Protein AF-0000000069858640 (afdb_homodimer)

Sequence (656 aa):
MPAKLSDVAREAGCSVTTVSRVINNHGYLSQKTKDKVFAAMQKLNYQPNSLARSLQGKKLKLVGLIFPEITNPFFAELVQEIESALFKQNYKVILCNAGRDRQKEREYLRMLQANQVDGIIAGAHNLGIEEYKQLGLPIVSFDRKLSDNVPIVSCDNYQGIKMATHELIQTGCKHIYFLGNNQRKGNPTDERLEAYLDETKKYDFTPHIRSVAFSDSSNIKNMQIHNMLVDDKPDGVVCTDDLTAILVLQEAQKLGIKVPQELKVIGFDGTQLVQTYHSELSTIAQPIDDIATLLVDLLLKRITNPKQKFESKNYVLPVKLIKRETTAMPAKLSDVAREAGCSVTTVSRVINNHGYLSQKTKDKVFAAMQKLNYQPNSLARSLQGKKLKLVGLIFPEITNPFFAELVQEIESALFKQNYKVILCNAGRDRQKEREYLRMLQANQVDGIIAGAHNLGIEEYKQLGLPIVSFDRKLSDNVPIVSCDNYQGIKMATHELIQTGCKHIYFLGNNQRKGNPTDERLEAYLDETKKYDFTPHIRSVAFSDSSNIKNMQIHNMLVDDKPDGVVCTDDLTAILVLQEAQKLGIKVPQELKVIGFDGTQLVQTYHSELSTIAQPIDDIATLLVDLLLKRITNPKQKFESKNYVLPVKLIKRETTA

Secondary structure (DSSP, 8-state):
-PPPHHHHHHHHTS-HHHHHHHHTT-S---HHHHHHHHHHHHHHT----HHHHHHTT----EEEEEES-TTSHHHHHHHHHHHHHHHHTT-EEEEEE-TT-HHHHHHHHHHHHHTT-SEEEE-------THHHH--S-EEEESS---TTS-EEEE-HHHHHHHHHHHHHHTT--SEEEEE-----S-TTHHHHHHHHHHHHHTT---EEEE--TTS-HHHHHHHHHHIIIII--SEEEESSHHHHHHHHHHHHHHT--TTTT-EEEEEE--HHHHHHSTT-EEEEP-HHHHHHHHHHHHHHHHH-TTPPPS-SEEEE--EEE--TTT-/-PPPHHHHHHHHTS-HHHHHHHHTT-S---HHHHHHHHHHHHHHT----HHHHHHTT----EEEEEES-TTSHHHHHHHHHHHHHHHHTT-EEEEEE-TT-HHHHHHHHHHHHHTT-SEEEE-------THHHH--S-EEEESS---TTS-EEEE-HHHHHHHHHHHHHHTT--SEEEEE-----S-TTHHHHHHHHHHHHHTT---EEEE--TTS-HHHHHHHHHHIIIII--SEEEESSHHHHHHHHHHHHHHT--TTTT-EEEEEE--HHHHHHSTT-EEEEP-HHHHHHHHHHHHHHHHH-TTPPPS-SEEEE--EEE--TTT-

Solvent-accessible surface area (backbone atoms only — not comparable to full-atom values): 34179 Å² total; per-residue (Å²): 126,85,55,46,67,59,52,34,9,60,66,38,71,50,50,52,66,56,46,50,25,54,78,62,68,47,76,94,71,58,69,68,57,45,50,38,42,50,51,24,23,59,75,54,67,44,57,74,49,41,61,63,40,32,74,73,68,41,80,69,40,30,30,38,38,35,30,36,44,42,64,41,64,60,48,11,44,35,51,50,43,34,50,52,58,34,42,77,70,67,32,43,36,35,62,38,70,28,42,89,36,55,65,54,40,51,50,48,53,52,50,42,57,19,58,56,42,52,28,36,43,37,46,46,79,57,71,87,58,65,60,70,71,66,66,84,56,35,50,33,23,39,46,35,71,68,42,94,86,38,35,25,41,35,57,34,34,33,62,37,32,36,52,52,52,47,52,38,46,74,67,65,37,74,45,46,32,40,41,25,61,82,65,78,84,75,31,57,61,36,32,28,53,52,24,46,53,51,51,24,60,73,70,70,43,76,82,39,78,44,76,41,55,89,85,51,50,69,66,58,44,47,51,53,45,48,49,42,54,71,74,66,52,46,31,18,37,42,25,69,28,41,70,61,32,51,52,47,53,53,51,30,53,76,70,66,51,48,67,32,85,55,30,24,44,30,19,20,50,51,38,71,66,47,54,66,79,42,56,47,55,12,23,27,25,46,50,50,65,59,51,21,51,50,52,51,50,52,37,53,50,30,53,76,34,72,81,62,77,69,92,57,55,68,46,71,38,72,55,43,79,44,86,27,49,21,60,96,126,84,56,46,67,60,50,33,10,60,67,38,71,49,51,51,65,54,46,50,26,54,76,62,67,48,75,95,70,57,69,68,58,44,50,38,41,50,50,23,23,57,74,54,65,43,57,72,50,41,60,65,40,32,75,72,69,41,79,69,39,29,31,38,38,35,30,38,45,43,65,42,63,60,47,11,45,36,51,49,44,34,49,52,57,35,41,78,71,67,31,42,37,33,64,38,71,29,44,90,38,53,65,55,40,51,50,48,52,52,50,42,55,20,58,56,42,52,26,33,44,36,46,46,80,58,72,88,57,65,62,69,71,66,66,86,57,36,51,29,23,39,47,37,71,68,41,94,87,38,34,23,41,35,58,34,34,33,60,37,33,37,52,51,52,46,52,40,46,74,67,64,36,73,45,47,30,41,42,26,61,82,66,76,83,74,31,57,63,36,32,28,52,51,24,45,54,49,51,24,60,73,69,70,44,77,82,38,80,46,76,40,54,89,83,51,52,70,67,59,46,47,51,54,46,48,48,42,54,71,74,65,53,46,32,18,37,43,25,70,29,41,69,59,33,49,52,46,52,52,51,31,53,77,70,67,50,48,68,32,84,54,30,22,43,30,20,20,50,50,38,71,64,47,54,67,78,42,55,46,56,11,24,27,25,47,49,50,67,59,50,21,51,49,52,52,52,54,40,50,50,31,54,76,33,74,80,61,76,69,93,58,55,69,45,72,38,71,55,44,80,46,87,28,50,22,58,96

Radius of gyration: 27.28 Å; Cα contacts (8 Å, |Δi|>4): 1270; chains: 2; bounding box: 68×79×67 Å

Foldseek 3Di:
DQDDLCQLCVQLVHDSVLLVCLVVVHDDDDPSSNVSSVVSCVVRVNDDDLVVVVVVVDASLEEEEEEADLVPVLVVLLVVLLQVLSVVVVHHYDYHRCHQPLVSVLVSLVVCLVVPHQEYEYEYDYPDNCCVVPSLHQYEYEQAPPDPQHFYEYAQLLVFLLVQLVLQVVLPWQFEAEEEAPDDDPTSNNSNVVNQVVNCVVVVGDYHYQYDYPNDDLVVLLVSLLCCCVPVVGLEYEYAAVVSQVSNVVSCVVVVNDANVRHAYEHEQPRPVCCVVVVQHKYKHGPSSVSSNVNNVSSVVCSVPVPDRDPDRYHYHYIDTDDHRRSD/DQDDLCQLCVQLVHDSVLLVCLVVVHDDDDPSSNVSSVVSCVVRVNDPDLVVVVVVVDASLEEEEEEADLVPVLVVLLVVLLQVLSVVVVHHYDYQHCHQPLVSVLVSLVVCLVVPHQEYEYEYDYPDNCCVVPSLHQYEYEQAPPDPQHFYEYAQLLVFLLVQLVLQVVLPWQFEEEEEAPDDDPTSNNSNVVNQVVNCVVVVGDYHYQYDYPNDDLVVLLVSLLCCCVPVVGLEYEYAAVVSQVSNVVSCVVVVNDANVRHAYEHEQPRPVCCVVVVQHKYKHGPSSVSSNVRNVSSVVCSVPVPDRDPDRYHYHYIDTDDHRRSD

Structure (mmCIF, N/CA/C/O backbone):
data_AF-0000000069858640-model_v1
#
loop_
_entity.id
_entity.type
_entity.pdbx_description
1 polymer 'Sucrose operon repressor'
#
loop_
_atom_site.group_PDB
_atom_site.id
_atom_site.type_symbol
_atom_site.label_atom_id
_atom_site.label_alt_id
_atom_site.label_comp_id
_atom_site.label_asym_id
_atom_site.label_entity_id
_atom_site.label_seq_id
_atom_site.pdbx_PDB_ins_code
_atom_site.Cartn_x
_atom_site.Cartn_y
_atom_site.Cartn_z
_atom_site.occupancy
_atom_site.B_iso_or_equiv
_atom_site.auth_seq_id
_atom_site.auth_comp_id
_atom_site.auth_asym_id
_atom_site.auth_atom_id
_atom_site.pdbx_PDB_model_num
ATOM 1 N N . MET A 1 1 ? -21.844 25.516 15.016 1 53.34 1 MET A N 1
ATOM 2 C CA . MET A 1 1 ? -20.453 25.922 15.117 1 53.34 1 MET A CA 1
ATOM 3 C C . MET A 1 1 ? -19.688 25.031 16.094 1 53.34 1 MET A C 1
ATOM 5 O O . MET A 1 1 ? -20.266 24.531 17.062 1 53.34 1 MET A O 1
ATOM 9 N N . PRO A 1 2 ? -18.5 24.594 15.57 1 61.69 2 PRO A N 1
ATOM 10 C CA . PRO A 1 2 ? -17.766 23.797 16.547 1 61.69 2 PRO A CA 1
ATOM 11 C C . PRO A 1 2 ? -17.578 24.516 17.891 1 61.69 2 PRO A C 1
ATOM 13 O O . PRO A 1 2 ? -17.453 25.75 17.906 1 61.69 2 PRO A O 1
ATOM 16 N N . ALA A 1 3 ? -17.797 23.828 18.984 1 74.88 3 ALA A N 1
ATOM 17 C CA . ALA A 1 3 ? -17.625 24.375 20.328 1 74.88 3 ALA A CA 1
ATOM 18 C C . ALA A 1 3 ? -16.234 24.984 20.5 1 74.88 3 ALA A C 1
ATOM 20 O O . ALA A 1 3 ? -15.2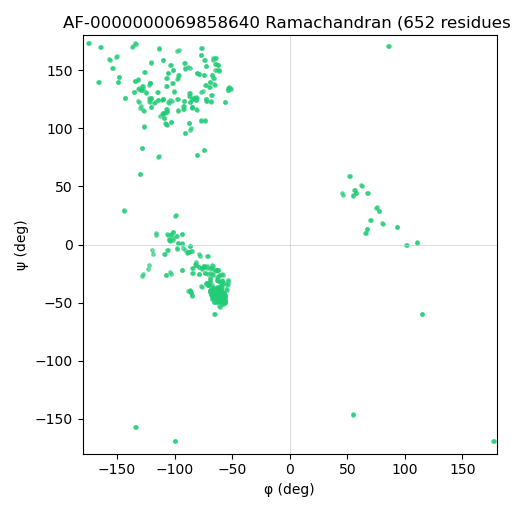58 24.469 19.938 1 74.88 3 ALA A O 1
ATOM 21 N N . LYS A 1 4 ? -16.141 26.156 21.031 1 81.94 4 LYS A N 1
ATOM 22 C CA . LYS A 1 4 ? -14.883 26.828 21.344 1 81.94 4 LYS A CA 1
ATOM 23 C C . LYS A 1 4 ? -14.5 26.625 22.797 1 81.94 4 LYS A C 1
ATOM 25 O O . LYS A 1 4 ? -15.289 26.109 23.594 1 81.94 4 LYS A O 1
ATOM 30 N N . LEU A 1 5 ? -13.328 26.969 23 1 84.69 5 LEU A N 1
ATOM 31 C CA . LEU A 1 5 ? -12.812 26.844 24.359 1 84.69 5 LEU A CA 1
ATOM 32 C C . LEU A 1 5 ? -13.703 27.578 25.344 1 84.69 5 LEU A C 1
ATOM 34 O O . LEU A 1 5 ? -13.922 27.109 26.469 1 84.69 5 LEU A O 1
ATOM 38 N N . SER A 1 6 ? -14.234 28.641 24.906 1 88 6 SER A N 1
ATOM 39 C CA . SER A 1 6 ? -15.094 29.438 25.766 1 88 6 SER A CA 1
ATOM 40 C C . SER A 1 6 ? -16.406 28.719 26.062 1 88 6 SER A C 1
ATOM 42 O O . SER A 1 6 ? -16.969 28.859 27.156 1 88 6 SER A O 1
ATOM 44 N N . ASP A 1 7 ? -16.844 27.922 25.109 1 90.62 7 ASP A N 1
ATOM 45 C CA . ASP A 1 7 ? -18.062 27.141 25.312 1 90.62 7 ASP A CA 1
ATOM 46 C C . ASP A 1 7 ? -17.844 26.047 26.359 1 90.62 7 ASP A C 1
ATOM 48 O O . ASP A 1 7 ? -18.719 25.797 27.188 1 90.62 7 ASP A O 1
ATOM 52 N N . VAL A 1 8 ? -16.719 25.516 26.219 1 91.25 8 VAL A N 1
ATOM 53 C CA . VAL A 1 8 ? -16.375 24.484 27.203 1 91.25 8 VAL A CA 1
ATOM 54 C C . VAL A 1 8 ? -16.297 25.109 28.594 1 91.25 8 VAL A C 1
ATOM 56 O O . VAL A 1 8 ? -16.781 24.531 29.562 1 91.25 8 VAL A O 1
ATOM 59 N N . ALA A 1 9 ? -15.742 26.234 28.688 1 91.19 9 ALA A N 1
ATOM 60 C CA . ALA A 1 9 ? -15.617 26.938 29.953 1 91.19 9 ALA A CA 1
ATOM 61 C C . ALA A 1 9 ? -16.984 27.234 30.562 1 91.19 9 ALA A C 1
ATOM 63 O O . ALA A 1 9 ? -17.219 27 31.75 1 91.19 9 ALA A O 1
ATOM 64 N N . ARG A 1 10 ? -17.844 27.656 29.75 1 92.25 10 ARG A N 1
ATOM 65 C CA . ARG A 1 10 ? -19.219 27.969 30.172 1 92.25 10 ARG A CA 1
ATOM 66 C C . ARG A 1 10 ? -19.938 26.719 30.656 1 92.25 10 ARG A C 1
ATOM 68 O O . ARG A 1 10 ? -20.562 26.734 31.703 1 92.25 10 ARG A O 1
ATOM 75 N N . GLU A 1 11 ? -19.75 25.719 29.875 1 92.81 11 GLU A N 1
ATOM 76 C CA . GLU A 1 11 ? -20.406 24.469 30.219 1 92.81 11 GLU A CA 1
ATOM 77 C C . GLU A 1 11 ? -19.844 23.859 31.5 1 92.81 11 GLU A C 1
ATOM 79 O O . GLU A 1 11 ? -20.594 23.297 32.312 1 92.81 11 GLU A O 1
ATOM 84 N N . ALA A 1 12 ? -18.641 23.969 31.641 1 91.69 12 ALA A N 1
ATOM 85 C CA . ALA A 1 12 ? -17.953 23.391 32.781 1 91.69 12 ALA A CA 1
ATOM 86 C C . ALA A 1 12 ? -18.047 24.297 34 1 91.69 12 ALA A C 1
ATOM 88 O O . ALA A 1 12 ? -17.781 23.875 35.125 1 91.69 12 ALA A O 1
ATOM 89 N N . GLY A 1 13 ? -18.391 25.531 33.844 1 92.38 13 GLY A N 1
ATOM 90 C CA . GLY A 1 13 ? -18.5 26.484 34.938 1 92.38 13 GLY A CA 1
ATOM 91 C C . GLY A 1 13 ? -17.156 26.969 35.438 1 92.38 13 GLY A C 1
ATOM 92 O O . GLY A 1 13 ? -16.953 27.141 36.656 1 92.38 13 GLY A O 1
ATOM 93 N N . CYS A 1 14 ? -16.25 27.031 34.531 1 91.75 14 CYS A N 1
ATOM 94 C CA . CYS A 1 14 ? -14.922 27.516 34.906 1 91.75 14 CYS A CA 1
ATOM 95 C C . CYS A 1 14 ? -14.391 28.516 33.906 1 91.75 14 CYS A C 1
ATOM 97 O O . CYS A 1 14 ? -15.078 28.844 32.938 1 91.75 14 CYS A O 1
ATOM 99 N N . SER A 1 15 ? -13.266 29.141 34.188 1 89.25 15 SER A N 1
ATOM 100 C CA . SER A 1 15 ? -12.672 30.094 33.281 1 89.25 15 SER A CA 1
ATOM 101 C C . SER A 1 15 ? -12.031 29.391 32.094 1 89.25 15 SER A C 1
ATOM 103 O O . SER A 1 15 ? -11.711 28.203 32.156 1 89.25 15 SER A O 1
ATOM 105 N N . VAL A 1 16 ? -11.852 30.172 30.984 1 90.19 16 VAL A N 1
ATOM 106 C CA . VAL A 1 16 ? -11.18 29.672 29.797 1 90.19 16 VAL A CA 1
ATOM 107 C C . VAL A 1 16 ? -9.758 29.234 30.141 1 90.19 16 VAL A C 1
ATOM 109 O O . VAL A 1 16 ? -9.266 28.219 29.625 1 90.19 16 VAL A O 1
ATOM 112 N N . THR A 1 17 ? -9.227 29.953 31.094 1 86.75 17 THR A N 1
ATOM 113 C CA . THR A 1 17 ? -7.875 29.656 31.531 1 86.75 17 THR A CA 1
ATOM 114 C C . THR A 1 17 ? -7.828 28.297 32.25 1 86.75 17 THR A C 1
ATOM 116 O O . THR A 1 17 ? -6.902 27.516 32.031 1 86.75 17 THR A O 1
ATOM 119 N N . THR A 1 18 ? -8.836 28.078 33.031 1 87.19 18 THR A N 1
ATOM 120 C CA . THR A 1 18 ? -8.906 26.812 33.75 1 87.19 18 THR A CA 1
ATOM 121 C C . THR A 1 18 ? -9.062 25.656 32.75 1 87.19 18 THR A C 1
ATOM 123 O O . THR A 1 18 ? -8.414 24.609 32.906 1 87.19 18 THR A O 1
ATOM 126 N N . VAL A 1 19 ? -9.883 25.891 31.734 1 88.56 19 VAL A N 1
ATOM 127 C CA . VAL A 1 19 ? -10.102 24.844 30.734 1 88.56 19 VAL A CA 1
ATOM 128 C C . VAL A 1 19 ? -8.797 24.562 29.984 1 88.56 19 VAL A C 1
ATOM 130 O O . VAL A 1 19 ? -8.43 23.406 29.781 1 88.56 19 VAL A O 1
ATOM 133 N N . SER A 1 20 ? -8.109 25.578 29.688 1 82.06 20 SER A N 1
ATOM 134 C CA . SER A 1 20 ? -6.84 25.438 28.984 1 82.06 20 SER A CA 1
ATOM 135 C C . SER A 1 20 ? -5.828 24.672 29.812 1 82.06 20 SER A C 1
ATOM 137 O O . SER A 1 20 ? -5.125 23.797 29.297 1 82.06 20 SER A O 1
ATOM 139 N N . ARG A 1 21 ? -5.844 24.984 31.062 1 80.75 21 ARG A N 1
ATOM 140 C CA . ARG A 1 21 ? -4.914 24.312 31.969 1 80.75 21 ARG A CA 1
ATOM 141 C C . ARG A 1 21 ? -5.266 22.828 32.125 1 80.75 21 ARG A C 1
ATOM 143 O O . ARG A 1 21 ? -4.375 21.984 32.156 1 80.75 21 ARG A O 1
ATOM 150 N N . VAL A 1 22 ? -6.523 22.531 32.094 1 82.75 22 VAL A N 1
ATOM 151 C CA . VAL A 1 22 ? -6.973 21.156 32.219 1 82.75 22 VAL A CA 1
ATOM 152 C C . VAL A 1 22 ? -6.574 20.359 30.984 1 82.75 22 VAL A C 1
ATOM 154 O O . VAL A 1 22 ? -6.012 19.266 31.078 1 82.75 22 VAL A O 1
ATOM 157 N N . ILE A 1 23 ? -6.789 21.031 29.828 1 79.25 23 ILE A N 1
ATOM 158 C CA . ILE A 1 23 ? -6.547 20.359 28.562 1 79.25 23 ILE A CA 1
ATOM 159 C C . ILE A 1 23 ? -5.051 20.125 28.375 1 79.25 23 ILE A C 1
ATOM 161 O O . ILE A 1 23 ? -4.641 19.078 27.859 1 79.25 23 ILE A O 1
ATOM 165 N N . ASN A 1 24 ? -4.266 21.031 28.984 1 72.69 24 ASN A N 1
ATOM 166 C CA . ASN A 1 24 ? -2.822 20.953 28.797 1 72.69 24 ASN A CA 1
ATOM 167 C C . ASN A 1 24 ? -2.129 20.359 30.016 1 72.69 24 ASN A C 1
ATOM 169 O O . ASN A 1 24 ? -0.9 20.312 30.078 1 72.69 24 ASN A O 1
ATOM 173 N N . ASN A 1 25 ? -2.924 19.906 30.844 1 73.31 25 ASN A N 1
ATOM 174 C CA . ASN A 1 25 ? -2.422 19.344 32.094 1 73.31 25 ASN A CA 1
ATOM 175 C C . ASN A 1 25 ? -1.356 20.234 32.719 1 73.31 25 ASN A C 1
ATOM 177 O O . ASN A 1 25 ? -0.263 19.766 33.062 1 73.31 25 ASN A O 1
ATOM 181 N N . HIS A 1 26 ? -1.694 21.406 32.688 1 67.88 26 HIS A N 1
ATOM 182 C CA . HIS A 1 26 ? -0.773 22.391 33.219 1 67.88 26 HIS A CA 1
ATOM 183 C C . HIS A 1 26 ? -1.231 22.891 34.594 1 67.88 26 HIS A C 1
ATOM 185 O O . HIS A 1 26 ? -2.375 23.312 34.75 1 67.88 26 HIS A O 1
ATOM 191 N N . GLY A 1 27 ? -0.387 22.781 35.594 1 65.81 27 GLY A N 1
ATOM 192 C CA . GLY A 1 27 ? -0.64 23.281 36.938 1 65.81 27 GLY A CA 1
ATOM 193 C C . GLY A 1 27 ? -1.412 22.312 37.781 1 65.81 27 GLY A C 1
ATOM 194 O O . GLY A 1 27 ? -1.702 21.188 37.375 1 65.81 27 GLY A O 1
ATOM 195 N N . TYR A 1 28 ? -1.522 22.625 39.094 1 75.25 28 TYR A N 1
ATOM 196 C CA . TYR A 1 28 ? -2.281 21.812 40.031 1 75.25 28 TYR A CA 1
ATOM 197 C C . TYR A 1 28 ? -3.777 22.047 39.875 1 75.25 28 TYR A C 1
ATOM 199 O O . TYR A 1 28 ? -4.246 23.188 39.969 1 75.25 28 TYR A O 1
ATOM 207 N N . LEU A 1 29 ? -4.512 21.109 39.312 1 79.25 29 LEU A N 1
ATOM 208 C CA . LEU A 1 29 ? -5.965 21.188 39.219 1 79.25 29 LEU A CA 1
ATOM 209 C C . LEU A 1 29 ? -6.625 20 39.906 1 79.25 29 LEU A C 1
ATOM 211 O O . LEU A 1 29 ? -6.055 18.906 39.938 1 79.25 29 LEU A O 1
ATOM 215 N N . SER A 1 30 ? -7.715 20.25 40.625 1 84.88 30 SER A N 1
ATOM 216 C CA . SER A 1 30 ? -8.445 19.188 41.312 1 84.88 30 SER A CA 1
ATOM 217 C C . SER A 1 30 ? -9.055 18.219 40.312 1 84.88 30 SER A C 1
ATOM 219 O O . SER A 1 30 ? -9.359 18.594 39.188 1 84.88 30 SER A O 1
ATOM 221 N N . GLN A 1 31 ? -9.148 16.984 40.812 1 87.75 31 GLN A N 1
ATOM 222 C CA . GLN A 1 31 ? -9.766 15.969 39.969 1 87.75 31 GLN A CA 1
ATOM 223 C C . GLN A 1 31 ? -11.195 16.344 39.594 1 87.75 31 GLN A C 1
ATOM 225 O O . GLN A 1 31 ? -11.648 16.062 38.5 1 87.75 31 GLN A O 1
ATOM 230 N N . LYS A 1 32 ? -11.82 16.938 40.5 1 88.62 32 LYS A N 1
ATOM 231 C CA . LYS A 1 32 ? -13.195 17.375 40.25 1 88.62 32 LYS A CA 1
ATOM 232 C C . LYS A 1 32 ? -13.273 18.328 39.094 1 88.62 32 LYS A C 1
ATOM 234 O O . LYS A 1 32 ? -14.148 18.203 38.219 1 88.62 32 LYS A O 1
ATOM 239 N N . THR A 1 33 ? -12.391 19.266 39.062 1 89.06 33 THR A N 1
ATOM 240 C CA . THR A 1 33 ? -12.352 20.25 37.969 1 89.06 33 THR A CA 1
ATOM 241 C C . THR A 1 33 ? -12.031 19.578 36.625 1 89.06 33 THR A C 1
ATOM 243 O O . THR A 1 33 ? -12.648 19.891 35.625 1 89.06 33 THR A O 1
ATOM 246 N N . LYS A 1 34 ? -11.141 18.688 36.562 1 89.44 34 LYS A N 1
ATOM 247 C CA . LYS A 1 34 ? -10.781 17.953 35.375 1 89.44 34 LYS A CA 1
ATOM 248 C C . LYS A 1 34 ? -11.977 17.188 34.812 1 89.44 34 LYS A C 1
ATOM 250 O O . LYS A 1 34 ? -12.266 17.25 33.625 1 89.44 34 LYS A O 1
ATOM 255 N N . ASP A 1 35 ? -12.609 16.562 35.719 1 89.56 35 ASP A N 1
ATOM 256 C CA . ASP A 1 35 ? -13.758 15.766 35.312 1 89.56 35 ASP A CA 1
ATOM 257 C C . ASP A 1 35 ? -14.836 16.641 34.688 1 89.56 35 ASP A C 1
ATOM 259 O O . ASP A 1 35 ? -15.461 16.266 33.688 1 89.56 35 ASP A O 1
ATOM 263 N N . LYS A 1 36 ? -15.086 17.766 35.344 1 90.06 36 LYS A N 1
ATOM 264 C CA . LYS A 1 36 ? -16.094 18.703 34.844 1 90.06 36 LYS A CA 1
ATOM 265 C C . LYS A 1 36 ? -15.734 19.172 33.438 1 90.06 36 LYS A C 1
ATOM 267 O O . LYS A 1 36 ? -16.609 19.266 32.562 1 90.06 36 LYS A O 1
ATOM 272 N N . VAL A 1 37 ? -14.5 19.453 33.25 1 89.38 37 VAL A N 1
ATOM 273 C CA . VAL A 1 37 ? -14.039 19.969 31.984 1 89.38 37 VAL A CA 1
ATOM 274 C C . VAL A 1 37 ? -14.148 18.891 30.922 1 89.38 37 VAL A C 1
ATOM 276 O O . VAL A 1 37 ? -14.672 19.125 29.828 1 89.38 37 VAL A O 1
ATOM 279 N N . PHE A 1 38 ? -13.781 17.75 31.25 1 86.94 38 PHE A N 1
ATOM 280 C CA . PHE A 1 38 ? -13.836 16.656 30.281 1 86.94 38 PHE A CA 1
ATOM 281 C C . PHE A 1 38 ? -15.273 16.297 29.953 1 86.94 38 PHE A C 1
ATOM 283 O O . PHE A 1 38 ? -15.594 15.969 28.812 1 86.94 38 PHE A O 1
ATOM 290 N N . ALA A 1 39 ? -16.078 16.281 30.938 1 86.94 39 ALA A N 1
ATOM 291 C CA . ALA A 1 39 ? -17.5 16.047 30.703 1 86.94 39 ALA A CA 1
ATOM 292 C C . ALA A 1 39 ? -18.078 17.094 29.766 1 86.94 39 ALA A C 1
ATOM 294 O O . ALA A 1 39 ? -18.891 16.781 28.891 1 86.94 39 ALA A O 1
ATOM 295 N N . ALA A 1 40 ? -17.703 18.328 30.016 1 89 40 ALA A N 1
ATOM 296 C CA . ALA A 1 40 ? -18.156 19.422 29.156 1 89 40 ALA A CA 1
ATOM 297 C C . ALA A 1 40 ? -17.656 19.234 27.719 1 89 40 ALA A C 1
ATOM 299 O O . ALA A 1 40 ? -18.391 19.469 26.766 1 89 40 ALA A O 1
ATOM 300 N N . MET A 1 41 ? -16.422 18.812 27.609 1 84.88 41 MET A N 1
ATOM 301 C CA . MET A 1 41 ? -15.828 18.578 26.297 1 84.88 41 MET A CA 1
ATOM 302 C C . MET A 1 41 ? -16.578 17.484 25.547 1 84.88 41 MET A C 1
ATOM 304 O O . MET A 1 41 ? -16.844 17.609 24.359 1 84.88 41 MET A O 1
ATOM 308 N N . GLN A 1 42 ? -16.875 16.5 26.266 1 79.75 42 GLN A N 1
ATOM 309 C CA . GLN A 1 42 ? -17.594 15.383 25.672 1 79.75 42 GLN A CA 1
ATOM 310 C C . GLN A 1 42 ? -19 15.797 25.25 1 79.75 42 GLN A C 1
ATOM 312 O O . GLN A 1 42 ? -19.438 15.469 24.141 1 79.75 42 GLN A O 1
ATOM 317 N N . LYS A 1 43 ? -19.594 16.484 26.188 1 81.38 43 LYS A N 1
ATOM 318 C CA . LYS A 1 43 ? -20.953 16.922 25.922 1 81.38 43 LYS A CA 1
ATOM 319 C C . LYS A 1 43 ? -21 17.812 24.672 1 81.38 43 LYS A C 1
ATOM 321 O O . LYS A 1 43 ? -21.938 17.703 23.875 1 81.38 43 LYS A O 1
ATOM 326 N N . LEU A 1 44 ? -19.984 18.609 24.609 1 81.62 44 LEU A N 1
ATOM 327 C CA . LEU A 1 44 ? -19.984 19.594 23.516 1 81.62 44 LEU A CA 1
ATOM 328 C C . LEU A 1 44 ? -19.25 19.031 22.297 1 81.62 44 LEU A C 1
ATOM 330 O O . LEU A 1 44 ? -19.156 19.703 21.266 1 81.62 44 LEU A O 1
ATOM 334 N N . ASN A 1 45 ? -18.734 17.875 22.453 1 76.06 45 ASN A N 1
ATOM 335 C CA . ASN A 1 45 ? -17.906 17.266 21.406 1 76.06 45 ASN A CA 1
ATOM 336 C C . ASN A 1 45 ? -16.75 18.188 21 1 76.06 45 ASN A C 1
ATOM 338 O O . ASN A 1 45 ? -16.531 18.422 19.812 1 76.06 45 ASN A O 1
ATOM 342 N N . TYR A 1 46 ? -16.25 18.719 22.094 1 76.5 46 TYR A N 1
ATOM 343 C CA . TYR A 1 46 ? -15.156 19.672 21.891 1 76.5 46 TYR A CA 1
ATOM 344 C C . TYR A 1 46 ? -13.812 18.953 21.812 1 76.5 46 TYR A C 1
ATOM 346 O O . TYR A 1 46 ? -13.531 18.062 22.625 1 76.5 46 TYR A O 1
ATOM 354 N N . GLN A 1 47 ? -13.078 19.281 20.719 1 76.06 47 GLN A N 1
ATOM 355 C CA . GLN A 1 47 ? -11.68 18.859 20.609 1 76.06 47 GLN A CA 1
ATOM 356 C C . GLN A 1 47 ? -10.75 20.062 20.469 1 76.06 47 GLN A C 1
ATOM 358 O O . GLN A 1 47 ? -11.008 20.969 19.672 1 76.06 47 GLN A O 1
ATOM 363 N N . PRO A 1 48 ? -9.734 20.047 21.438 1 73.75 48 PRO A N 1
ATOM 364 C CA . PRO A 1 48 ? -8.789 21.156 21.328 1 73.75 48 PRO A CA 1
ATOM 365 C C . PRO A 1 48 ? -8.219 21.312 19.922 1 73.75 48 PRO A C 1
ATOM 367 O O . PRO A 1 48 ? -7.918 20.312 19.266 1 73.75 48 PRO A O 1
ATOM 370 N N . ASN A 1 49 ? -8.234 22.578 19.5 1 74 49 ASN A N 1
ATOM 371 C CA . ASN A 1 49 ? -7.738 22.906 18.172 1 74 49 ASN A CA 1
ATOM 372 C C . ASN A 1 49 ? -6.215 22.828 18.109 1 74 49 ASN A C 1
ATOM 374 O O . ASN A 1 49 ? -5.523 23.641 18.719 1 74 49 ASN A O 1
ATOM 378 N N . SER A 1 50 ? -5.711 21.781 17.453 1 73.31 50 SER A N 1
ATOM 379 C CA . SER A 1 50 ? -4.27 21.562 17.359 1 73.31 50 SER A CA 1
ATOM 380 C C . SER A 1 50 ? -3.58 22.75 16.688 1 73.31 50 SER A C 1
ATOM 382 O O . SER A 1 50 ? -2.445 23.094 17.031 1 73.31 50 SER A O 1
ATOM 384 N N . LEU A 1 51 ? -4.293 23.344 15.82 1 68.56 51 LEU A N 1
ATOM 385 C CA . LEU A 1 51 ? -3.727 24.484 15.117 1 68.56 51 LEU A CA 1
ATOM 386 C C . LEU A 1 51 ? -3.506 25.656 16.062 1 68.56 51 LEU A C 1
ATOM 388 O O . LEU A 1 51 ? -2.455 26.312 16.031 1 68.56 51 LEU A O 1
ATOM 392 N N . ALA A 1 52 ? -4.543 25.844 16.875 1 65.94 52 ALA A N 1
ATOM 393 C CA . ALA A 1 52 ? -4.434 26.922 17.859 1 65.94 52 ALA A CA 1
ATOM 394 C C . ALA A 1 52 ? -3.291 26.656 18.828 1 65.94 52 ALA A C 1
ATOM 396 O O . ALA A 1 52 ? -2.553 27.578 19.188 1 65.94 52 ALA A O 1
ATOM 397 N N . ARG A 1 53 ? -3.211 25.453 19.094 1 70.88 53 ARG A N 1
ATOM 398 C CA . ARG A 1 53 ? -2.16 25.062 20.016 1 70.88 53 ARG A CA 1
ATOM 399 C C . ARG A 1 53 ? -0.78 25.219 19.391 1 70.88 53 ARG A C 1
ATOM 401 O O . ARG A 1 53 ? 0.177 25.594 20.062 1 70.88 53 ARG A O 1
ATOM 408 N N . SER A 1 54 ? -0.715 24.891 18.156 1 68.62 54 SER A N 1
ATOM 409 C CA . SER A 1 54 ? 0.558 24.984 17.453 1 68.62 54 SER A CA 1
ATOM 410 C C . SER A 1 54 ? 1.039 26.438 17.391 1 68.62 54 SER A C 1
ATOM 412 O O . SER A 1 54 ? 2.24 26.703 17.453 1 68.62 54 SER A O 1
ATOM 414 N N . LEU A 1 55 ? 0.119 27.281 17.406 1 65.25 55 LEU A N 1
ATOM 415 C CA . LEU A 1 55 ? 0.452 28.703 17.359 1 65.25 55 LEU A CA 1
ATOM 416 C C . LEU A 1 55 ? 1 29.172 18.703 1 65.25 55 LEU A C 1
ATOM 418 O O . LEU A 1 55 ? 1.673 30.203 18.781 1 65.25 55 LEU A O 1
ATOM 422 N N . GLN A 1 56 ? 0.69 28.328 19.688 1 62.66 56 GLN A N 1
ATOM 423 C CA . GLN A 1 56 ? 1.232 28.625 21.016 1 62.66 56 GLN A CA 1
ATOM 424 C C . GLN A 1 56 ? 2.555 27.891 21.234 1 62.66 56 GLN A C 1
ATOM 426 O O . GLN A 1 56 ? 3.053 27.828 22.359 1 62.66 56 GLN A O 1
ATOM 431 N N . GLY A 1 57 ? 3.006 27.328 20.156 1 67.19 57 GLY A N 1
ATOM 432 C CA . GLY A 1 57 ? 4.336 26.734 20.219 1 67.19 57 GLY A CA 1
ATOM 433 C C . GLY A 1 57 ? 4.312 25.219 20.375 1 67.19 57 GLY A C 1
ATOM 434 O O . GLY A 1 57 ? 5.367 24.578 20.422 1 67.19 57 GLY A O 1
ATOM 435 N N . LYS A 1 58 ? 3.123 24.766 20.422 1 71.81 58 LYS A N 1
ATOM 436 C CA . LYS A 1 58 ? 3.051 23.312 20.562 1 71.81 58 LYS A CA 1
ATOM 437 C C . LYS A 1 58 ? 3.252 22.609 19.234 1 71.81 58 LYS A C 1
ATOM 439 O O . LYS A 1 58 ? 2.916 23.156 18.172 1 71.81 58 LYS A O 1
ATOM 444 N N . LYS A 1 59 ? 3.828 21.484 19.281 1 80.44 59 LYS A N 1
ATOM 445 C CA . LYS A 1 59 ? 4.082 20.703 18.062 1 80.44 59 LYS A CA 1
ATOM 446 C C . LYS A 1 59 ? 2.783 20.172 17.469 1 80.44 59 LYS A C 1
ATOM 448 O O . LYS A 1 59 ? 1.88 19.766 18.203 1 80.44 59 LYS A O 1
ATOM 453 N N . LEU A 1 60 ? 2.697 20.203 16.219 1 84.25 60 LEU A N 1
ATOM 454 C CA . LEU A 1 60 ? 1.532 19.703 15.492 1 84.25 60 LEU A CA 1
ATOM 455 C C . LEU A 1 60 ? 1.527 18.172 15.477 1 84.25 60 LEU A C 1
ATOM 457 O O . LEU A 1 60 ? 0.484 17.547 15.258 1 84.25 60 LEU A O 1
ATOM 461 N N . LYS A 1 61 ? 2.73 17.516 15.742 1 92.25 61 LYS A N 1
ATOM 462 C CA . LYS A 1 61 ? 2.908 16.062 15.695 1 92.25 61 LYS A CA 1
ATOM 463 C C . LYS A 1 61 ? 2.504 15.5 14.336 1 92.25 61 LYS A C 1
ATOM 465 O O . LYS A 1 61 ? 1.729 14.547 14.258 1 92.25 61 LYS A O 1
ATOM 470 N N . LEU A 1 62 ? 3.027 16.203 13.312 1 94 62 LEU A N 1
ATOM 471 C CA . LEU A 1 62 ? 2.84 15.82 11.914 1 94 62 LEU A CA 1
ATOM 472 C C . LEU A 1 62 ? 4.168 15.422 11.273 1 94 62 LEU A C 1
ATOM 474 O O . LEU A 1 62 ? 5.172 16.125 11.438 1 94 62 LEU A O 1
ATOM 478 N N . VAL A 1 63 ? 4.141 14.289 10.625 1 97.69 63 VAL A N 1
ATOM 479 C CA . VAL A 1 63 ? 5.34 13.805 9.945 1 97.69 63 VAL A CA 1
ATOM 480 C C . VAL A 1 63 ? 5.027 13.531 8.477 1 97.69 63 VAL A C 1
ATOM 482 O O . VAL A 1 63 ? 3.984 12.953 8.156 1 97.69 63 VAL A O 1
ATOM 485 N N . GLY A 1 64 ? 5.852 14.039 7.574 1 98.31 64 GLY A N 1
ATOM 486 C CA . GLY A 1 64 ? 5.738 13.711 6.16 1 98.31 64 GLY A CA 1
ATOM 487 C C . GLY A 1 64 ? 6.496 12.461 5.777 1 98.31 64 GLY A C 1
ATOM 488 O O . GLY A 1 64 ? 7.645 12.266 6.188 1 98.31 64 GLY A O 1
ATOM 489 N N . LEU A 1 65 ? 5.836 11.586 5.09 1 98.75 65 LEU A N 1
ATOM 490 C CA . LEU A 1 65 ? 6.484 10.406 4.523 1 98.75 65 LEU A CA 1
ATOM 491 C C . LEU A 1 65 ? 6.566 10.508 3.002 1 98.75 65 LEU A C 1
ATOM 493 O O . LEU A 1 65 ? 5.543 10.453 2.316 1 98.75 65 LEU A O 1
ATOM 497 N N . ILE A 1 66 ? 7.773 10.625 2.453 1 98.25 66 ILE A N 1
ATOM 498 C CA . ILE A 1 66 ? 7.977 10.742 1.015 1 98.25 66 ILE A CA 1
ATOM 499 C C . ILE A 1 66 ? 8.602 9.461 0.474 1 98.25 66 ILE A C 1
ATOM 501 O O . ILE A 1 66 ? 9.781 9.195 0.698 1 98.25 66 ILE A O 1
ATOM 505 N N . PHE A 1 67 ? 7.871 8.711 -0.238 1 97.88 67 PHE A N 1
ATOM 506 C CA . PHE A 1 67 ? 8.312 7.441 -0.81 1 97.88 67 PHE A CA 1
ATOM 507 C C . PHE A 1 67 ? 7.844 7.309 -2.254 1 97.88 67 PHE A C 1
ATOM 509 O O . PHE A 1 67 ? 7.047 8.117 -2.732 1 97.88 67 PHE A O 1
ATOM 516 N N . PRO A 1 68 ? 8.32 6.305 -3.004 1 96.38 68 PRO A N 1
ATOM 517 C CA . PRO A 1 68 ? 7.969 6.195 -4.422 1 96.38 68 PRO A CA 1
ATOM 518 C C . PRO A 1 68 ? 6.48 5.93 -4.645 1 96.38 68 PRO A C 1
ATOM 520 O O . PRO A 1 68 ? 5.809 6.711 -5.32 1 96.38 68 PRO A O 1
ATOM 523 N N . GLU A 1 69 ? 6.008 4.848 -4.113 1 96.25 69 GLU A N 1
ATOM 524 C CA . GLU A 1 69 ? 4.605 4.469 -4.277 1 96.25 69 GLU A CA 1
ATOM 525 C C . GLU A 1 69 ? 4.215 3.367 -3.299 1 96.25 69 GLU A C 1
ATOM 527 O O . GLU A 1 69 ? 4.957 2.4 -3.113 1 96.25 69 GLU A O 1
ATOM 532 N N . ILE A 1 70 ? 3.031 3.484 -2.748 1 97.5 70 ILE A N 1
ATOM 533 C CA . ILE A 1 70 ? 2.615 2.51 -1.744 1 97.5 70 ILE A CA 1
ATOM 534 C C . ILE A 1 70 ? 1.984 1.3 -2.43 1 97.5 70 ILE A C 1
ATOM 536 O O . ILE A 1 70 ? 1.622 0.324 -1.768 1 97.5 70 ILE A O 1
ATOM 540 N N . THR A 1 71 ? 1.89 1.321 -3.785 1 97.62 71 THR A N 1
ATOM 541 C CA . THR A 1 71 ? 1.419 0.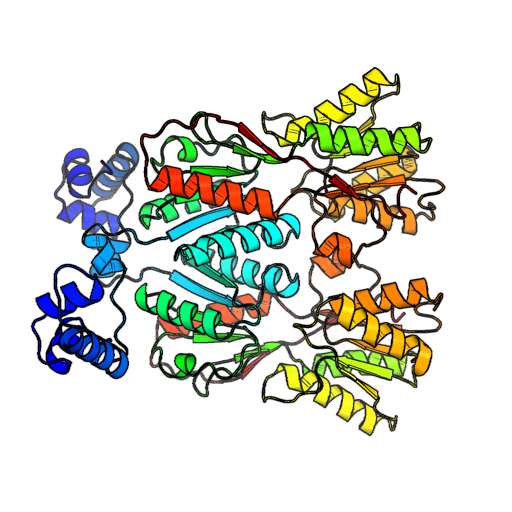134 -4.492 1 97.62 71 THR A CA 1
ATOM 542 C C . THR A 1 71 ? 2.514 -0.927 -4.551 1 97.62 71 THR A C 1
ATOM 544 O O . THR A 1 71 ? 2.238 -2.094 -4.84 1 97.62 71 THR A O 1
ATOM 547 N N . ASN A 1 72 ? 3.752 -0.493 -4.383 1 97.5 72 ASN A N 1
ATOM 548 C CA . ASN A 1 72 ? 4.828 -1.454 -4.176 1 97.5 72 ASN A CA 1
ATOM 549 C C . ASN A 1 72 ? 4.758 -2.086 -2.787 1 97.5 72 ASN A C 1
ATOM 551 O O . ASN A 1 72 ? 4.777 -1.379 -1.777 1 97.5 72 ASN A O 1
ATOM 555 N N . PRO A 1 73 ? 4.727 -3.408 -2.746 1 98.38 73 PRO A N 1
ATOM 556 C CA . PRO A 1 73 ? 4.516 -4.07 -1.456 1 98.38 73 PRO A CA 1
ATOM 557 C C . PRO A 1 73 ? 5.566 -3.689 -0.417 1 98.38 73 PRO A C 1
ATOM 559 O O . PRO A 1 73 ? 5.266 -3.639 0.779 1 98.38 73 PRO A O 1
ATOM 562 N N . PHE A 1 74 ? 6.789 -3.439 -0.836 1 98.44 74 PHE A N 1
ATOM 563 C CA . PHE A 1 74 ? 7.84 -3.086 0.114 1 98.44 74 PHE A CA 1
ATOM 564 C C . PHE A 1 74 ? 7.539 -1.747 0.776 1 98.44 74 PHE A C 1
ATOM 566 O O . PHE A 1 74 ? 7.562 -1.638 2.004 1 98.44 74 PHE A O 1
ATOM 573 N N . PHE A 1 75 ? 7.234 -0.796 0 1 98.5 75 PHE A N 1
ATOM 574 C CA . PHE A 1 75 ? 6.988 0.533 0.545 1 98.5 75 PHE A CA 1
ATOM 575 C C . PHE A 1 75 ? 5.66 0.572 1.296 1 98.5 75 PHE A C 1
ATOM 577 O O . PHE A 1 75 ? 5.523 1.295 2.285 1 98.5 75 PHE A O 1
ATOM 584 N N . ALA A 1 76 ? 4.699 -0.201 0.825 1 98.62 76 ALA A N 1
ATOM 585 C CA . ALA A 1 76 ? 3.443 -0.294 1.564 1 98.62 76 ALA A CA 1
ATOM 586 C C . ALA A 1 76 ? 3.68 -0.798 2.984 1 98.62 76 ALA A C 1
ATOM 588 O O . ALA A 1 76 ? 3.182 -0.213 3.949 1 98.62 76 ALA A O 1
ATOM 589 N N . GLU A 1 77 ? 4.426 -1.872 3.061 1 98.75 77 GLU A N 1
ATOM 590 C CA . GLU A 1 77 ? 4.707 -2.465 4.363 1 98.75 77 GLU A CA 1
ATOM 591 C C . GLU A 1 77 ? 5.543 -1.524 5.23 1 98.75 77 GLU A C 1
ATOM 593 O O . GLU A 1 77 ? 5.266 -1.358 6.422 1 98.75 77 GLU A O 1
ATOM 598 N N . LEU A 1 78 ? 6.527 -0.914 4.645 1 98.81 78 LEU A N 1
ATOM 599 C CA . LEU A 1 78 ? 7.379 0.017 5.379 1 98.81 78 LEU A CA 1
ATOM 600 C C . LEU A 1 78 ? 6.57 1.204 5.895 1 98.81 78 LEU A C 1
ATOM 602 O O . LEU A 1 78 ? 6.652 1.553 7.074 1 98.81 78 LEU A O 1
ATOM 606 N N . VAL A 1 79 ? 5.766 1.811 5.035 1 98.75 79 VAL A N 1
ATOM 607 C CA . VAL A 1 79 ? 4.969 2.98 5.391 1 98.75 79 VAL A CA 1
ATOM 608 C C . VAL A 1 79 ? 3.957 2.605 6.473 1 98.75 79 VAL A C 1
ATOM 610 O O . VAL A 1 79 ? 3.727 3.377 7.41 1 98.75 79 VAL A O 1
ATOM 613 N N . GLN A 1 80 ? 3.367 1.439 6.348 1 98.38 80 GLN A N 1
ATOM 614 C CA . GLN A 1 80 ? 2.422 0.984 7.359 1 98.38 80 GLN A CA 1
ATOM 615 C C . GLN A 1 80 ? 3.09 0.874 8.727 1 98.38 80 GLN A C 1
ATOM 617 O O . GLN A 1 80 ? 2.533 1.319 9.734 1 98.38 80 GLN A O 1
ATOM 622 N N . GLU A 1 81 ? 4.25 0.275 8.766 1 98.56 81 GLU A N 1
ATOM 623 C CA . GLU A 1 81 ? 4.965 0.1 10.023 1 98.56 81 GLU A CA 1
ATOM 624 C C . GLU A 1 81 ? 5.387 1.444 10.617 1 98.56 81 GLU A C 1
ATOM 626 O O . GLU A 1 81 ? 5.328 1.643 11.828 1 98.56 81 GLU A O 1
ATOM 631 N N . ILE A 1 82 ? 5.84 2.348 9.75 1 98.75 82 ILE A N 1
ATOM 632 C CA . ILE A 1 82 ? 6.227 3.678 10.203 1 98.75 82 ILE A CA 1
ATOM 633 C C . ILE A 1 82 ? 5.016 4.398 10.789 1 98.75 82 ILE A C 1
ATOM 635 O O . ILE A 1 82 ? 5.094 4.988 11.867 1 98.75 82 ILE A O 1
ATOM 639 N N . GLU A 1 83 ? 3.914 4.367 10.008 1 98.38 83 GLU A N 1
ATOM 640 C CA . GLU A 1 83 ? 2.686 5.02 10.461 1 98.38 83 GLU A CA 1
ATOM 641 C C . GLU A 1 83 ? 2.234 4.465 11.805 1 98.38 83 GLU A C 1
ATOM 643 O O . GLU A 1 83 ? 1.863 5.227 12.703 1 98.38 83 GLU A O 1
ATOM 648 N N . SER A 1 84 ? 2.299 3.182 11.969 1 96.94 84 SER A N 1
ATOM 649 C CA . SER A 1 84 ? 1.905 2.547 13.227 1 96.94 84 SER A CA 1
ATOM 650 C C . SER A 1 84 ? 2.803 2.992 14.375 1 96.94 84 SER A C 1
ATOM 652 O O . SER A 1 84 ? 2.32 3.262 15.477 1 96.94 84 SER A O 1
ATOM 654 N N . ALA A 1 85 ? 4.066 3.039 14.141 1 97.88 85 ALA A N 1
ATOM 655 C CA . ALA A 1 85 ? 5.02 3.465 15.164 1 97.88 85 ALA A CA 1
ATOM 656 C C . ALA A 1 85 ? 4.793 4.926 15.547 1 97.88 85 ALA A C 1
ATOM 658 O O . ALA A 1 85 ? 4.855 5.277 16.734 1 97.88 85 ALA A O 1
ATOM 659 N N . LEU A 1 86 ? 4.555 5.762 14.578 1 98 86 LEU A N 1
ATOM 660 C CA . LEU A 1 86 ? 4.312 7.18 14.82 1 98 86 LEU A CA 1
ATOM 661 C C . LEU A 1 86 ? 2.99 7.387 15.555 1 98 86 LEU A C 1
ATOM 663 O O . LEU A 1 86 ? 2.891 8.242 16.438 1 98 86 LEU A O 1
ATOM 667 N N . PHE A 1 87 ? 1.994 6.594 15.188 1 95.69 87 PHE A N 1
ATOM 668 C CA . PHE A 1 87 ? 0.691 6.668 15.836 1 95.69 87 PHE A CA 1
ATOM 669 C C . PHE A 1 87 ? 0.822 6.438 17.344 1 95.69 87 PHE A C 1
ATOM 671 O O . PHE A 1 87 ? 0.208 7.148 18.141 1 95.69 87 PHE A O 1
ATOM 678 N N . LYS A 1 88 ? 1.624 5.5 17.656 1 94.81 88 LYS A N 1
ATOM 679 C CA . LYS A 1 88 ? 1.839 5.172 19.062 1 94.81 88 LYS A CA 1
ATOM 680 C C . LYS A 1 88 ? 2.453 6.352 19.812 1 94.81 88 LYS A C 1
ATOM 682 O O . LYS A 1 88 ? 2.354 6.434 21.047 1 94.81 88 LYS A O 1
ATOM 687 N N . GLN A 1 89 ? 3.086 7.234 19.109 1 94.56 89 GLN A N 1
ATOM 688 C CA . GLN A 1 89 ? 3.697 8.422 19.688 1 94.56 89 GLN A CA 1
ATOM 689 C C . GLN A 1 89 ? 2.83 9.656 19.469 1 94.56 89 GLN A C 1
ATOM 691 O O . GLN A 1 89 ? 3.295 10.789 19.625 1 94.56 89 GLN A O 1
ATOM 696 N N . ASN A 1 90 ? 1.548 9.453 18.984 1 92.19 90 ASN A N 1
ATOM 697 C CA . ASN A 1 90 ? 0.534 10.477 18.781 1 92.19 90 ASN A CA 1
ATOM 698 C C . ASN A 1 90 ? 0.892 11.391 17.609 1 92.19 90 ASN A C 1
ATOM 700 O O . ASN A 1 90 ? 0.553 12.578 17.609 1 92.19 90 ASN A O 1
ATOM 704 N N . TYR A 1 91 ? 1.76 10.867 16.734 1 95.25 91 TYR A N 1
ATOM 705 C CA . TYR A 1 91 ? 2.049 11.586 15.5 1 95.25 91 TYR A CA 1
ATOM 706 C C . TYR A 1 91 ? 1.104 11.156 14.383 1 95.25 91 TYR A C 1
ATOM 708 O O . TYR A 1 91 ? 0.608 10.023 14.383 1 95.25 91 TYR A O 1
ATOM 716 N N . LYS A 1 92 ? 0.892 12.086 13.508 1 94.62 92 LYS A N 1
ATOM 717 C CA . LYS A 1 92 ? 0.125 11.828 12.297 1 94.62 92 LYS A CA 1
ATOM 718 C C . LYS A 1 92 ? 1.025 11.852 11.062 1 94.62 92 LYS A C 1
ATOM 720 O O . LYS A 1 92 ? 2.09 12.477 11.078 1 94.62 92 LYS A O 1
ATOM 725 N N . VAL A 1 93 ? 0.482 11.203 10.055 1 97.69 93 VAL A N 1
ATOM 726 C CA . VAL A 1 93 ? 1.35 11.016 8.898 1 97.69 93 VAL A CA 1
ATOM 727 C C . VAL A 1 93 ? 0.71 11.641 7.664 1 97.69 93 VAL A C 1
ATOM 729 O O . VAL A 1 93 ? -0.446 11.359 7.344 1 97.69 93 VAL A O 1
ATOM 732 N N . ILE A 1 94 ? 1.474 12.516 7.031 1 97.56 94 ILE A N 1
ATOM 733 C CA . ILE A 1 94 ? 1.114 12.977 5.695 1 97.56 94 ILE A CA 1
ATOM 734 C C . ILE A 1 94 ? 1.784 12.086 4.645 1 97.56 94 ILE A C 1
ATOM 736 O O . ILE A 1 94 ? 3.012 11.977 4.613 1 97.56 94 ILE A O 1
ATOM 740 N N . LEU A 1 95 ? 0.977 11.445 3.836 1 98.38 95 LEU A N 1
ATOM 741 C CA . LEU A 1 95 ? 1.46 10.516 2.82 1 98.38 95 LEU A CA 1
ATOM 742 C C . LEU A 1 95 ? 1.841 11.258 1.543 1 98.38 95 LEU A C 1
ATOM 744 O O . LEU A 1 95 ? 1.028 12 0.985 1 98.38 95 LEU A O 1
ATOM 748 N N . CYS A 1 96 ? 3.094 11.078 1.074 1 98 96 CYS A N 1
ATOM 749 C CA . CYS A 1 96 ? 3.592 11.711 -0.141 1 98 96 CYS A CA 1
ATOM 750 C C . CYS A 1 96 ? 4.168 10.672 -1.101 1 98 96 CYS A C 1
ATOM 752 O O . CYS A 1 96 ? 5.32 10.258 -0.958 1 98 96 CYS A O 1
ATOM 754 N N . ASN A 1 97 ? 3.396 10.336 -2.111 1 96.81 97 ASN A N 1
ATOM 755 C CA . ASN A 1 97 ? 3.873 9.453 -3.17 1 96.81 97 ASN A CA 1
ATOM 756 C C . ASN A 1 97 ? 4.578 10.234 -4.277 1 96.81 97 ASN A C 1
ATOM 758 O O . ASN A 1 97 ? 3.928 10.742 -5.191 1 96.81 97 ASN A O 1
ATOM 762 N N . ALA A 1 98 ? 5.867 10.172 -4.305 1 94.94 98 ALA A N 1
ATOM 763 C CA . ALA A 1 98 ? 6.656 11.023 -5.191 1 94.94 98 ALA A CA 1
ATOM 764 C C . ALA A 1 98 ? 6.762 10.414 -6.59 1 94.94 98 ALA A C 1
ATOM 766 O O . ALA A 1 98 ? 6.902 11.133 -7.578 1 94.94 98 ALA A O 1
ATOM 767 N N . GLY A 1 99 ? 6.609 9.078 -6.641 1 91.56 99 GLY A N 1
ATOM 768 C CA . GLY A 1 99 ? 6.812 8.445 -7.934 1 91.56 99 GLY A CA 1
ATOM 769 C C . GLY A 1 99 ? 8.164 8.766 -8.547 1 91.56 99 GLY A C 1
ATOM 770 O O . GLY A 1 99 ? 9.164 8.859 -7.844 1 91.56 99 GLY A O 1
ATOM 771 N N . ARG A 1 100 ? 8.242 8.852 -9.844 1 89.25 100 ARG A N 1
ATOM 772 C CA . ARG A 1 100 ? 9.461 9.211 -10.547 1 89.25 100 ARG A CA 1
ATOM 773 C C . ARG A 1 100 ? 9.461 10.68 -10.945 1 89.25 100 ARG A C 1
ATOM 775 O O . ARG A 1 100 ? 10.094 11.07 -11.922 1 89.25 100 ARG A O 1
ATOM 782 N N . ASP A 1 101 ? 8.75 11.461 -10.242 1 92.56 101 ASP A N 1
ATOM 783 C CA . ASP A 1 101 ? 8.531 12.867 -10.555 1 92.56 101 ASP A CA 1
ATOM 784 C C . ASP A 1 101 ? 9.289 13.766 -9.578 1 92.56 101 ASP A C 1
ATOM 786 O O . ASP A 1 101 ? 8.797 14.062 -8.484 1 92.56 101 ASP A O 1
ATOM 790 N N . ARG A 1 102 ? 10.406 14.336 -10.055 1 92.62 102 ARG A N 1
ATOM 791 C CA . ARG A 1 102 ? 11.25 15.188 -9.227 1 92.62 102 ARG A CA 1
ATOM 792 C C . ARG A 1 102 ? 10.5 16.438 -8.781 1 92.62 102 ARG A C 1
ATOM 794 O O . ARG A 1 102 ? 10.664 16.891 -7.648 1 92.62 102 ARG A O 1
ATOM 801 N N . GLN A 1 103 ? 9.742 16.953 -9.68 1 92.75 103 GLN A N 1
ATOM 802 C CA . GLN A 1 103 ? 9.008 18.172 -9.367 1 92.75 103 GLN A CA 1
ATOM 803 C C . GLN A 1 103 ? 7.93 17.922 -8.32 1 92.75 103 GLN A C 1
ATOM 805 O O . GLN A 1 103 ? 7.715 18.75 -7.426 1 92.75 103 GLN A O 1
ATOM 810 N N . LYS A 1 104 ? 7.309 16.828 -8.461 1 93.75 104 LYS A N 1
ATOM 811 C CA . LYS A 1 104 ? 6.309 16.469 -7.465 1 93.75 104 LYS A CA 1
ATOM 812 C C . LYS A 1 104 ? 6.941 16.328 -6.082 1 93.75 104 LYS A C 1
ATOM 814 O O . LYS A 1 104 ? 6.367 16.766 -5.086 1 93.75 104 LYS A O 1
ATOM 819 N N . GLU A 1 105 ? 8.094 15.695 -6.059 1 95.88 105 GLU A N 1
ATOM 820 C CA . GLU A 1 105 ? 8.812 15.539 -4.801 1 95.88 105 GLU A CA 1
ATOM 821 C C . GLU A 1 105 ? 9.172 16.891 -4.195 1 95.88 105 GLU A C 1
ATOM 823 O O . GLU A 1 105 ? 9.031 17.094 -2.988 1 95.88 105 GLU A O 1
ATOM 828 N N . ARG A 1 106 ? 9.602 17.844 -4.973 1 92.31 106 ARG A N 1
ATOM 829 C CA . ARG A 1 106 ? 9.93 19.188 -4.52 1 92.31 106 ARG A CA 1
ATOM 830 C C . ARG A 1 106 ? 8.688 19.891 -3.971 1 92.31 106 ARG A C 1
ATOM 832 O O . ARG A 1 106 ? 8.758 20.578 -2.947 1 92.31 106 ARG A O 1
ATOM 839 N N . GLU A 1 107 ? 7.656 19.703 -4.664 1 90.75 107 GLU A N 1
ATOM 840 C CA . GLU A 1 107 ? 6.398 20.297 -4.223 1 90.75 107 GLU A CA 1
ATOM 841 C C . GLU A 1 107 ? 5.977 19.75 -2.863 1 90.75 107 GLU A C 1
ATOM 843 O O . GLU A 1 107 ? 5.469 20.5 -2.018 1 90.75 107 GLU A O 1
ATOM 848 N N . TYR A 1 108 ? 6.203 18.469 -2.672 1 93.94 108 TYR A N 1
ATOM 849 C CA . TYR A 1 108 ? 5.902 17.875 -1.375 1 93.94 108 TYR A CA 1
ATOM 850 C C . TYR A 1 108 ? 6.727 18.531 -0.272 1 93.94 108 TYR A C 1
ATOM 852 O O . TYR A 1 108 ? 6.199 18.844 0.798 1 93.94 108 TYR A O 1
ATOM 860 N N . LEU A 1 109 ? 7.973 18.703 -0.546 1 92.44 109 LEU A N 1
ATOM 861 C CA . LEU A 1 109 ? 8.859 19.281 0.457 1 92.44 109 LEU A CA 1
ATOM 862 C C . LEU A 1 109 ? 8.414 20.688 0.83 1 92.44 109 LEU A C 1
ATOM 864 O O . LEU A 1 109 ? 8.359 21.031 2.012 1 92.44 109 LEU A O 1
ATOM 868 N N . ARG A 1 110 ? 8.031 21.469 -0.129 1 87.19 110 ARG A N 1
ATOM 869 C CA . ARG A 1 110 ? 7.547 22.828 0.111 1 87.19 110 ARG A CA 1
ATOM 870 C C . ARG A 1 110 ? 6.246 22.812 0.906 1 87.19 110 ARG A C 1
ATOM 872 O O . ARG A 1 110 ? 6.074 23.594 1.844 1 87.19 110 ARG A O 1
ATOM 879 N N . MET A 1 111 ? 5.426 21.953 0.501 1 88.56 111 MET A N 1
ATOM 880 C CA . MET A 1 111 ? 4.129 21.828 1.16 1 88.56 111 MET A CA 1
ATOM 881 C C . MET A 1 111 ? 4.297 21.406 2.617 1 88.56 111 MET A C 1
ATOM 883 O O . MET A 1 111 ? 3.654 21.969 3.506 1 88.56 111 MET A O 1
ATOM 887 N N . LEU A 1 112 ? 5.133 20.453 2.867 1 92.25 112 LEU A N 1
ATOM 888 C CA . LEU A 1 112 ? 5.371 19.969 4.223 1 92.25 112 LEU A CA 1
ATOM 889 C C . LEU A 1 112 ? 5.969 21.078 5.094 1 92.25 112 LEU A C 1
ATOM 891 O O . LEU A 1 112 ? 5.582 21.234 6.254 1 92.25 112 LEU A O 1
ATOM 895 N N . GLN A 1 113 ? 6.832 21.797 4.508 1 87 113 GLN A N 1
ATOM 896 C CA . GLN A 1 113 ? 7.426 22.922 5.219 1 87 113 GLN A CA 1
ATOM 897 C C . GLN A 1 113 ? 6.379 23.984 5.543 1 87 113 GLN A C 1
ATOM 899 O O . GLN A 1 113 ? 6.324 24.484 6.668 1 87 113 GLN A O 1
ATOM 904 N N . ALA A 1 114 ? 5.602 24.281 4.582 1 82.31 114 ALA A N 1
ATOM 905 C CA . ALA A 1 114 ? 4.562 25.297 4.734 1 82.31 114 ALA A CA 1
ATOM 906 C C . ALA A 1 114 ? 3.562 24.906 5.816 1 82.31 114 ALA A C 1
ATOM 908 O O . ALA A 1 114 ? 2.979 25.766 6.477 1 82.31 114 ALA A O 1
ATOM 909 N N . ASN A 1 115 ? 3.455 23.625 6.016 1 84.5 115 ASN A N 1
ATOM 910 C CA . ASN A 1 115 ? 2.488 23.141 6.992 1 84.5 115 ASN A CA 1
ATOM 911 C C . ASN A 1 115 ? 3.15 22.828 8.336 1 84.5 115 ASN A C 1
ATOM 913 O O . ASN A 1 115 ? 2.541 22.203 9.203 1 84.5 115 ASN A O 1
ATOM 917 N N . GLN A 1 116 ? 4.352 23.172 8.43 1 83.31 116 GLN A N 1
ATOM 918 C CA . GLN A 1 116 ? 5.098 23.109 9.68 1 83.31 116 GLN A CA 1
ATOM 919 C C . GLN A 1 116 ? 5.113 21.703 10.25 1 83.31 116 GLN A C 1
ATOM 921 O O . GLN A 1 116 ? 4.832 21.5 11.438 1 83.31 116 GLN A O 1
ATOM 926 N N . VAL A 1 117 ? 5.348 20.719 9.383 1 91.62 117 VAL A N 1
ATOM 927 C CA . VAL A 1 117 ? 5.488 19.375 9.898 1 91.62 117 VAL A CA 1
ATOM 928 C C . VAL A 1 117 ? 6.691 19.297 10.836 1 91.62 117 VAL A C 1
ATOM 930 O O . VAL A 1 117 ? 7.629 20.078 10.711 1 91.62 117 VAL A O 1
ATOM 933 N N . ASP A 1 118 ? 6.625 18.344 11.727 1 93.88 118 ASP A N 1
ATOM 934 C CA . ASP A 1 118 ? 7.695 18.219 12.711 1 93.88 118 ASP A CA 1
ATOM 935 C C . ASP A 1 118 ? 8.922 17.531 12.109 1 93.88 118 ASP A C 1
ATOM 937 O O . ASP A 1 118 ? 10.039 17.719 12.586 1 93.88 118 ASP A O 1
ATOM 941 N N . GLY A 1 119 ? 8.711 16.75 11.117 1 96.31 119 GLY A N 1
ATOM 942 C CA . GLY A 1 119 ? 9.805 16.047 10.477 1 96.31 119 GLY A CA 1
ATOM 943 C C . GLY A 1 119 ? 9.383 15.266 9.242 1 96.31 119 GLY A C 1
ATOM 944 O O . GLY A 1 119 ? 8.195 15.211 8.922 1 96.31 119 GLY A O 1
ATOM 945 N N . ILE A 1 120 ? 10.422 14.719 8.555 1 97.56 120 ILE A N 1
ATOM 946 C CA . ILE A 1 120 ? 10.188 14.016 7.301 1 97.56 120 ILE A CA 1
ATOM 947 C C . ILE A 1 120 ? 10.992 12.719 7.281 1 97.56 120 ILE A C 1
ATOM 949 O O . ILE A 1 120 ? 12.156 12.695 7.699 1 97.56 120 ILE A O 1
ATOM 953 N N . ILE A 1 121 ? 10.391 11.664 6.949 1 98.5 121 ILE A N 1
ATOM 954 C CA . ILE A 1 121 ? 11.086 10.453 6.539 1 98.5 121 ILE A CA 1
ATOM 955 C C . ILE A 1 121 ? 10.977 10.273 5.027 1 98.5 121 ILE A C 1
ATOM 957 O O . ILE A 1 121 ? 9.867 10.25 4.48 1 98.5 121 ILE A O 1
ATOM 961 N N . ALA A 1 122 ? 12.109 10.203 4.363 1 97.75 122 ALA A N 1
ATOM 962 C CA . ALA A 1 122 ? 12.102 10.172 2.902 1 97.75 122 ALA A CA 1
ATOM 963 C C . ALA A 1 122 ? 12.914 9 2.371 1 97.75 122 ALA A C 1
ATOM 965 O O . ALA A 1 122 ? 13.969 8.664 2.924 1 97.75 122 ALA A O 1
ATOM 966 N N . GLY A 1 123 ? 12.383 8.32 1.39 1 95.81 123 GLY A N 1
ATOM 967 C CA . GLY A 1 123 ? 13.062 7.234 0.708 1 95.81 123 GLY A CA 1
ATOM 968 C C . GLY A 1 123 ? 12.758 7.172 -0.775 1 95.81 123 GLY A C 1
ATOM 969 O O . GLY A 1 123 ? 12.711 6.086 -1.361 1 95.81 123 GLY A O 1
ATOM 970 N N . ALA A 1 124 ? 12.445 8.336 -1.413 1 90.75 124 ALA A N 1
ATOM 971 C CA . ALA A 1 124 ? 12.156 8.383 -2.844 1 90.75 124 ALA A CA 1
ATOM 972 C C . ALA A 1 124 ? 13.438 8.305 -3.666 1 90.75 124 ALA A C 1
ATOM 974 O O . ALA A 1 124 ? 14.531 8.547 -3.146 1 90.75 124 ALA A O 1
ATOM 975 N N . HIS A 1 125 ? 13.305 7.996 -4.934 1 87.31 125 HIS A N 1
ATOM 976 C CA . HIS A 1 125 ? 14.461 7.641 -5.754 1 87.31 125 HIS A CA 1
ATOM 977 C C . HIS A 1 125 ? 14.844 8.781 -6.691 1 87.31 125 HIS A C 1
ATOM 979 O O . HIS A 1 125 ? 15.758 8.633 -7.508 1 87.31 125 HIS A O 1
ATOM 985 N N . ASN A 1 126 ? 14.164 9.898 -6.539 1 87.25 126 ASN A N 1
ATOM 986 C CA . ASN A 1 126 ? 14.461 10.992 -7.461 1 87.25 126 ASN A CA 1
ATOM 987 C C . ASN A 1 126 ? 15.789 11.664 -7.125 1 87.25 126 ASN A C 1
ATOM 989 O O . ASN A 1 126 ? 16.156 11.766 -5.953 1 87.25 126 ASN A O 1
ATOM 993 N N . LEU A 1 127 ? 16.484 12.102 -8.094 1 81.94 127 LEU A N 1
ATOM 994 C CA . LEU A 1 127 ? 17.812 12.68 -7.914 1 81.94 127 LEU A CA 1
ATOM 995 C C . LEU A 1 127 ? 17.75 14.195 -8.008 1 81.94 127 LEU A C 1
ATOM 997 O O . LEU A 1 127 ? 16.828 14.758 -8.594 1 81.94 127 LEU A O 1
ATOM 1001 N N . GLY A 1 128 ? 18.672 14.742 -7.398 1 81.19 128 GLY A N 1
ATOM 1002 C CA . GLY A 1 128 ? 18.891 16.172 -7.605 1 81.19 128 GLY A CA 1
ATOM 1003 C C . GLY A 1 128 ? 17.906 17.031 -6.852 1 81.19 128 GLY A C 1
ATOM 1004 O O . GLY A 1 128 ? 17.484 18.078 -7.348 1 81.19 128 GLY A O 1
ATOM 1005 N N . ILE A 1 129 ? 17.422 16.562 -5.773 1 89.75 129 ILE A N 1
ATOM 1006 C CA . ILE A 1 129 ? 16.5 17.344 -4.961 1 89.75 129 ILE A CA 1
ATOM 1007 C C . ILE A 1 129 ? 17.281 18.141 -3.918 1 89.75 129 ILE A C 1
ATOM 1009 O O . ILE A 1 129 ? 17.453 17.688 -2.783 1 89.75 129 ILE A O 1
ATOM 1013 N N . GLU A 1 130 ? 17.594 19.344 -4.133 1 86.56 130 GLU A N 1
ATOM 1014 C CA . GLU A 1 130 ? 18.484 20.141 -3.303 1 86.56 130 GLU A CA 1
ATOM 1015 C C . GLU A 1 130 ? 17.766 20.656 -2.059 1 86.56 130 GLU A C 1
ATOM 1017 O O . GLU A 1 130 ? 18.406 21.031 -1.076 1 86.56 130 GLU A O 1
ATOM 1022 N N . GLU A 1 131 ? 16.469 20.641 -2.189 1 86.38 131 GLU A N 1
ATOM 1023 C CA . GLU A 1 131 ? 15.664 21.156 -1.092 1 86.38 131 GLU A CA 1
ATOM 1024 C C . GLU A 1 131 ? 15.945 20.406 0.207 1 86.38 131 GLU A C 1
ATOM 1026 O O . GLU A 1 131 ? 15.82 20.969 1.296 1 86.38 131 GLU A O 1
ATOM 1031 N N . TYR A 1 132 ? 16.391 19.156 0.141 1 90.31 132 TYR A N 1
ATOM 1032 C CA . TYR A 1 132 ? 16.672 18.375 1.335 1 90.31 132 TYR A CA 1
ATOM 1033 C C . TYR A 1 132 ? 17.797 19 2.148 1 90.31 132 TYR A C 1
ATOM 1035 O O . TYR A 1 132 ? 17.875 18.812 3.365 1 90.31 132 TYR A O 1
ATOM 1043 N N . LYS A 1 133 ? 18.609 19.781 1.578 1 84.44 133 LYS A N 1
ATOM 1044 C CA . LYS A 1 133 ? 19.75 20.406 2.227 1 84.44 133 LYS A CA 1
ATOM 1045 C C . LYS A 1 133 ? 19.344 21.672 2.965 1 84.44 133 LYS A C 1
ATOM 1047 O O . LYS A 1 133 ? 20.016 22.078 3.922 1 84.44 133 LYS A O 1
ATOM 1052 N N . GLN A 1 134 ? 18.234 22.188 2.582 1 78.88 134 GLN A N 1
ATOM 1053 C CA . GLN A 1 134 ? 17.953 23.562 2.996 1 78.88 134 GLN A CA 1
ATOM 1054 C C . GLN A 1 134 ? 16.703 23.641 3.854 1 78.88 134 GLN A C 1
ATOM 1056 O O . GLN A 1 134 ? 16.391 24.688 4.43 1 78.88 134 GLN A O 1
ATOM 1061 N N . LEU A 1 135 ? 15.945 22.672 4.035 1 77.75 135 LEU A N 1
ATOM 1062 C CA . LEU A 1 135 ? 14.609 22.703 4.621 1 77.75 135 LEU A CA 1
ATOM 1063 C C . LEU A 1 135 ? 14.672 23.031 6.109 1 77.75 135 LEU A C 1
ATOM 1065 O O . LEU A 1 135 ? 13.734 23.609 6.664 1 77.75 135 LEU A O 1
ATOM 1069 N N . GLY A 1 136 ? 15.789 22.75 6.75 1 78.81 136 GLY A N 1
ATOM 1070 C CA . GLY A 1 136 ? 15.883 23.016 8.172 1 78.81 136 GLY A CA 1
ATOM 1071 C C . GLY A 1 136 ? 14.938 22.156 9 1 78.81 136 GLY A C 1
ATOM 1072 O O . GLY A 1 136 ? 14.602 22.516 10.133 1 78.81 136 GLY A O 1
ATOM 1073 N N . LEU A 1 137 ? 14.305 21.203 8.5 1 86.94 137 LEU A N 1
ATOM 1074 C CA . LEU A 1 137 ? 13.438 20.25 9.188 1 86.94 137 LEU A CA 1
ATOM 1075 C C . LEU A 1 137 ? 14.203 18.969 9.531 1 86.94 137 LEU A C 1
ATOM 1077 O O . LEU A 1 137 ? 15.156 18.609 8.836 1 86.94 137 LEU A O 1
ATOM 1081 N N . PRO A 1 138 ? 13.812 18.406 10.688 1 94.12 138 PRO A N 1
ATOM 1082 C CA . PRO A 1 138 ? 14.344 17.062 10.938 1 94.12 138 PRO A CA 1
ATOM 1083 C C . PRO A 1 138 ? 14.016 16.078 9.805 1 94.12 138 PRO A C 1
ATOM 1085 O O . PRO A 1 138 ? 12.852 15.922 9.445 1 94.12 138 PRO A O 1
ATOM 1088 N N . ILE A 1 139 ? 15.039 15.5 9.227 1 95.06 139 ILE A N 1
ATOM 1089 C CA . ILE A 1 139 ? 14.859 14.547 8.133 1 95.06 139 ILE A CA 1
ATOM 1090 C C . ILE A 1 139 ? 15.672 13.289 8.406 1 95.06 139 ILE A C 1
ATOM 1092 O O . ILE A 1 139 ? 16.812 13.367 8.859 1 95.06 139 ILE A O 1
ATOM 1096 N N . VAL A 1 140 ? 15.125 12.18 8.227 1 96.69 140 VAL A N 1
ATOM 1097 C CA . VAL A 1 140 ? 15.812 10.898 8.188 1 96.69 140 VAL A CA 1
ATOM 1098 C C . VAL A 1 140 ? 15.555 10.211 6.848 1 96.69 140 VAL A C 1
ATOM 1100 O O . VAL A 1 140 ? 14.445 10.289 6.305 1 96.69 140 VAL A O 1
ATOM 1103 N N . SER A 1 141 ? 16.562 9.617 6.305 1 97 141 SER A N 1
ATOM 1104 C CA . SER A 1 141 ? 16.469 9.016 4.977 1 97 141 SER A CA 1
ATOM 1105 C C . SER A 1 141 ? 16.438 7.496 5.059 1 97 141 SER A C 1
ATOM 1107 O O . SER A 1 141 ? 17.125 6.902 5.891 1 97 141 SER A O 1
ATOM 1109 N N . PHE A 1 142 ? 15.664 6.906 4.191 1 98.25 142 PHE A N 1
ATOM 1110 C CA . PHE A 1 142 ? 15.719 5.465 3.986 1 98.25 142 PHE A CA 1
ATOM 1111 C C . PHE A 1 142 ? 16.406 5.133 2.666 1 98.25 142 PHE A C 1
ATOM 1113 O O . PHE A 1 142 ? 15.898 5.465 1.595 1 98.25 142 PHE A O 1
ATOM 1120 N N . ASP A 1 143 ? 17.5 4.527 2.758 1 95.81 143 ASP A N 1
ATOM 1121 C CA . ASP A 1 143 ? 18.188 3.828 1.678 1 95.81 143 ASP A CA 1
ATOM 1122 C C . ASP A 1 143 ? 18.672 4.809 0.608 1 95.81 143 ASP A C 1
ATOM 1124 O O . ASP A 1 143 ? 19 4.402 -0.508 1 95.81 143 ASP A O 1
ATOM 1128 N N . ARG A 1 144 ? 18.656 6.145 0.923 1 94 144 ARG A N 1
ATOM 1129 C CA . ARG A 1 144 ? 19.078 7.172 -0.028 1 94 144 ARG A CA 1
ATOM 1130 C C . ARG A 1 144 ? 20 8.188 0.633 1 94 144 ARG A C 1
ATOM 1132 O O . ARG A 1 144 ? 19.766 8.594 1.774 1 94 144 ARG A O 1
ATOM 1139 N N . LYS A 1 145 ? 20.969 8.586 -0.093 1 92.69 145 LYS A N 1
ATOM 1140 C CA . LYS A 1 145 ? 21.75 9.734 0.337 1 92.69 145 LYS A CA 1
ATOM 1141 C C . LYS A 1 145 ? 21.109 11.039 -0.115 1 92.69 145 LYS A C 1
ATOM 1143 O O . LYS A 1 145 ? 21.328 11.492 -1.241 1 92.69 145 LYS A O 1
ATOM 1148 N N . LEU A 1 146 ? 20.453 11.641 0.768 1 91.44 146 LEU A N 1
ATOM 1149 C CA . LEU A 1 146 ? 19.734 12.859 0.426 1 91.44 146 LEU A CA 1
ATOM 1150 C C . LEU A 1 146 ? 20.625 14.086 0.597 1 91.44 146 LEU A C 1
ATOM 1152 O O . LEU A 1 146 ? 20.547 15.023 -0.196 1 91.44 146 LEU A O 1
ATOM 1156 N N . SER A 1 147 ? 21.391 14.07 1.624 1 87.94 147 SER A N 1
ATOM 1157 C CA . SER A 1 147 ? 22.359 15.109 1.951 1 87.94 147 SER A CA 1
ATOM 1158 C C . SER A 1 147 ? 23.359 14.625 2.998 1 87.94 147 SER A C 1
ATOM 1160 O O . SER A 1 147 ? 23.172 13.562 3.594 1 87.94 147 SER A O 1
ATOM 1162 N N . ASP A 1 148 ? 24.375 15.414 3.205 1 85.31 148 ASP A N 1
ATOM 1163 C CA . ASP A 1 148 ? 25.438 15.008 4.102 1 85.31 148 ASP A CA 1
ATOM 1164 C C . ASP A 1 148 ? 24.984 15.039 5.559 1 85.31 148 ASP A C 1
ATOM 1166 O O . ASP A 1 148 ? 25.547 14.352 6.41 1 85.31 148 ASP A O 1
ATOM 1170 N N . ASN A 1 149 ? 23.953 15.727 5.816 1 84.5 149 ASN A N 1
ATOM 1171 C CA . ASN A 1 149 ? 23.547 15.914 7.207 1 84.5 149 ASN A CA 1
ATOM 1172 C C . ASN A 1 149 ? 22.312 15.094 7.543 1 84.5 149 ASN A C 1
ATOM 1174 O O . ASN A 1 149 ? 21.734 15.242 8.625 1 84.5 149 ASN A O 1
ATOM 1178 N N . VAL A 1 150 ? 21.906 14.234 6.645 1 91.19 150 VAL A N 1
ATOM 1179 C CA . VAL A 1 150 ? 20.719 13.422 6.855 1 91.19 150 VAL A CA 1
ATOM 1180 C C . VAL A 1 150 ? 21.125 11.977 7.141 1 91.19 150 VAL A C 1
ATOM 1182 O O . VAL A 1 150 ? 21.781 11.336 6.32 1 91.19 150 VAL A O 1
ATOM 1185 N N . PRO A 1 151 ? 20.797 11.523 8.328 1 94.31 151 PRO A N 1
ATOM 1186 C CA . PRO A 1 151 ? 21.094 10.109 8.586 1 94.31 151 PRO A CA 1
ATOM 1187 C C . PRO A 1 151 ? 20.359 9.172 7.645 1 94.31 151 PRO A C 1
ATOM 1189 O O . PRO A 1 151 ? 19.234 9.469 7.223 1 94.31 151 PRO A O 1
ATOM 1192 N N . ILE A 1 152 ? 20.969 8.07 7.387 1 96.75 152 ILE A N 1
ATOM 1193 C CA . ILE A 1 152 ? 20.422 7.094 6.453 1 96.75 152 ILE A CA 1
ATOM 1194 C C . ILE A 1 152 ? 20.234 5.754 7.16 1 96.75 152 ILE A C 1
ATOM 1196 O O . ILE A 1 152 ? 21.156 5.238 7.789 1 96.75 152 ILE A O 1
ATOM 1200 N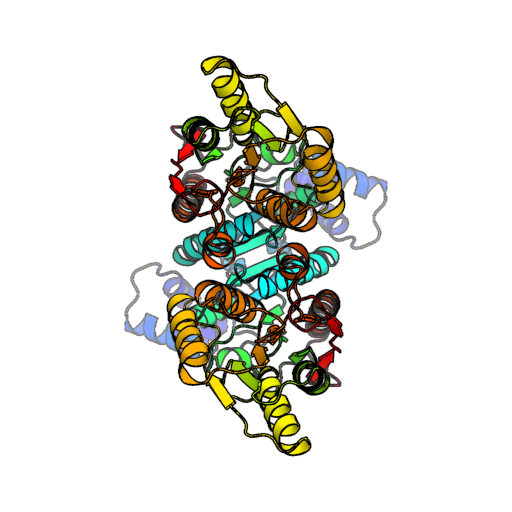 N . VAL A 1 153 ? 19.062 5.25 7.152 1 98.19 153 VAL A N 1
ATOM 1201 C CA . VAL A 1 153 ? 18.766 3.891 7.598 1 98.19 153 VAL A CA 1
ATOM 1202 C C . VAL A 1 153 ? 18.625 2.973 6.387 1 98.19 153 VAL A C 1
ATOM 1204 O O . VAL A 1 153 ? 17.984 3.34 5.391 1 98.19 153 VAL A O 1
ATOM 1207 N N . SER A 1 154 ? 19.234 1.863 6.391 1 98.25 154 SER A N 1
ATOM 1208 C CA . SER A 1 154 ? 19.125 0.872 5.328 1 98.25 154 SER A CA 1
ATOM 1209 C C . SER A 1 154 ? 19.328 -0.542 5.867 1 98.25 154 SER A C 1
ATOM 1211 O O . SER A 1 154 ? 19.766 -0.724 7 1 98.25 154 SER A O 1
ATOM 1213 N N . CYS A 1 155 ? 18.875 -1.507 5.082 1 98.56 155 CYS A N 1
ATOM 1214 C CA . CYS A 1 155 ? 19.328 -2.865 5.359 1 98.56 155 CYS A CA 1
ATOM 1215 C C . CYS A 1 155 ? 20.766 -3.074 4.859 1 98.56 155 CYS A C 1
ATOM 1217 O O . CYS A 1 155 ? 21.328 -2.199 4.199 1 98.56 155 CYS A O 1
ATOM 1219 N N . ASP A 1 156 ? 21.359 -4.16 5.242 1 98.69 156 ASP A N 1
ATOM 1220 C CA . ASP A 1 156 ? 22.688 -4.516 4.738 1 98.69 156 ASP A CA 1
ATOM 1221 C C . ASP A 1 156 ? 22.609 -5.02 3.297 1 98.69 156 ASP A C 1
ATOM 1223 O O . ASP A 1 156 ? 22.641 -6.227 3.055 1 98.69 156 ASP A O 1
ATOM 1227 N N . ASN A 1 157 ? 22.547 -4.07 2.418 1 98.31 157 ASN A N 1
ATOM 1228 C CA . ASN A 1 157 ? 22.406 -4.367 0.996 1 98.31 157 ASN A CA 1
ATOM 1229 C C . ASN A 1 157 ? 23.547 -5.258 0.495 1 98.31 157 ASN A C 1
ATOM 1231 O O . ASN A 1 157 ? 23.312 -6.191 -0.275 1 98.31 157 ASN A O 1
ATOM 1235 N N . TYR A 1 158 ? 24.703 -4.961 0.877 1 98.44 158 TYR A N 1
ATOM 1236 C CA . TYR A 1 158 ? 25.875 -5.723 0.46 1 98.44 158 TYR A CA 1
ATOM 1237 C C . TYR A 1 158 ? 25.766 -7.176 0.918 1 98.44 158 TYR A C 1
ATOM 1239 O O . TYR A 1 158 ? 25.859 -8.094 0.104 1 98.44 158 TYR A O 1
ATOM 1247 N N . GLN A 1 159 ? 25.547 -7.355 2.162 1 98.69 159 GLN A N 1
ATOM 1248 C CA . GLN A 1 159 ? 25.453 -8.703 2.703 1 98.69 159 GLN A CA 1
ATOM 1249 C C . GLN A 1 159 ? 24.281 -9.477 2.078 1 98.69 159 GLN A C 1
ATOM 1251 O O . GLN A 1 159 ? 24.375 -10.688 1.885 1 98.69 159 GLN A O 1
ATOM 1256 N N . GLY A 1 160 ? 23.203 -8.75 1.821 1 98.81 160 GLY A N 1
ATOM 1257 C CA . GLY A 1 160 ? 22.047 -9.398 1.204 1 98.81 160 GLY A CA 1
ATOM 1258 C C . GLY A 1 160 ? 22.375 -10.031 -0.136 1 98.81 160 GLY A C 1
ATOM 1259 O O . GLY A 1 160 ? 22.094 -11.219 -0.348 1 98.81 160 GLY A O 1
ATOM 1260 N N . ILE A 1 161 ? 22.984 -9.273 -0.988 1 98.75 161 ILE A N 1
ATOM 1261 C CA . ILE A 1 161 ? 23.281 -9.781 -2.32 1 98.75 161 ILE A CA 1
ATOM 1262 C C . ILE A 1 161 ? 24.422 -10.797 -2.244 1 98.75 161 ILE A C 1
ATOM 1264 O O . ILE A 1 161 ? 24.438 -11.773 -2.99 1 98.75 161 ILE A O 1
ATOM 1268 N N . LYS A 1 162 ? 25.328 -10.562 -1.337 1 98.62 162 LYS A N 1
ATOM 1269 C CA . LYS A 1 162 ? 26.359 -11.57 -1.107 1 98.62 162 LYS A CA 1
ATOM 1270 C C . LYS A 1 162 ? 25.75 -12.922 -0.77 1 98.62 162 LYS A C 1
ATOM 1272 O O . LYS A 1 162 ? 26.109 -13.938 -1.369 1 98.62 162 LYS A O 1
ATOM 1277 N N . MET A 1 163 ? 24.828 -12.961 0.153 1 98.56 163 MET A N 1
ATOM 1278 C CA . MET A 1 163 ? 24.156 -14.195 0.561 1 98.56 163 MET A CA 1
ATOM 1279 C C . MET A 1 163 ? 23.375 -14.797 -0.601 1 98.56 163 MET A C 1
ATOM 1281 O O . MET A 1 163 ? 23.406 -16.016 -0.806 1 98.56 163 MET A O 1
ATOM 1285 N N . ALA A 1 164 ? 22.703 -13.922 -1.336 1 98.62 164 ALA A N 1
ATOM 1286 C CA . ALA A 1 164 ? 21.906 -14.391 -2.467 1 98.62 164 ALA A CA 1
ATOM 1287 C C . ALA A 1 164 ? 22.781 -15.047 -3.523 1 98.62 164 ALA A C 1
ATOM 1289 O O . ALA A 1 164 ? 22.484 -16.141 -4.004 1 98.62 164 ALA A O 1
ATOM 1290 N N . THR A 1 165 ? 23.844 -14.375 -3.842 1 98.31 165 THR A N 1
ATOM 1291 C CA . THR A 1 165 ? 24.781 -14.891 -4.848 1 98.31 165 THR A CA 1
ATOM 1292 C C . THR A 1 165 ? 25.438 -16.172 -4.367 1 98.31 165 THR A C 1
ATOM 1294 O O . THR A 1 165 ? 25.547 -17.141 -5.125 1 98.31 165 THR A O 1
ATOM 1297 N N . HIS A 1 166 ? 25.812 -16.219 -3.162 1 96.94 166 HIS A N 1
ATOM 1298 C CA . HIS A 1 166 ? 26.438 -17.391 -2.574 1 96.94 166 HIS A CA 1
ATOM 1299 C C . HIS A 1 166 ? 25.5 -18.594 -2.592 1 96.94 166 HIS A C 1
ATOM 1301 O O . HIS A 1 166 ? 25.938 -19.719 -2.826 1 96.94 166 HIS A O 1
ATOM 1307 N N . GLU A 1 167 ? 24.25 -18.328 -2.281 1 97.12 167 GLU A N 1
ATOM 1308 C CA . GLU A 1 167 ? 23.266 -19.406 -2.33 1 97.12 167 GLU A CA 1
ATOM 1309 C C . GLU A 1 167 ? 23.219 -20.047 -3.711 1 97.12 167 GLU A C 1
ATOM 1311 O O . GLU A 1 167 ? 23.172 -21.266 -3.828 1 97.12 167 GLU A O 1
ATOM 1316 N N . LEU A 1 168 ? 23.234 -19.234 -4.73 1 97.88 168 LEU A N 1
ATOM 1317 C CA . LEU A 1 168 ? 23.188 -19.75 -6.098 1 97.88 168 LEU A CA 1
ATOM 1318 C C . LEU A 1 168 ? 24.453 -20.516 -6.43 1 97.88 168 LEU A C 1
ATOM 1320 O O . LEU A 1 168 ? 24.391 -21.578 -7.062 1 97.88 168 LEU A O 1
ATOM 1324 N N . ILE A 1 169 ? 25.594 -20.062 -5.98 1 96.38 169 ILE A N 1
ATOM 1325 C CA . ILE A 1 169 ? 26.875 -20.734 -6.219 1 96.38 169 ILE A CA 1
ATOM 1326 C C . ILE A 1 169 ? 26.891 -22.094 -5.52 1 96.38 169 ILE A C 1
ATOM 1328 O O . ILE A 1 169 ? 27.25 -23.109 -6.125 1 96.38 169 ILE A O 1
ATOM 1332 N N . GLN A 1 170 ? 26.422 -22.062 -4.312 1 95.19 170 GLN A N 1
ATOM 1333 C CA . GLN A 1 170 ? 26.453 -23.266 -3.498 1 95.19 170 GLN A CA 1
ATOM 1334 C C . GLN A 1 170 ? 25.516 -24.344 -4.059 1 95.19 170 GLN A C 1
ATOM 1336 O O . GLN A 1 170 ? 25.766 -25.531 -3.889 1 95.19 170 GLN A O 1
ATOM 1341 N N . THR A 1 171 ? 24.547 -23.859 -4.742 1 95.5 171 THR A N 1
ATOM 1342 C CA . THR A 1 171 ? 23.578 -24.812 -5.277 1 95.5 171 THR A CA 1
ATOM 1343 C C . THR A 1 171 ? 23.953 -25.219 -6.699 1 95.5 171 THR A C 1
ATOM 1345 O O . THR A 1 171 ? 23.188 -25.922 -7.367 1 95.5 171 THR A O 1
ATOM 1348 N N . GLY A 1 172 ? 25.094 -24.688 -7.215 1 94.62 172 GLY A N 1
ATOM 1349 C CA . GLY A 1 172 ? 25.672 -25.266 -8.422 1 94.62 172 GLY A CA 1
ATOM 1350 C C . GLY A 1 172 ? 25.562 -24.359 -9.625 1 94.62 172 GLY A C 1
ATOM 1351 O O . GLY A 1 172 ? 25.984 -24.719 -10.727 1 94.62 172 GLY A O 1
ATOM 1352 N N . CYS A 1 173 ? 25.016 -23.172 -9.453 1 97.12 173 CYS A N 1
ATOM 1353 C CA . CYS A 1 173 ? 24.891 -22.25 -10.578 1 97.12 173 CYS A CA 1
ATOM 1354 C C . CYS A 1 173 ? 26.266 -21.766 -11.031 1 97.12 173 CYS A C 1
ATOM 1356 O O . CYS A 1 173 ? 27.156 -21.547 -10.211 1 97.12 173 CYS A O 1
ATOM 1358 N N . LYS A 1 174 ? 26.406 -21.547 -12.328 1 95 174 LYS A N 1
ATOM 1359 C CA . LYS A 1 174 ? 27.688 -21.125 -12.906 1 95 174 LYS A CA 1
ATOM 1360 C C . LYS A 1 174 ? 27.5 -19.875 -13.766 1 95 174 LYS A C 1
ATOM 1362 O O . LYS A 1 174 ? 28.469 -19.156 -14.016 1 95 174 LYS A O 1
ATOM 1367 N N . HIS A 1 175 ? 26.359 -19.719 -14.281 1 97 175 HIS A N 1
ATOM 1368 C CA . HIS A 1 175 ? 26.031 -18.562 -15.125 1 97 175 HIS A CA 1
ATOM 1369 C C . HIS A 1 175 ? 25 -17.672 -14.461 1 97 175 HIS A C 1
ATOM 1371 O O . HIS A 1 175 ? 23.844 -17.594 -14.906 1 97 175 HIS A O 1
ATOM 1377 N N . ILE A 1 176 ? 25.453 -16.938 -13.516 1 98.06 176 ILE A N 1
ATOM 1378 C CA . ILE A 1 176 ? 24.578 -16.203 -12.625 1 98.06 176 ILE A CA 1
ATOM 1379 C C . ILE A 1 176 ? 24.438 -14.758 -13.094 1 98.06 176 ILE A C 1
ATOM 1381 O O . ILE A 1 176 ? 25.453 -14.07 -13.297 1 98.06 176 ILE A O 1
ATOM 1385 N N . TYR A 1 177 ? 23.219 -14.289 -13.305 1 98.31 177 TYR A N 1
ATOM 1386 C CA . TYR A 1 177 ? 22.953 -12.922 -13.727 1 98.31 177 TYR A CA 1
ATOM 1387 C C . TYR A 1 177 ? 22.484 -12.07 -12.539 1 98.31 177 TYR A C 1
ATOM 1389 O O . TYR A 1 177 ? 21.734 -12.547 -11.68 1 98.31 177 TYR A O 1
ATOM 1397 N N . PHE A 1 178 ? 23 -10.859 -12.531 1 98 178 PHE A N 1
ATOM 1398 C CA . PHE A 1 178 ? 22.469 -9.805 -11.672 1 98 178 PHE A CA 1
ATOM 1399 C C . PHE A 1 178 ? 21.422 -8.984 -12.414 1 98 178 PHE A C 1
ATOM 1401 O O . PHE A 1 178 ? 21.703 -8.398 -13.461 1 98 178 PHE A O 1
ATOM 1408 N N . LEU A 1 179 ? 20.234 -9.039 -11.922 1 97.44 179 LEU A N 1
ATOM 1409 C CA . LEU A 1 179 ? 19.141 -8.273 -12.508 1 97.44 179 LEU A CA 1
ATOM 1410 C C . LEU A 1 179 ? 18.75 -7.102 -11.617 1 97.44 179 LEU A C 1
ATOM 1412 O O . LEU A 1 179 ? 18.047 -7.281 -10.625 1 97.44 179 LEU A O 1
ATOM 1416 N N . GLY A 1 180 ? 19.109 -5.875 -11.906 1 94.38 180 GLY A N 1
ATOM 1417 C CA . GLY A 1 180 ? 18.906 -4.68 -11.109 1 94.38 180 GLY A CA 1
ATOM 1418 C C . GLY A 1 180 ? 19.516 -3.438 -11.727 1 94.38 180 GLY A C 1
ATOM 1419 O O . GLY A 1 180 ? 19.812 -3.41 -12.922 1 94.38 180 GLY A O 1
ATOM 1420 N N . ASN A 1 181 ? 19.531 -2.424 -10.906 1 88.5 181 ASN A N 1
ATOM 1421 C CA . ASN A 1 181 ? 20.109 -1.163 -11.352 1 88.5 181 ASN A CA 1
ATOM 1422 C C . ASN A 1 181 ? 21.625 -1.275 -11.539 1 88.5 181 ASN A C 1
ATOM 1424 O O . ASN A 1 181 ? 22.328 -1.715 -10.633 1 88.5 181 ASN A O 1
ATOM 1428 N N . ASN A 1 182 ? 22.109 -0.887 -12.656 1 87.62 182 ASN A N 1
ATOM 1429 C CA . ASN A 1 182 ? 23.547 -0.991 -12.938 1 87.62 182 ASN A CA 1
ATOM 1430 C C . ASN A 1 182 ? 24.266 0.323 -12.664 1 87.62 182 ASN A C 1
ATOM 1432 O O . ASN A 1 182 ? 25.469 0.428 -12.875 1 87.62 182 ASN A O 1
ATOM 1436 N N . GLN A 1 183 ? 23.484 1.236 -12.227 1 80.88 183 GLN A N 1
ATOM 1437 C CA . GLN A 1 183 ? 24.094 2.539 -11.961 1 80.88 183 GLN A CA 1
ATOM 1438 C C . GLN A 1 183 ? 24.422 2.701 -10.484 1 80.88 183 GLN A C 1
ATOM 1440 O O . GLN A 1 183 ? 23.719 2.176 -9.617 1 80.88 183 GLN A O 1
ATOM 1445 N N . ARG A 1 184 ? 25.578 3.359 -10.289 1 81.94 184 ARG A N 1
ATOM 1446 C CA . ARG A 1 184 ? 26 3.703 -8.938 1 81.94 184 ARG A CA 1
ATOM 1447 C C . ARG A 1 184 ? 25.938 5.207 -8.703 1 81.94 184 ARG A C 1
ATOM 1449 O O . ARG A 1 184 ? 26.656 5.977 -9.336 1 81.94 184 ARG A O 1
ATOM 1456 N N . LYS A 1 185 ? 25.016 5.543 -7.844 1 81.44 185 LYS A N 1
ATOM 1457 C CA . LYS A 1 185 ? 24.781 6.969 -7.625 1 81.44 185 LYS A CA 1
ATOM 1458 C C . LYS A 1 185 ? 25.109 7.359 -6.184 1 81.44 185 LYS A C 1
ATOM 1460 O O . LYS A 1 185 ? 24.75 8.453 -5.734 1 81.44 185 LYS A O 1
ATOM 1465 N N . GLY A 1 186 ? 25.672 6.438 -5.5 1 85.69 186 GLY A N 1
ATOM 1466 C CA . GLY A 1 186 ? 26.125 6.727 -4.148 1 85.69 186 GLY A CA 1
ATOM 1467 C C . GLY A 1 186 ? 25.094 6.383 -3.088 1 85.69 186 GLY A C 1
ATOM 1468 O O . GLY A 1 186 ? 25.203 6.809 -1.937 1 85.69 186 GLY A O 1
ATOM 1469 N N . ASN A 1 187 ? 24.094 5.617 -3.432 1 91 187 ASN A N 1
ATOM 1470 C CA . ASN A 1 187 ? 23.094 5.168 -2.469 1 91 187 ASN A CA 1
ATOM 1471 C C . ASN A 1 187 ? 23.484 3.826 -1.852 1 91 187 ASN A C 1
ATOM 1473 O O . ASN A 1 187 ? 24.219 3.049 -2.453 1 91 187 ASN A O 1
ATOM 1477 N N . PRO A 1 188 ? 22.922 3.582 -0.623 1 93.81 188 PRO A N 1
ATOM 1478 C CA . PRO A 1 188 ? 23.172 2.27 -0.02 1 93.81 188 PRO A CA 1
ATOM 1479 C C . PRO A 1 188 ? 22.797 1.116 -0.949 1 93.81 188 PRO A C 1
ATOM 1481 O O . PRO A 1 188 ? 23.453 0.076 -0.944 1 93.81 188 PRO A O 1
ATOM 1484 N N . THR A 1 189 ? 21.844 1.272 -1.775 1 93.88 189 THR A N 1
ATOM 1485 C CA . THR A 1 189 ? 21.359 0.202 -2.641 1 93.88 189 THR A CA 1
ATOM 1486 C C . THR A 1 189 ? 22.406 -0.152 -3.697 1 93.88 189 THR A C 1
ATOM 1488 O O . THR A 1 189 ? 22.344 -1.23 -4.293 1 93.88 189 THR A O 1
ATOM 1491 N N . ASP A 1 190 ? 23.328 0.75 -3.959 1 94.19 190 ASP A N 1
ATOM 1492 C CA . ASP A 1 190 ? 24.391 0.497 -4.934 1 94.19 190 ASP A CA 1
ATOM 1493 C C . ASP A 1 190 ? 25.281 -0.655 -4.484 1 94.19 190 ASP A C 1
ATOM 1495 O O . ASP A 1 190 ? 25.953 -1.292 -5.305 1 94.19 190 ASP A O 1
ATOM 1499 N N . GLU A 1 191 ? 25.234 -0.862 -3.199 1 96.81 191 GLU A N 1
ATOM 1500 C CA . GLU A 1 191 ? 26.078 -1.917 -2.633 1 96.81 191 GLU A CA 1
ATOM 1501 C C . GLU A 1 191 ? 25.625 -3.295 -3.104 1 96.81 191 GLU A C 1
ATOM 1503 O O . GLU A 1 191 ? 26.359 -4.27 -3.006 1 96.81 191 GLU A O 1
ATOM 1508 N N . ARG A 1 192 ? 24.422 -3.35 -3.582 1 97.25 192 ARG A N 1
ATOM 1509 C CA . ARG A 1 192 ? 23.938 -4.613 -4.113 1 97.25 192 ARG A CA 1
ATOM 1510 C C . ARG A 1 192 ? 24.75 -5.055 -5.328 1 97.25 192 ARG A C 1
ATOM 1512 O O . ARG A 1 192 ? 25.234 -6.188 -5.383 1 97.25 192 ARG A O 1
ATOM 1519 N N . LEU A 1 193 ? 24.891 -4.102 -6.242 1 96.94 193 LEU A N 1
ATOM 1520 C CA . LEU A 1 193 ? 25.719 -4.406 -7.402 1 96.94 193 LEU A CA 1
ATOM 1521 C C . LEU A 1 193 ? 27.172 -4.68 -6.988 1 96.94 193 LEU A C 1
ATOM 1523 O O . LEU A 1 193 ? 27.797 -5.594 -7.512 1 96.94 193 LEU A O 1
ATOM 1527 N N . GLU A 1 194 ? 27.688 -3.912 -6.062 1 97.12 194 GLU A N 1
ATOM 1528 C CA . GLU A 1 194 ? 29.047 -4.09 -5.578 1 97.12 194 GLU A CA 1
ATOM 1529 C C . GLU A 1 194 ? 29.266 -5.492 -5.016 1 97.12 194 GLU A C 1
ATOM 1531 O O . GLU A 1 194 ? 30.281 -6.137 -5.297 1 97.12 194 GLU A O 1
ATOM 1536 N N . ALA A 1 195 ? 28.328 -5.918 -4.219 1 98.06 195 ALA A N 1
ATOM 1537 C CA . ALA A 1 195 ? 28.406 -7.242 -3.611 1 98.06 195 ALA A CA 1
ATOM 1538 C C . ALA A 1 195 ? 28.438 -8.336 -4.68 1 98.06 195 ALA A C 1
ATOM 1540 O O . ALA A 1 195 ? 29.219 -9.281 -4.582 1 98.06 195 ALA A O 1
ATOM 1541 N N . TYR A 1 196 ? 27.594 -8.219 -5.703 1 97.94 196 TYR A N 1
ATOM 1542 C CA . TYR A 1 196 ? 27.562 -9.188 -6.793 1 97.94 196 TYR A CA 1
ATOM 1543 C C . TYR A 1 196 ? 28.906 -9.25 -7.508 1 97.94 196 TYR A C 1
ATOM 1545 O O . TYR A 1 196 ? 29.453 -10.328 -7.723 1 97.94 196 TYR A O 1
ATOM 1553 N N . LEU A 1 197 ? 29.391 -8.094 -7.82 1 97.12 197 LEU A N 1
ATOM 1554 C CA . LEU A 1 197 ? 30.672 -8.016 -8.539 1 97.12 197 LEU A CA 1
ATOM 1555 C C . LEU A 1 197 ? 31.797 -8.602 -7.703 1 97.12 197 LEU A C 1
ATOM 1557 O O . LEU A 1 197 ? 32.656 -9.312 -8.227 1 97.12 197 LEU A O 1
ATOM 1561 N N . ASP A 1 198 ? 31.797 -8.352 -6.438 1 97.38 198 ASP A N 1
ATOM 1562 C CA . ASP A 1 198 ? 32.812 -8.891 -5.543 1 97.38 198 ASP A CA 1
ATOM 1563 C C . ASP A 1 198 ? 32.75 -10.414 -5.484 1 97.38 198 ASP A C 1
ATOM 1565 O O . ASP A 1 198 ? 33.781 -11.086 -5.477 1 97.38 198 ASP A O 1
ATOM 1569 N N . GLU A 1 199 ? 31.531 -10.945 -5.414 1 96.56 199 GLU A N 1
ATOM 1570 C CA . GLU A 1 199 ? 31.359 -12.398 -5.359 1 96.56 199 GLU A CA 1
ATOM 1571 C C . GLU A 1 199 ? 31.812 -13.055 -6.656 1 96.56 199 GLU A C 1
ATOM 1573 O O . GLU A 1 199 ? 32.375 -14.148 -6.641 1 96.56 199 GLU A O 1
ATOM 1578 N N . THR A 1 200 ? 31.516 -12.383 -7.742 1 95.31 200 THR A N 1
ATOM 1579 C CA . THR A 1 200 ? 31.953 -12.93 -9.023 1 95.31 200 THR A CA 1
ATOM 1580 C C . THR A 1 200 ? 33.469 -12.977 -9.102 1 95.31 200 THR A C 1
ATOM 1582 O O . THR A 1 200 ? 34.031 -13.922 -9.648 1 95.31 200 THR A O 1
ATOM 1585 N N . LYS A 1 201 ? 34.094 -11.977 -8.594 1 95.88 201 LYS A N 1
ATOM 1586 C CA . LYS A 1 201 ? 35.531 -11.938 -8.562 1 95.88 201 LYS A CA 1
ATOM 1587 C C . LYS A 1 201 ? 36.094 -13.008 -7.629 1 95.88 201 LYS A C 1
ATOM 1589 O O . LYS A 1 201 ? 37.062 -13.703 -7.977 1 95.88 201 LYS A O 1
ATOM 1594 N N . LYS A 1 202 ? 35.5 -13.109 -6.527 1 95.69 202 LYS A N 1
ATOM 1595 C CA . LYS A 1 202 ? 35.969 -14.039 -5.496 1 95.69 202 LYS A CA 1
ATOM 1596 C C . LYS A 1 202 ? 35.906 -15.477 -5.984 1 95.69 202 LYS A C 1
ATOM 1598 O O . LYS A 1 202 ? 36.781 -16.281 -5.695 1 95.69 202 LYS A O 1
ATOM 1603 N N . TYR A 1 203 ? 34.906 -15.797 -6.688 1 94.25 203 TYR A N 1
ATOM 1604 C CA . TYR A 1 203 ? 34.688 -17.188 -7.098 1 94.25 203 TYR A CA 1
ATOM 1605 C C . TYR A 1 203 ? 35.062 -17.375 -8.562 1 94.25 203 TYR A C 1
ATOM 1607 O O . TYR A 1 203 ? 34.844 -18.453 -9.125 1 94.25 203 TYR A O 1
ATOM 1615 N N . ASP A 1 204 ? 35.531 -16.438 -9.172 1 91.25 204 ASP A N 1
ATOM 1616 C CA . ASP A 1 204 ? 36.125 -16.438 -10.492 1 91.25 204 ASP A CA 1
ATOM 1617 C C . ASP A 1 204 ? 35.125 -16.859 -11.562 1 91.25 204 ASP A C 1
ATOM 1619 O O . ASP A 1 204 ? 35.375 -17.781 -12.328 1 91.25 204 ASP A O 1
ATOM 1623 N N . PHE A 1 205 ? 33.938 -16.172 -11.531 1 90.75 205 PHE A N 1
ATOM 1624 C CA . PHE A 1 205 ? 33 -16.359 -12.648 1 90.75 205 PHE A CA 1
ATOM 1625 C C . PHE A 1 205 ? 32.719 -15.031 -13.336 1 90.75 205 PHE A C 1
ATOM 1627 O O . PHE A 1 205 ? 32.938 -13.969 -12.758 1 90.75 205 PHE A O 1
ATOM 1634 N N . THR A 1 206 ? 32.312 -15.039 -14.617 1 94.31 206 THR A N 1
ATOM 1635 C CA . THR A 1 206 ? 32.031 -13.859 -15.445 1 94.31 206 THR A CA 1
ATOM 1636 C C . THR A 1 206 ? 30.797 -13.125 -14.945 1 94.31 206 THR A C 1
ATOM 1638 O O . THR A 1 206 ? 29.719 -13.727 -14.805 1 94.31 206 THR A O 1
ATOM 1641 N N . PRO A 1 207 ? 30.938 -11.891 -14.625 1 95.25 207 PRO A N 1
ATOM 1642 C CA . PRO A 1 207 ? 29.766 -11.117 -14.234 1 95.25 207 PRO A CA 1
ATOM 1643 C C . PRO A 1 207 ? 28.812 -10.867 -15.398 1 95.25 207 PRO A C 1
ATOM 1645 O O . PRO A 1 207 ? 29.25 -10.602 -16.516 1 95.25 207 PRO A O 1
ATOM 1648 N N . HIS A 1 208 ? 27.578 -11.031 -15.172 1 96.88 208 HIS A N 1
ATOM 1649 C CA . HIS A 1 208 ? 26.516 -10.719 -16.109 1 96.88 208 HIS A CA 1
ATOM 1650 C C . HIS A 1 208 ? 25.453 -9.812 -15.477 1 96.88 208 HIS A C 1
ATOM 1652 O O . HIS A 1 208 ? 24.75 -10.227 -14.547 1 96.88 208 HIS A O 1
ATOM 1658 N N . ILE A 1 209 ? 25.359 -8.625 -16.031 1 96 209 ILE A N 1
ATOM 1659 C CA . ILE A 1 209 ? 24.453 -7.633 -15.469 1 96 209 ILE A CA 1
ATOM 1660 C C . ILE A 1 209 ? 23.391 -7.27 -16.5 1 96 209 ILE A C 1
ATOM 1662 O O . ILE A 1 209 ? 23.703 -6.953 -17.641 1 96 209 ILE A O 1
ATOM 1666 N N . ARG A 1 210 ? 22.188 -7.465 -16.125 1 95.19 210 ARG A N 1
ATOM 1667 C CA . ARG A 1 210 ? 21.062 -6.969 -16.906 1 95.19 210 ARG A CA 1
ATOM 1668 C C . ARG A 1 210 ? 20.359 -5.832 -16.172 1 95.19 210 ARG A C 1
ATOM 1670 O O . ARG A 1 210 ? 19.891 -6.004 -15.039 1 95.19 210 ARG A O 1
ATOM 1677 N N . SER A 1 211 ? 20.234 -4.719 -16.844 1 90.94 211 SER A N 1
ATOM 1678 C CA . SER A 1 211 ? 19.703 -3.52 -16.188 1 90.94 211 SER A CA 1
ATOM 1679 C C . SER A 1 211 ? 18.172 -3.506 -16.219 1 90.94 211 SER A C 1
ATOM 1681 O O . SER A 1 211 ? 17.562 -3.57 -17.281 1 90.94 211 SER A O 1
ATOM 1683 N N . VAL A 1 212 ? 17.625 -3.523 -15.055 1 90 212 VAL A N 1
ATOM 1684 C CA . VAL A 1 212 ? 16.203 -3.277 -14.836 1 90 212 VAL A CA 1
ATOM 1685 C C . VAL A 1 212 ? 16.031 -2.227 -13.742 1 90 212 VAL A C 1
ATOM 1687 O O . VAL A 1 212 ? 16.453 -2.436 -12.594 1 90 212 VAL A O 1
ATOM 1690 N N . ALA A 1 213 ? 15.438 -1.11 -14.102 1 84.56 213 ALA A N 1
ATOM 1691 C CA . ALA A 1 213 ? 15.242 -0.039 -13.133 1 84.56 213 ALA A CA 1
ATOM 1692 C C . ALA A 1 213 ? 13.945 -0.238 -12.352 1 84.56 213 ALA A C 1
ATOM 1694 O O . ALA A 1 213 ? 12.984 -0.821 -12.867 1 84.56 213 ALA A O 1
ATOM 1695 N N . PHE A 1 214 ? 13.961 0.28 -11.156 1 81.38 214 PHE A N 1
ATOM 1696 C CA . PHE A 1 214 ? 12.781 0.252 -10.305 1 81.38 214 PHE A CA 1
ATOM 1697 C C . PHE A 1 214 ? 11.586 0.873 -11.023 1 81.38 214 PHE A C 1
ATOM 1699 O O . PHE A 1 214 ? 10.469 0.363 -10.93 1 81.38 214 PHE A O 1
ATOM 1706 N N . SER A 1 215 ? 11.844 1.906 -11.742 1 83 215 SER A N 1
ATOM 1707 C CA . SER A 1 215 ? 10.781 2.719 -12.32 1 83 215 SER A CA 1
ATOM 1708 C C . SER A 1 215 ? 10.32 2.146 -13.656 1 83 215 SER A C 1
ATOM 1710 O O . SER A 1 215 ? 9.352 2.637 -14.25 1 83 215 SER A O 1
ATOM 1712 N N . ASP A 1 216 ? 11 1.117 -14.133 1 89.62 216 ASP A N 1
ATOM 1713 C CA . ASP A 1 216 ? 10.594 0.526 -15.406 1 89.62 216 ASP A CA 1
ATOM 1714 C C . ASP A 1 216 ? 9.211 -0.124 -15.289 1 89.62 216 ASP A C 1
ATOM 1716 O O . ASP A 1 216 ? 8.883 -0.709 -14.258 1 89.62 216 ASP A O 1
ATOM 1720 N N . SER A 1 217 ? 8.477 0.017 -16.359 1 91.5 217 SER A N 1
ATOM 1721 C CA . SER A 1 217 ? 7.203 -0.695 -16.406 1 91.5 217 SER A CA 1
ATOM 1722 C C . SER A 1 217 ? 7.414 -2.205 -16.453 1 91.5 217 SER A C 1
ATOM 1724 O O . SER A 1 217 ? 8.492 -2.676 -16.828 1 91.5 217 SER A O 1
ATOM 1726 N N . SER A 1 218 ? 6.398 -2.936 -16.078 1 93.12 218 SER A N 1
ATOM 1727 C CA . SER A 1 218 ? 6.492 -4.391 -16.125 1 93.12 218 SER A CA 1
ATOM 1728 C C . SER A 1 218 ? 6.727 -4.891 -17.547 1 93.12 218 SER A C 1
ATOM 1730 O O . SER A 1 218 ? 7.406 -5.898 -17.75 1 93.12 218 SER A O 1
ATOM 1732 N N . ASN A 1 219 ? 6.215 -4.195 -18.531 1 93.56 219 ASN A N 1
ATOM 1733 C CA . ASN A 1 219 ? 6.41 -4.598 -19.922 1 93.56 219 ASN A CA 1
ATOM 1734 C C . ASN A 1 219 ? 7.871 -4.484 -20.344 1 93.56 219 ASN A C 1
ATOM 1736 O O . ASN A 1 219 ? 8.398 -5.371 -21.016 1 93.56 219 ASN A O 1
ATOM 1740 N N . ILE A 1 220 ? 8.469 -3.398 -19.953 1 94.31 220 ILE A N 1
ATOM 1741 C CA . ILE A 1 220 ? 9.883 -3.188 -20.266 1 94.31 220 ILE A CA 1
ATOM 1742 C C . ILE A 1 220 ? 10.734 -4.219 -19.531 1 94.31 220 ILE A C 1
ATOM 1744 O O . ILE A 1 220 ? 11.641 -4.812 -20.109 1 94.31 220 ILE A O 1
ATOM 1748 N N . LYS A 1 221 ? 10.406 -4.453 -18.312 1 95.56 221 LYS A N 1
ATOM 1749 C CA . LYS A 1 221 ? 11.125 -5.457 -17.547 1 95.56 221 LYS A CA 1
ATOM 1750 C C . LYS A 1 221 ? 10.992 -6.84 -18.172 1 95.56 221 LYS A C 1
ATOM 1752 O O . LYS A 1 221 ? 11.969 -7.578 -18.281 1 95.56 221 LYS A O 1
ATOM 1757 N N . ASN A 1 222 ? 9.781 -7.129 -18.578 1 96.25 222 ASN A N 1
ATOM 1758 C CA . ASN A 1 222 ? 9.523 -8.43 -19.172 1 96.25 222 ASN A CA 1
ATOM 1759 C C . ASN A 1 222 ? 10.336 -8.633 -20.453 1 96.25 222 ASN A C 1
ATOM 1761 O O . ASN A 1 222 ? 10.805 -9.742 -20.734 1 96.25 222 ASN A O 1
ATOM 1765 N N . MET A 1 223 ? 10.445 -7.574 -21.203 1 96.38 223 MET A N 1
ATOM 1766 C CA . MET A 1 223 ? 11.242 -7.656 -22.422 1 96.38 223 MET A CA 1
ATOM 1767 C C . MET A 1 223 ? 12.695 -7.973 -22.109 1 96.38 223 MET A C 1
ATOM 1769 O O . MET A 1 223 ? 13.305 -8.836 -22.734 1 96.38 223 MET A O 1
ATOM 1773 N N . GLN A 1 224 ? 13.234 -7.289 -21.156 1 96.12 224 GLN A N 1
ATOM 1774 C CA . GLN A 1 224 ? 14.617 -7.516 -20.75 1 96.12 224 GLN A CA 1
ATOM 1775 C C . GLN A 1 224 ? 14.812 -8.93 -20.203 1 96.12 224 GLN A C 1
ATOM 1777 O O . GLN A 1 224 ? 15.805 -9.586 -20.516 1 96.12 224 GLN A O 1
ATOM 1782 N N . ILE A 1 225 ? 13.883 -9.383 -19.453 1 97.94 225 ILE A N 1
ATOM 1783 C CA . ILE A 1 225 ? 13.93 -10.703 -18.844 1 97.94 225 ILE A CA 1
ATOM 1784 C C . ILE A 1 225 ? 13.836 -11.781 -19.922 1 97.94 225 ILE A C 1
ATOM 1786 O O . ILE A 1 225 ? 14.594 -12.75 -19.906 1 97.94 225 ILE A O 1
ATOM 1790 N N . HIS A 1 226 ? 12.898 -11.57 -20.797 1 98 226 HIS A N 1
ATOM 1791 C CA . HIS A 1 226 ? 12.734 -12.508 -21.906 1 98 226 HIS A CA 1
ATOM 1792 C C . HIS A 1 226 ? 14.031 -12.656 -22.703 1 98 226 HIS A C 1
ATOM 1794 O O . HIS A 1 226 ? 14.484 -13.773 -22.953 1 98 226 HIS A O 1
ATOM 1800 N N . ASN A 1 227 ? 14.617 -11.539 -23.047 1 97.5 227 ASN A N 1
ATOM 1801 C CA . ASN A 1 227 ? 15.859 -11.555 -23.812 1 97.5 227 ASN A CA 1
ATOM 1802 C C . ASN A 1 227 ? 16.984 -12.25 -23.047 1 97.5 227 ASN A C 1
ATOM 1804 O O . ASN A 1 227 ? 17.75 -13.023 -23.625 1 97.5 227 ASN A O 1
ATOM 1808 N N . MET A 1 228 ? 17.031 -12.023 -21.812 1 97.75 228 MET A N 1
ATOM 1809 C CA . MET A 1 228 ? 18.062 -12.641 -20.984 1 97.75 228 MET A CA 1
ATOM 1810 C C . MET A 1 228 ? 17.891 -14.156 -20.953 1 97.75 228 MET A C 1
ATOM 1812 O O . MET A 1 228 ? 18.859 -14.898 -21.141 1 97.75 228 MET A O 1
ATOM 1816 N N . LEU A 1 229 ? 16.688 -14.641 -20.766 1 98.38 229 LEU A N 1
ATOM 1817 C CA . LEU A 1 229 ? 16.422 -16.062 -20.609 1 98.38 229 LEU A CA 1
ATOM 1818 C C . LEU A 1 229 ? 16.641 -16.797 -21.922 1 98.38 229 LEU A C 1
ATOM 1820 O O . LEU A 1 229 ? 17.141 -17.938 -21.938 1 98.38 229 LEU A O 1
ATOM 1824 N N . VAL A 1 230 ? 16.312 -16.141 -23.031 1 98.19 230 VAL A N 1
ATOM 1825 C CA . VAL A 1 230 ? 16.359 -16.797 -24.328 1 98.19 230 VAL A CA 1
ATOM 1826 C C . VAL A 1 230 ? 17.781 -16.719 -24.891 1 98.19 230 VAL A C 1
ATOM 1828 O O . VAL A 1 230 ? 18.297 -17.719 -25.391 1 98.19 230 VAL A O 1
ATOM 1831 N N . ASP A 1 231 ? 18.391 -15.531 -24.75 1 97.69 231 ASP A N 1
ATOM 1832 C CA . ASP A 1 231 ? 19.672 -15.297 -25.406 1 97.69 231 ASP A CA 1
ATOM 1833 C C . ASP A 1 231 ? 20.828 -15.781 -24.531 1 97.69 231 ASP A C 1
ATOM 1835 O O . ASP A 1 231 ? 21.812 -16.344 -25.047 1 97.69 231 ASP A O 1
ATOM 1839 N N . ASP A 1 232 ? 20.734 -15.562 -23.266 1 96.69 232 ASP A N 1
ATOM 1840 C CA . ASP A 1 232 ? 21.891 -15.781 -22.406 1 96.69 232 ASP A CA 1
ATOM 1841 C C . ASP A 1 232 ? 21.75 -17.078 -21.625 1 96.69 232 ASP A C 1
ATOM 1843 O O . ASP A 1 232 ? 22.75 -17.656 -21.172 1 96.69 232 ASP A O 1
ATOM 1847 N N . LYS A 1 233 ? 20.562 -17.531 -21.406 1 97.19 233 LYS A N 1
ATOM 1848 C CA . LYS A 1 233 ? 20.25 -18.812 -20.766 1 97.19 233 LYS A CA 1
ATOM 1849 C C . LYS A 1 233 ? 20.969 -18.953 -19.438 1 97.19 233 LYS A C 1
ATOM 1851 O O . LYS A 1 233 ? 21.703 -19.922 -19.219 1 97.19 233 LYS A O 1
ATOM 1856 N N . PRO A 1 234 ? 20.734 -18.078 -18.562 1 98.31 234 PRO A N 1
ATOM 1857 C CA . PRO A 1 234 ? 21.344 -18.219 -17.234 1 98.31 234 PRO A CA 1
ATOM 1858 C C . PRO A 1 234 ? 20.844 -19.453 -16.484 1 98.31 234 PRO A C 1
ATOM 1860 O O . PRO A 1 234 ? 19.781 -19.984 -16.797 1 98.31 234 PRO A O 1
ATOM 1863 N N . ASP A 1 235 ? 21.672 -19.922 -15.57 1 98.38 235 ASP A N 1
ATOM 1864 C CA . ASP A 1 235 ? 21.203 -20.984 -14.695 1 98.38 235 ASP A CA 1
ATOM 1865 C C . ASP A 1 235 ? 20.922 -20.438 -13.289 1 98.38 235 ASP A C 1
ATOM 1867 O O . ASP A 1 235 ? 20.422 -21.172 -12.43 1 98.38 235 ASP A O 1
ATOM 1871 N N . GLY A 1 236 ? 21.203 -19.141 -12.961 1 98.5 236 GLY A N 1
ATOM 1872 C CA . GLY A 1 236 ? 20.875 -18.422 -11.734 1 98.5 236 GLY A CA 1
ATOM 1873 C C . GLY A 1 236 ? 20.641 -16.938 -11.953 1 98.5 236 GLY A C 1
ATOM 1874 O O . GLY A 1 236 ? 21.344 -16.312 -12.75 1 98.5 236 GLY A O 1
ATOM 1875 N N . VAL A 1 237 ? 19.688 -16.406 -11.305 1 98.81 237 VAL A N 1
ATOM 1876 C CA . VAL A 1 237 ? 19.438 -14.977 -11.375 1 98.81 237 VAL A CA 1
ATOM 1877 C C . VAL A 1 237 ? 19.266 -14.406 -9.969 1 98.81 237 VAL A C 1
ATOM 1879 O O . VAL A 1 237 ? 18.438 -14.891 -9.195 1 98.81 237 VAL A O 1
ATOM 1882 N N . VAL A 1 238 ? 20.062 -13.445 -9.664 1 98.56 238 VAL A N 1
ATOM 1883 C CA . VAL A 1 238 ? 19.906 -12.641 -8.453 1 98.56 238 VAL A CA 1
ATOM 1884 C C . VAL A 1 238 ? 19.156 -11.344 -8.797 1 98.56 238 VAL A C 1
ATOM 1886 O O . VAL A 1 238 ? 19.656 -10.523 -9.57 1 98.56 238 VAL A O 1
ATOM 1889 N N . CYS A 1 239 ? 18 -11.242 -8.234 1 98.38 239 CYS A N 1
ATOM 1890 C CA . CYS A 1 239 ? 17.203 -10.055 -8.492 1 98.38 239 CYS A CA 1
ATOM 1891 C C . CYS A 1 239 ? 17.297 -9.07 -7.328 1 98.38 239 CYS A C 1
ATOM 1893 O O . CYS A 1 239 ? 17.406 -9.477 -6.172 1 98.38 239 CYS A O 1
ATOM 1895 N N . THR A 1 240 ? 17.172 -7.801 -7.594 1 96.5 240 THR A N 1
ATOM 1896 C CA . THR A 1 240 ? 17.328 -6.773 -6.57 1 96.5 240 THR A CA 1
ATOM 1897 C C . THR A 1 240 ? 16.016 -6.504 -5.859 1 96.5 240 THR A C 1
ATOM 1899 O O . THR A 1 240 ? 15.961 -5.73 -4.902 1 96.5 240 THR A O 1
ATOM 1902 N N . ASP A 1 241 ? 14.93 -7.098 -6.305 1 97.31 241 ASP A N 1
ATOM 1903 C CA . ASP A 1 241 ? 13.641 -7.023 -5.633 1 97.31 241 ASP A CA 1
ATOM 1904 C C . ASP A 1 241 ? 12.75 -8.211 -6.012 1 97.31 241 ASP A C 1
ATOM 1906 O O . ASP A 1 241 ? 12.953 -8.828 -7.059 1 97.31 241 ASP A O 1
ATOM 1910 N N . ASP A 1 242 ? 11.812 -8.477 -5.227 1 98.5 242 ASP A N 1
ATOM 1911 C CA . ASP A 1 242 ? 10.977 -9.672 -5.379 1 98.5 242 ASP A CA 1
ATOM 1912 C C . ASP A 1 242 ? 10.055 -9.539 -6.59 1 98.5 242 ASP A C 1
ATOM 1914 O O . ASP A 1 242 ? 9.758 -10.539 -7.254 1 98.5 242 ASP A O 1
ATOM 1918 N N . LEU A 1 243 ? 9.586 -8.367 -6.879 1 98.06 243 LEU A N 1
ATOM 1919 C CA . LEU A 1 243 ? 8.664 -8.188 -8 1 98.06 243 LEU A CA 1
ATOM 1920 C C . LEU A 1 243 ? 9.344 -8.539 -9.32 1 98.06 243 LEU A C 1
ATOM 1922 O O . LEU A 1 243 ? 8.742 -9.18 -10.18 1 98.06 243 LEU A O 1
ATOM 1926 N N . THR A 1 244 ? 10.578 -8.109 -9.453 1 97.69 244 THR A N 1
ATOM 1927 C CA . THR A 1 244 ? 11.352 -8.484 -10.633 1 97.69 244 THR A CA 1
ATOM 1928 C C . THR A 1 244 ? 11.562 -10 -10.68 1 97.69 244 THR A C 1
ATOM 1930 O O . THR A 1 244 ? 11.461 -10.617 -11.742 1 97.69 244 THR A O 1
ATOM 1933 N N . ALA A 1 245 ? 11.867 -10.578 -9.516 1 98.62 245 ALA A N 1
ATOM 1934 C CA . ALA A 1 245 ? 12.07 -12.023 -9.43 1 98.62 245 ALA A CA 1
ATOM 1935 C C . ALA A 1 245 ? 10.82 -12.773 -9.883 1 98.62 245 ALA A C 1
ATOM 1937 O O . ALA A 1 245 ? 10.906 -13.781 -10.586 1 98.62 245 ALA A O 1
ATOM 1938 N N . ILE A 1 246 ? 9.664 -12.273 -9.484 1 98.5 246 ILE A N 1
ATOM 1939 C CA . ILE A 1 246 ? 8.398 -12.906 -9.844 1 98.5 246 ILE A CA 1
ATOM 1940 C C . ILE A 1 246 ? 8.195 -12.82 -11.359 1 98.5 246 ILE A C 1
ATOM 1942 O O . ILE A 1 246 ? 7.715 -13.773 -11.977 1 98.5 246 ILE A O 1
ATOM 1946 N N . LEU A 1 247 ? 8.562 -11.703 -11.961 1 98.44 247 LEU A N 1
ATOM 1947 C CA . LEU A 1 247 ? 8.484 -11.578 -13.414 1 98.44 247 LEU A CA 1
ATOM 1948 C C . LEU A 1 247 ? 9.391 -12.586 -14.102 1 98.44 247 LEU A C 1
ATOM 1950 O O . LEU A 1 247 ? 9.039 -13.141 -15.141 1 98.44 247 LEU A O 1
ATOM 1954 N N . VAL A 1 248 ? 10.586 -12.836 -13.516 1 98.69 248 VAL A N 1
ATOM 1955 C CA . VAL A 1 248 ? 11.5 -13.836 -14.055 1 98.69 248 VAL A CA 1
ATOM 1956 C C . VAL A 1 248 ? 10.844 -15.211 -14.016 1 98.69 248 VAL A C 1
ATOM 1958 O O . VAL A 1 248 ? 10.891 -15.961 -14.992 1 98.69 248 VAL A O 1
ATOM 1961 N N . LEU A 1 249 ? 10.234 -15.539 -12.898 1 98.5 249 LEU A N 1
ATOM 1962 C CA . LEU A 1 249 ? 9.57 -16.828 -12.734 1 98.5 249 LEU A CA 1
ATOM 1963 C C . LEU A 1 249 ? 8.445 -17 -13.75 1 98.5 249 LEU A C 1
ATOM 1965 O O . LEU A 1 249 ? 8.289 -18.062 -14.344 1 98.5 249 LEU A O 1
ATOM 1969 N N . GLN A 1 250 ? 7.676 -15.945 -13.914 1 97.81 250 GLN A N 1
ATOM 1970 C CA . GLN A 1 250 ? 6.566 -15.984 -14.859 1 97.81 250 GLN A CA 1
ATOM 1971 C C . GLN A 1 250 ? 7.07 -16.203 -16.281 1 97.81 250 GLN A C 1
ATOM 1973 O O . GLN A 1 250 ? 6.508 -17.016 -17.031 1 97.81 250 GLN A O 1
ATOM 1978 N N . GLU A 1 251 ? 8.086 -15.445 -16.656 1 98.19 251 GLU A N 1
ATOM 1979 C CA . GLU A 1 251 ? 8.641 -15.578 -18 1 98.19 251 GLU A CA 1
ATOM 1980 C C . GLU A 1 251 ? 9.266 -16.953 -18.203 1 98.19 251 GLU A C 1
ATOM 1982 O O . GLU A 1 251 ? 9.141 -17.547 -19.281 1 98.19 251 GLU A O 1
ATOM 1987 N N . ALA A 1 252 ? 9.961 -17.484 -17.203 1 98.5 252 ALA A N 1
ATOM 1988 C CA . ALA A 1 252 ? 10.523 -18.828 -17.266 1 98.5 252 ALA A CA 1
ATOM 1989 C C . ALA A 1 252 ? 9.43 -19.875 -17.516 1 98.5 252 ALA A C 1
ATOM 1991 O O . ALA A 1 252 ? 9.594 -20.766 -18.328 1 98.5 252 ALA A O 1
ATOM 1992 N N . GLN A 1 253 ? 8.359 -19.719 -16.797 1 97.06 253 GLN A N 1
ATOM 1993 C CA . GLN A 1 253 ? 7.23 -20.625 -16.953 1 97.06 253 GLN A CA 1
ATOM 1994 C C . GLN A 1 253 ? 6.699 -20.594 -18.391 1 97.06 253 GLN A C 1
ATOM 1996 O O . GLN A 1 253 ? 6.445 -21.641 -18.984 1 97.06 253 GLN A O 1
ATOM 2001 N N . LYS A 1 254 ? 6.559 -19.453 -18.938 1 96.88 254 LYS A N 1
ATOM 2002 C CA . LYS A 1 254 ? 6.066 -19.281 -20.297 1 96.88 254 LYS A CA 1
ATOM 2003 C C . LYS A 1 254 ? 6.984 -19.984 -21.297 1 96.88 254 LYS A C 1
ATOM 2005 O O . LYS A 1 254 ? 6.523 -20.516 -22.312 1 96.88 254 LYS A O 1
ATOM 2010 N N . LEU A 1 255 ? 8.25 -19.938 -20.969 1 98.12 255 LEU A N 1
ATOM 2011 C CA . LEU A 1 255 ? 9.258 -20.469 -21.891 1 98.12 255 LEU A CA 1
ATOM 2012 C C . LEU A 1 255 ? 9.5 -21.953 -21.641 1 98.12 255 LEU A C 1
ATOM 2014 O O . LEU A 1 255 ? 10.273 -22.578 -22.359 1 98.12 255 LEU A O 1
ATOM 2018 N N . GLY A 1 256 ? 8.875 -22.469 -20.578 1 97.81 256 GLY A N 1
ATOM 2019 C CA . GLY A 1 256 ? 9.023 -23.875 -20.266 1 97.81 256 GLY A CA 1
ATOM 2020 C C . GLY A 1 256 ? 10.312 -24.188 -19.531 1 97.81 256 GLY A C 1
ATOM 2021 O O . GLY A 1 256 ? 10.781 -25.328 -19.547 1 97.81 256 GLY A O 1
ATOM 2022 N N . ILE A 1 257 ? 10.93 -23.172 -18.969 1 98.44 257 ILE A N 1
ATOM 2023 C CA . ILE A 1 257 ? 12.148 -23.359 -18.188 1 98.44 257 ILE A CA 1
ATOM 2024 C C . ILE A 1 257 ? 11.805 -23.812 -16.781 1 98.44 257 ILE A C 1
ATOM 2026 O O . ILE A 1 257 ? 11.07 -23.141 -16.062 1 98.44 257 ILE A O 1
ATOM 2030 N N . LYS A 1 258 ? 12.336 -24.922 -16.344 1 97.88 258 LYS A N 1
ATOM 2031 C CA . LYS A 1 258 ? 12.016 -25.5 -15.047 1 97.88 258 LYS A CA 1
ATOM 2032 C C . LYS A 1 258 ? 12.797 -24.812 -13.93 1 97.88 258 LYS A C 1
ATOM 2034 O O . LYS A 1 258 ? 14.023 -24.734 -13.992 1 97.88 258 LYS A O 1
ATOM 2039 N N . VAL A 1 259 ? 12.18 -24.359 -13 1 98.31 259 VAL A N 1
ATOM 2040 C CA . VAL A 1 259 ? 12.758 -23.812 -11.789 1 98.31 259 VAL A CA 1
ATOM 2041 C C . VAL A 1 259 ? 12.484 -24.734 -10.609 1 98.31 259 VAL A C 1
ATOM 2043 O O . VAL A 1 259 ? 11.336 -25.094 -10.344 1 98.31 259 VAL A O 1
ATOM 2046 N N . PRO A 1 260 ? 13.445 -25.141 -9.93 1 97.88 260 PRO A N 1
ATOM 2047 C CA . PRO A 1 260 ? 14.82 -24.641 -9.891 1 97.88 260 PRO A CA 1
ATOM 2048 C C . PRO A 1 260 ? 15.789 -25.5 -10.703 1 97.88 260 PRO A C 1
ATOM 2050 O O . PRO A 1 260 ? 17 -25.281 -10.664 1 97.88 260 PRO A O 1
ATOM 2053 N N . GLN A 1 261 ? 15.336 -26.469 -11.406 1 97.94 261 GLN A N 1
ATOM 2054 C CA . GLN A 1 261 ? 16.203 -27.484 -12.008 1 97.94 261 GLN A CA 1
ATOM 2055 C C . GLN A 1 261 ? 17.094 -26.859 -13.078 1 97.94 261 GLN A C 1
ATOM 2057 O O . GLN A 1 261 ? 18.281 -27.219 -13.188 1 97.94 261 GLN A O 1
ATOM 2062 N N . GLU A 1 262 ? 16.547 -25.969 -13.867 1 98.19 262 GLU A N 1
ATOM 2063 C CA . GLU A 1 262 ? 17.297 -25.375 -14.977 1 98.19 262 GLU A CA 1
ATOM 2064 C C . GLU A 1 262 ? 17.672 -23.922 -14.68 1 98.19 262 GLU A C 1
ATOM 2066 O O . GLU A 1 262 ? 18.609 -23.391 -15.258 1 98.19 262 GLU A O 1
ATOM 2071 N N . LEU A 1 263 ? 16.906 -23.312 -13.867 1 98.75 263 LEU A N 1
ATOM 2072 C CA . LEU A 1 263 ? 17.094 -21.922 -13.477 1 98.75 263 LEU A CA 1
ATOM 2073 C C . LEU A 1 263 ? 16.75 -21.703 -12.008 1 98.75 263 LEU A C 1
ATOM 2075 O O . LEU A 1 263 ? 15.688 -22.141 -11.555 1 98.75 263 LEU A O 1
ATOM 2079 N N . LYS A 1 264 ? 17.656 -21.156 -11.289 1 98.81 264 LYS A N 1
ATOM 2080 C CA . LYS A 1 264 ? 17.375 -20.766 -9.906 1 98.81 264 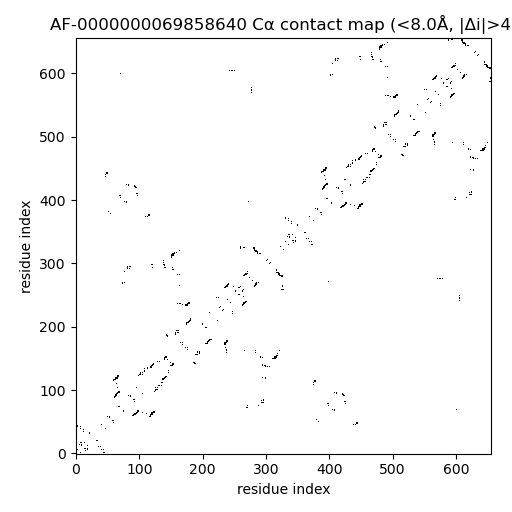LYS A CA 1
ATOM 2081 C C . LYS A 1 264 ? 17.25 -19.25 -9.773 1 98.81 264 LYS A C 1
ATOM 2083 O O . LYS A 1 264 ? 17.984 -18.5 -10.422 1 98.81 264 LYS A O 1
ATOM 2088 N N . VAL A 1 265 ? 16.25 -18.797 -9.031 1 98.88 265 VAL A N 1
ATOM 2089 C CA . VAL A 1 265 ? 15.938 -17.375 -8.922 1 98.88 265 VAL A CA 1
ATOM 2090 C C . VAL A 1 265 ? 15.859 -16.984 -7.449 1 98.88 265 VAL A C 1
ATOM 2092 O O . VAL A 1 265 ? 15.258 -17.688 -6.637 1 98.88 265 VAL A O 1
ATOM 2095 N N . ILE A 1 266 ? 16.469 -15.914 -7.094 1 98.81 266 ILE A N 1
ATOM 2096 C CA . ILE A 1 266 ? 16.391 -15.375 -5.742 1 98.81 266 ILE A CA 1
ATOM 2097 C C . ILE A 1 266 ? 16.016 -13.891 -5.805 1 98.81 266 ILE A C 1
ATOM 2099 O O . ILE A 1 266 ? 16.531 -13.156 -6.645 1 98.81 266 ILE A O 1
ATOM 2103 N N . GLY A 1 267 ? 15.055 -13.516 -4.977 1 98.69 267 GLY A N 1
ATOM 2104 C CA . GLY A 1 267 ? 14.625 -12.125 -4.91 1 98.69 267 GLY A CA 1
ATOM 2105 C C . GLY A 1 267 ? 15.227 -11.367 -3.742 1 98.69 267 GLY A C 1
ATOM 2106 O O . GLY A 1 267 ? 16.188 -11.836 -3.119 1 98.69 267 GLY A O 1
ATOM 2107 N N . PHE A 1 268 ? 14.695 -10.164 -3.494 1 98.75 268 PHE A N 1
ATOM 2108 C CA . PHE A 1 268 ? 15.133 -9.266 -2.436 1 98.75 268 PHE A CA 1
ATOM 2109 C C . PHE A 1 268 ? 13.969 -8.438 -1.913 1 98.75 268 PHE A C 1
ATOM 2111 O O . PHE A 1 268 ? 13.109 -8.008 -2.686 1 98.75 268 PHE A O 1
ATOM 2118 N N . ASP A 1 269 ? 13.867 -8.102 -0.625 1 98.44 269 ASP A N 1
ATOM 2119 C CA . ASP A 1 269 ? 12.875 -7.355 0.15 1 98.44 269 ASP A CA 1
ATOM 2120 C C . ASP A 1 269 ? 12.188 -8.258 1.171 1 98.44 269 ASP A C 1
ATOM 2122 O O . ASP A 1 269 ? 12.234 -7.992 2.373 1 98.44 269 ASP A O 1
ATOM 2126 N N . GLY A 1 270 ? 11.539 -9.312 0.609 1 98.62 270 GLY A N 1
ATOM 2127 C CA . GLY A 1 270 ? 10.953 -10.32 1.481 1 98.62 270 GLY A CA 1
ATOM 2128 C C . GLY A 1 270 ? 9.781 -9.797 2.293 1 98.62 270 GLY A C 1
ATOM 2129 O O . GLY A 1 270 ? 9.688 -10.062 3.492 1 98.62 270 GLY A O 1
ATOM 2130 N N . THR A 1 271 ? 8.898 -9.047 1.637 1 98.56 271 THR A N 1
ATOM 2131 C CA . THR A 1 271 ? 7.723 -8.555 2.342 1 98.56 271 THR A CA 1
ATOM 2132 C C . THR A 1 271 ? 6.832 -9.711 2.785 1 98.56 271 THR A C 1
ATOM 2134 O O . THR A 1 271 ? 6.906 -10.805 2.232 1 98.56 271 THR A O 1
ATOM 2137 N N . GLN A 1 272 ? 5.957 -9.43 3.777 1 97.94 272 GLN A N 1
ATOM 2138 C CA . GLN A 1 272 ? 4.992 -10.438 4.211 1 97.94 272 GLN A CA 1
ATOM 2139 C C . GLN A 1 272 ? 4.086 -10.859 3.059 1 97.94 272 GLN A C 1
ATOM 2141 O O . GLN A 1 272 ? 3.744 -12.039 2.932 1 97.94 272 GLN A O 1
ATOM 2146 N N . LEU A 1 273 ? 3.715 -9.93 2.24 1 98.12 273 LEU A N 1
ATOM 2147 C CA . LEU A 1 273 ? 2.863 -10.219 1.094 1 98.12 273 LEU A CA 1
ATOM 2148 C C . LEU A 1 273 ? 3.518 -11.242 0.177 1 98.12 273 LEU A C 1
ATOM 2150 O O . LEU A 1 273 ? 2.896 -12.25 -0.18 1 98.12 273 LEU A O 1
ATOM 2154 N N . VAL A 1 274 ? 4.77 -10.992 -0.152 1 98.06 274 VAL A N 1
ATOM 2155 C CA . VAL A 1 274 ? 5.461 -11.875 -1.09 1 98.06 274 VAL A CA 1
ATOM 2156 C C . VAL A 1 274 ? 5.676 -13.242 -0.453 1 98.06 274 VAL A C 1
ATOM 2158 O O . VAL A 1 274 ? 5.461 -14.273 -1.098 1 98.06 274 VAL A O 1
ATOM 2161 N N . GLN A 1 275 ? 6.047 -13.25 0.81 1 98 275 GLN A N 1
ATOM 2162 C CA . GLN A 1 275 ? 6.297 -14.516 1.495 1 98 275 GLN A CA 1
ATOM 2163 C C . GLN A 1 275 ? 5.027 -15.359 1.577 1 98 275 GLN A C 1
ATOM 2165 O O . GLN A 1 275 ? 5.09 -16.594 1.563 1 98 275 GLN A O 1
ATOM 2170 N N . THR A 1 276 ? 3.898 -14.688 1.64 1 97.75 276 THR A N 1
ATOM 2171 C CA . THR A 1 276 ? 2.629 -15.383 1.792 1 97.75 276 THR A CA 1
ATOM 2172 C C . THR A 1 276 ? 2.084 -15.82 0.434 1 97.75 276 THR A C 1
ATOM 2174 O O . THR A 1 276 ? 1.659 -16.969 0.266 1 97.75 276 THR A O 1
ATOM 2177 N N . TYR A 1 277 ? 2.178 -14.977 -0.57 1 97.75 277 TYR A N 1
ATOM 2178 C CA . TYR A 1 277 ? 1.417 -15.211 -1.793 1 97.75 277 TYR A CA 1
ATOM 2179 C C . TYR A 1 277 ? 2.332 -15.641 -2.932 1 97.75 277 TYR A C 1
ATOM 2181 O O . TYR A 1 277 ? 1.86 -15.992 -4.016 1 97.75 277 TYR A O 1
ATOM 2189 N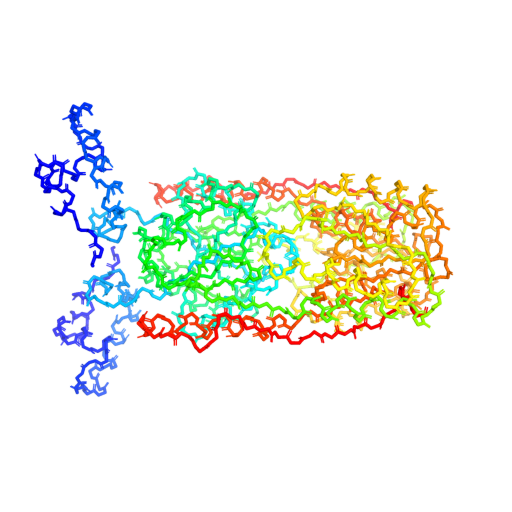 N . HIS A 1 278 ? 3.621 -15.586 -2.721 1 97.5 278 HIS A N 1
ATOM 2190 C CA . HIS A 1 278 ? 4.664 -16.188 -3.543 1 97.5 278 HIS A CA 1
ATOM 2191 C C . HIS A 1 278 ? 5.637 -17 -2.693 1 97.5 278 HIS A C 1
ATOM 2193 O O . HIS A 1 278 ? 6.844 -16.75 -2.717 1 97.5 278 HIS A O 1
ATOM 2199 N N . SER A 1 279 ? 5.066 -17.969 -2.066 1 96.5 279 SER A N 1
ATOM 2200 C CA . SER A 1 279 ? 5.773 -18.719 -1.023 1 96.5 279 SER A CA 1
ATOM 2201 C C . SER A 1 279 ? 6.867 -19.594 -1.614 1 96.5 279 SER A C 1
ATOM 2203 O O . SER A 1 279 ? 7.73 -20.094 -0.888 1 96.5 279 SER A O 1
ATOM 2205 N N . GLU A 1 280 ? 6.891 -19.719 -2.898 1 97.12 280 GLU A N 1
ATOM 2206 C CA . GLU A 1 280 ? 7.902 -20.531 -3.572 1 97.12 280 GLU A CA 1
ATOM 2207 C C . GLU A 1 280 ? 9.211 -19.766 -3.74 1 97.12 280 GLU A C 1
ATOM 2209 O O . GLU A 1 280 ? 10.258 -20.359 -3.998 1 97.12 280 GLU A O 1
ATOM 2214 N N . LEU A 1 281 ? 9.172 -18.453 -3.619 1 98.5 281 LEU A N 1
ATOM 2215 C CA . LEU A 1 281 ? 10.289 -17.594 -4.008 1 98.5 281 LEU A CA 1
ATOM 2216 C C . LEU A 1 281 ? 11.305 -17.484 -2.879 1 98.5 281 LEU A C 1
ATOM 2218 O O . LEU A 1 281 ? 10.969 -17.062 -1.772 1 98.5 281 LEU A O 1
ATOM 2222 N N . SER A 1 282 ? 12.547 -17.938 -3.113 1 98.81 282 SER A N 1
ATOM 2223 C CA . SER A 1 282 ? 13.656 -17.594 -2.229 1 98.81 282 SER A CA 1
ATOM 2224 C C . SER A 1 282 ? 13.953 -16.094 -2.277 1 98.81 282 SER A C 1
ATOM 2226 O O . SER A 1 282 ? 13.914 -15.477 -3.346 1 98.81 282 SER A O 1
ATOM 2228 N N . THR A 1 283 ? 14.195 -15.523 -1.158 1 98.88 283 THR A N 1
ATOM 2229 C CA . THR A 1 283 ? 14.383 -14.078 -1.143 1 98.88 283 THR A CA 1
ATOM 2230 C C . THR A 1 283 ? 15.25 -13.656 0.04 1 98.88 283 THR A C 1
ATOM 2232 O O . THR A 1 283 ? 15.414 -14.414 0.996 1 98.88 283 THR A O 1
ATOM 2235 N N . ILE A 1 284 ? 15.961 -12.555 -0.124 1 98.88 284 ILE A N 1
ATOM 2236 C CA . ILE A 1 284 ? 16.578 -11.852 1.002 1 98.88 284 ILE A CA 1
ATOM 2237 C C . ILE A 1 284 ? 15.531 -10.977 1.693 1 98.88 284 ILE A C 1
ATOM 2239 O O . ILE A 1 284 ? 14.969 -10.07 1.079 1 98.88 284 ILE A O 1
ATOM 2243 N N . ALA A 1 285 ? 15.258 -11.297 2.908 1 98.88 285 ALA A N 1
ATOM 2244 C CA . ALA A 1 285 ? 14.258 -10.547 3.658 1 98.88 285 ALA A CA 1
ATOM 2245 C C . ALA A 1 285 ? 14.898 -9.398 4.434 1 98.88 285 ALA A C 1
ATOM 2247 O O . ALA A 1 285 ? 15.867 -9.602 5.168 1 98.88 285 ALA A O 1
ATOM 2248 N N . GLN A 1 286 ? 14.438 -8.18 4.195 1 98.81 286 GLN A N 1
ATOM 2249 C CA . GLN A 1 286 ? 14.828 -7.023 4.992 1 98.81 286 GLN A CA 1
ATOM 2250 C C . GLN A 1 286 ? 14.07 -6.988 6.316 1 98.81 286 GLN A C 1
ATOM 2252 O O . GLN A 1 286 ? 12.938 -7.457 6.402 1 98.81 286 GLN A O 1
ATOM 2257 N N . PRO A 1 287 ? 14.664 -6.508 7.355 1 98.75 287 PRO A N 1
ATOM 2258 C CA . PRO A 1 287 ? 13.961 -6.352 8.633 1 98.75 287 PRO A CA 1
ATOM 2259 C C . PRO A 1 287 ? 13.094 -5.098 8.672 1 98.75 287 PRO A C 1
ATOM 2261 O O . PRO A 1 287 ? 13.406 -4.148 9.398 1 98.75 287 PRO A O 1
ATOM 2264 N N . ILE A 1 288 ? 11.961 -5.113 8.047 1 98.75 288 ILE A N 1
ATOM 2265 C CA . ILE A 1 288 ? 11.148 -3.932 7.77 1 98.75 288 ILE A CA 1
ATOM 2266 C C . ILE A 1 288 ? 10.656 -3.322 9.078 1 98.75 288 ILE A C 1
ATOM 2268 O O . ILE A 1 288 ? 10.656 -2.1 9.242 1 98.75 288 ILE A O 1
ATOM 2272 N N . ASP A 1 289 ? 10.234 -4.148 10.008 1 98.12 289 ASP A N 1
ATOM 2273 C CA . ASP A 1 289 ? 9.766 -3.66 11.305 1 98.12 289 ASP A CA 1
ATOM 2274 C C . ASP A 1 289 ? 10.867 -2.9 12.039 1 98.12 289 ASP A C 1
ATOM 2276 O O . ASP A 1 289 ? 10.625 -1.831 12.602 1 98.12 289 ASP A O 1
ATOM 2280 N N . ASP A 1 290 ? 12.07 -3.467 12.047 1 98.75 290 ASP A N 1
ATOM 2281 C CA . ASP A 1 290 ? 13.211 -2.824 12.695 1 98.75 290 ASP A CA 1
ATOM 2282 C C . ASP A 1 290 ? 13.594 -1.533 11.969 1 98.75 290 ASP A C 1
ATOM 2284 O O . ASP A 1 290 ? 13.984 -0.552 12.609 1 98.75 290 ASP A O 1
ATOM 2288 N N . ILE A 1 291 ? 13.555 -1.563 10.672 1 98.75 291 ILE A N 1
ATOM 2289 C CA . ILE A 1 291 ? 13.844 -0.373 9.883 1 98.75 291 ILE A CA 1
ATOM 2290 C C . ILE A 1 291 ? 12.883 0.749 10.258 1 98.75 291 ILE A C 1
ATOM 2292 O O . ILE A 1 291 ? 13.305 1.875 10.531 1 98.75 291 ILE A O 1
ATOM 2296 N N . ALA A 1 292 ? 11.617 0.413 10.289 1 98.81 292 ALA A N 1
ATOM 2297 C CA . ALA A 1 292 ? 10.594 1.401 10.625 1 98.81 292 ALA A CA 1
ATOM 2298 C C . ALA A 1 292 ? 10.828 1.965 12.031 1 98.81 292 ALA A C 1
ATOM 2300 O O . ALA A 1 292 ? 10.758 3.178 12.234 1 98.81 292 ALA A O 1
ATOM 2301 N N . THR A 1 293 ? 11.07 1.078 12.938 1 98.5 293 THR A N 1
ATOM 2302 C CA . THR A 1 293 ? 11.312 1.475 14.32 1 98.5 293 THR A CA 1
ATOM 2303 C C . THR A 1 293 ? 12.5 2.424 14.414 1 98.5 293 THR A C 1
ATOM 2305 O O . THR A 1 293 ? 12.43 3.459 15.078 1 98.5 293 THR A O 1
ATOM 2308 N N . LEU A 1 294 ? 13.547 2.082 13.742 1 98.25 294 LEU A N 1
ATOM 2309 C CA . LEU A 1 294 ? 14.766 2.889 13.781 1 98.25 294 LEU A CA 1
ATOM 2310 C C . LEU A 1 294 ? 14.547 4.238 13.109 1 98.25 294 LEU A C 1
ATOM 2312 O O . LEU A 1 294 ? 15.008 5.27 13.602 1 98.25 294 LEU A O 1
ATOM 2316 N N . LEU A 1 295 ? 13.867 4.254 11.969 1 98.62 295 LEU A N 1
ATOM 2317 C CA . LEU A 1 295 ? 13.547 5.5 11.281 1 98.62 295 LEU A CA 1
ATOM 2318 C C . LEU A 1 295 ? 12.781 6.449 12.195 1 98.62 295 LEU A C 1
ATOM 2320 O O . LEU A 1 295 ? 13.125 7.625 12.305 1 98.62 295 LEU A O 1
ATOM 2324 N N . VAL A 1 296 ? 11.781 5.918 12.859 1 98.62 296 VAL A N 1
ATOM 2325 C CA . VAL A 1 296 ? 10.93 6.723 13.727 1 98.62 296 VAL A CA 1
ATOM 2326 C C . VAL A 1 296 ? 11.727 7.207 14.93 1 98.62 296 VAL A C 1
ATOM 2328 O O . VAL A 1 296 ? 11.656 8.383 15.305 1 98.62 296 VAL A O 1
ATOM 2331 N N . ASP A 1 297 ? 12.516 6.316 15.516 1 97.19 297 ASP A N 1
ATOM 2332 C CA . ASP A 1 297 ? 13.32 6.672 16.672 1 97.19 297 ASP A CA 1
ATOM 2333 C C . ASP A 1 297 ? 14.297 7.801 16.344 1 97.19 297 ASP A C 1
ATOM 2335 O O . ASP A 1 297 ? 14.422 8.766 17.109 1 97.19 297 ASP A O 1
ATOM 2339 N N . LEU A 1 298 ? 14.992 7.684 15.289 1 96.62 298 LEU A N 1
ATOM 2340 C CA . LEU A 1 298 ? 15.961 8.688 14.883 1 96.62 298 LEU A CA 1
ATOM 2341 C C . LEU A 1 298 ? 15.273 10.023 14.586 1 96.62 298 LEU A C 1
ATOM 2343 O O . LEU A 1 298 ? 15.789 11.078 14.953 1 96.62 298 LEU A O 1
ATOM 2347 N N . LEU A 1 299 ? 14.117 9.938 13.891 1 97.44 299 LEU A N 1
ATOM 2348 C CA . LEU A 1 299 ? 13.391 11.164 13.578 1 97.44 299 LEU A CA 1
ATOM 2349 C C . LEU A 1 299 ? 12.961 11.883 14.859 1 97.44 299 LEU A C 1
ATOM 2351 O O . LEU A 1 299 ? 13.125 13.094 14.984 1 97.44 299 LEU A O 1
ATOM 2355 N N . LEU A 1 300 ? 12.383 11.125 15.781 1 96.38 300 LEU A N 1
ATOM 2356 C CA . LEU A 1 300 ? 11.898 11.719 17.031 1 96.38 300 LEU A CA 1
ATOM 2357 C C . LEU A 1 300 ? 13.047 12.305 17.844 1 96.38 300 LEU A C 1
ATOM 2359 O O . LEU A 1 300 ? 12.891 13.344 18.469 1 96.38 300 LEU A O 1
ATOM 2363 N N . LYS A 1 301 ? 14.195 11.617 17.828 1 94.56 301 LYS A N 1
ATOM 2364 C CA . LYS A 1 301 ? 15.383 12.156 18.484 1 94.56 301 LYS A CA 1
ATOM 2365 C C . LYS A 1 301 ? 15.789 13.492 17.859 1 94.56 301 LYS A C 1
ATOM 2367 O O . LYS A 1 301 ? 16.156 14.43 18.578 1 94.56 301 LYS A O 1
ATOM 2372 N N . ARG A 1 302 ? 15.688 13.555 16.562 1 93.19 302 ARG A N 1
ATOM 2373 C CA . ARG A 1 302 ? 16.047 14.789 15.867 1 93.19 302 ARG A CA 1
ATOM 2374 C C . ARG A 1 302 ? 15.055 15.898 16.156 1 93.19 302 ARG A C 1
ATOM 2376 O O . ARG A 1 302 ? 15.438 17.062 16.281 1 93.19 302 ARG A O 1
ATOM 2383 N N . ILE A 1 303 ? 13.812 15.531 16.203 1 93.38 303 ILE A N 1
ATOM 2384 C CA . ILE A 1 303 ? 12.766 16.5 16.5 1 93.38 303 ILE A CA 1
ATOM 2385 C C . ILE A 1 303 ? 12.961 17.062 17.906 1 93.38 303 ILE A C 1
ATOM 2387 O O . ILE A 1 303 ? 12.828 18.266 18.125 1 93.38 303 ILE A O 1
ATOM 2391 N N . THR A 1 304 ? 13.273 16.25 18.797 1 90.94 304 THR A N 1
ATOM 2392 C CA . THR A 1 304 ? 13.391 16.641 20.188 1 90.94 304 THR A CA 1
ATOM 2393 C C . THR A 1 304 ? 14.703 17.391 20.438 1 90.94 304 THR A C 1
ATOM 2395 O O . THR A 1 304 ? 14.75 18.312 21.25 1 90.94 304 THR A O 1
ATOM 2398 N N . ASN A 1 305 ? 15.695 16.922 19.719 1 88.75 305 ASN A N 1
ATOM 2399 C CA . ASN A 1 305 ? 17.016 17.531 19.844 1 88.75 305 ASN A CA 1
ATOM 2400 C C . ASN A 1 305 ? 17.578 17.922 18.469 1 88.75 305 ASN A C 1
ATOM 2402 O O . ASN A 1 305 ? 18.516 17.281 17.984 1 88.75 305 ASN A O 1
ATOM 2406 N N . PRO A 1 306 ? 17.188 19.031 18 1 78.88 306 PRO A N 1
ATOM 2407 C CA . PRO A 1 306 ? 17.562 19.391 16.625 1 78.88 306 PRO A CA 1
ATOM 2408 C C . PRO A 1 306 ? 19.062 19.609 16.469 1 78.88 306 PRO A C 1
ATOM 2410 O O . PRO A 1 306 ? 19.594 19.484 15.359 1 78.88 306 PRO A O 1
ATOM 2413 N N . LYS A 1 307 ? 19.781 19.875 17.516 1 77.38 307 LYS A N 1
ATOM 2414 C CA . LYS A 1 307 ? 21.203 20.188 17.438 1 77.38 307 LYS A CA 1
ATOM 2415 C C . LYS A 1 307 ? 22.047 18.953 17.734 1 77.38 307 LYS A C 1
ATOM 2417 O O . LYS A 1 307 ? 23.281 18.984 17.578 1 77.38 307 LYS A O 1
ATOM 2422 N N . GLN A 1 308 ? 21.328 17.938 18.062 1 77.31 308 GLN A N 1
ATOM 2423 C CA . GLN A 1 308 ? 22.094 16.75 18.422 1 77.31 308 GLN A CA 1
ATOM 2424 C C . GLN A 1 308 ? 22.719 16.109 17.172 1 77.31 308 GLN A C 1
ATOM 2426 O O . GLN A 1 308 ? 22.047 15.953 16.156 1 77.31 308 GLN A O 1
ATOM 2431 N N . LYS A 1 309 ? 24.078 16 17.312 1 78.81 309 LYS A N 1
ATOM 2432 C CA . LYS A 1 309 ? 24.766 15.273 16.25 1 78.81 309 LYS A CA 1
ATOM 2433 C C . LYS A 1 309 ? 24.547 13.766 16.391 1 78.81 309 LYS A C 1
ATOM 2435 O O . LYS A 1 309 ? 24.609 13.227 17.5 1 78.81 309 LYS A O 1
ATOM 2440 N N . PHE A 1 310 ? 24.188 13.133 15.281 1 78.75 310 PHE A N 1
ATOM 2441 C CA . PHE A 1 310 ? 24.031 11.68 15.312 1 78.75 310 PHE A CA 1
ATOM 2442 C C . PHE A 1 310 ? 25.406 11.008 15.367 1 78.75 310 PHE A C 1
ATOM 2444 O O . PHE A 1 310 ? 26.375 11.5 14.789 1 78.75 310 PHE A O 1
ATOM 2451 N N . GLU A 1 311 ? 25.453 10.023 16.188 1 71.12 311 GLU A N 1
ATOM 2452 C CA . GLU A 1 311 ? 26.688 9.242 16.312 1 71.12 311 GLU A CA 1
ATOM 2453 C C . GLU A 1 311 ? 27.125 8.672 14.969 1 71.12 311 GLU A C 1
ATOM 2455 O O . GLU A 1 311 ? 28.312 8.57 14.68 1 71.12 311 GLU A O 1
ATOM 2460 N N . SER A 1 312 ? 26.203 8.172 14.273 1 79 312 SER A N 1
ATOM 2461 C CA . SER A 1 312 ? 26.438 7.633 12.945 1 79 312 SER A CA 1
ATOM 2462 C C . SER A 1 312 ? 25.5 8.266 11.914 1 79 312 SER A C 1
ATOM 2464 O O . SER A 1 312 ? 24.422 8.727 12.266 1 79 312 SER A O 1
ATOM 2466 N N . LYS A 1 313 ? 26.062 8.344 10.711 1 88.44 313 LYS A N 1
ATOM 2467 C CA . LYS A 1 313 ? 25.234 8.852 9.625 1 88.44 313 LYS A CA 1
ATOM 2468 C C . LYS A 1 313 ? 24.547 7.715 8.875 1 88.44 313 LYS A C 1
ATOM 2470 O O . LYS A 1 313 ? 23.531 7.926 8.203 1 88.44 313 LYS A O 1
ATOM 2475 N N . ASN A 1 314 ? 25.172 6.555 9.031 1 93.88 314 ASN A N 1
ATOM 2476 C CA . ASN A 1 314 ? 24.641 5.383 8.352 1 93.88 314 ASN A CA 1
ATOM 2477 C C . ASN A 1 314 ? 24.266 4.277 9.344 1 93.88 314 ASN A C 1
ATOM 2479 O O . ASN A 1 314 ? 25.125 3.816 10.109 1 93.88 314 ASN A O 1
ATOM 2483 N N . TYR A 1 315 ? 23.062 3.914 9.398 1 97.06 315 TYR A N 1
ATOM 2484 C CA . TYR A 1 315 ? 22.547 2.828 10.219 1 97.06 315 TYR A CA 1
ATOM 2485 C C . TYR A 1 315 ? 22.141 1.634 9.359 1 97.06 315 TYR A C 1
ATOM 2487 O O . TYR A 1 315 ? 21.172 1.708 8.594 1 97.06 315 TYR A O 1
ATOM 2495 N N . VAL A 1 316 ? 22.859 0.562 9.523 1 98.19 316 VAL A N 1
ATOM 2496 C CA . VAL A 1 316 ? 22.688 -0.598 8.656 1 98.19 316 VAL A CA 1
ATOM 2497 C C . VAL A 1 316 ? 22.141 -1.771 9.469 1 98.19 316 VAL A C 1
ATOM 2499 O O . VAL A 1 316 ? 22.688 -2.129 10.508 1 98.19 316 VAL A O 1
ATOM 2502 N N . LEU A 1 317 ? 21.031 -2.33 9.047 1 98.69 317 LEU A N 1
ATOM 2503 C CA . LEU A 1 317 ? 20.406 -3.438 9.758 1 98.69 317 LEU A CA 1
ATOM 2504 C C . LEU A 1 317 ? 20.625 -4.754 9.016 1 98.69 317 LEU A C 1
ATOM 2506 O O . LEU A 1 317 ? 20.641 -4.781 7.781 1 98.69 317 LEU A O 1
ATOM 2510 N N . PRO A 1 318 ? 20.734 -5.812 9.711 1 98.62 318 PRO A N 1
ATOM 2511 C CA . PRO A 1 318 ? 21.016 -7.105 9.078 1 98.62 318 PRO A CA 1
ATOM 2512 C C . PRO A 1 318 ? 19.812 -7.664 8.32 1 98.62 318 PRO A C 1
ATOM 2514 O O . PRO A 1 318 ? 18.672 -7.332 8.641 1 98.62 318 PRO A O 1
ATOM 2517 N N . VAL A 1 319 ? 20.109 -8.484 7.316 1 98.69 319 VAL A N 1
ATOM 2518 C CA . VAL A 1 319 ? 19.094 -9.141 6.504 1 98.69 319 VAL A CA 1
ATOM 2519 C C . VAL A 1 319 ? 19.141 -10.656 6.734 1 98.69 319 VAL A C 1
ATOM 2521 O O . VAL A 1 319 ? 20.031 -11.148 7.434 1 98.69 319 VAL A O 1
ATOM 2524 N N . LYS A 1 320 ? 18.125 -11.305 6.23 1 98.56 320 LYS A N 1
ATOM 2525 C CA . LYS A 1 320 ? 18.062 -12.758 6.344 1 98.56 320 LYS A CA 1
ATOM 2526 C C . LYS A 1 320 ? 17.719 -13.398 5 1 98.56 320 LYS A C 1
ATOM 2528 O O . LYS A 1 320 ? 16.906 -12.875 4.242 1 98.56 320 LYS A O 1
ATOM 2533 N N . LEU A 1 321 ? 18.359 -14.523 4.777 1 98.56 321 LEU A N 1
ATOM 2534 C CA . LEU A 1 321 ? 18.016 -15.328 3.615 1 98.56 321 LEU A CA 1
ATOM 2535 C C . LEU A 1 321 ? 16.859 -16.281 3.945 1 98.56 321 LEU A C 1
ATOM 2537 O O . LEU A 1 321 ? 16.953 -17.047 4.906 1 98.56 321 LEU A O 1
ATOM 2541 N N . ILE A 1 322 ? 15.805 -16.203 3.219 1 98.69 322 ILE A N 1
ATOM 2542 C CA . ILE A 1 322 ? 14.711 -17.156 3.287 1 98.69 322 ILE A CA 1
ATOM 2543 C C . ILE A 1 322 ? 14.773 -18.109 2.086 1 98.69 322 ILE A C 1
ATOM 2545 O O . ILE A 1 322 ? 14.422 -17.719 0.969 1 98.69 322 ILE A O 1
ATOM 2549 N N . LYS A 1 323 ? 15.195 -19.297 2.334 1 98.12 323 LYS A N 1
ATOM 2550 C CA . LYS A 1 323 ? 15.328 -20.297 1.277 1 98.12 323 LYS A CA 1
ATOM 2551 C C . LYS A 1 323 ? 13.992 -20.984 1.004 1 98.12 323 LYS A C 1
ATOM 2553 O O . LYS A 1 323 ? 13.328 -21.438 1.933 1 98.12 323 LYS A O 1
ATOM 2558 N N . ARG A 1 324 ? 13.594 -20.953 -0.275 1 97.81 324 ARG A N 1
ATOM 2559 C CA . ARG A 1 324 ? 12.359 -21.594 -0.704 1 97.81 324 ARG A CA 1
ATOM 2560 C C . ARG A 1 324 ? 12.57 -22.406 -1.971 1 97.81 324 ARG A C 1
ATOM 2562 O O . ARG A 1 324 ? 13.688 -22.859 -2.242 1 97.81 324 ARG A O 1
ATOM 2569 N N . GLU A 1 325 ? 11.57 -22.656 -2.725 1 97.19 325 GLU A N 1
ATOM 2570 C CA . GLU A 1 325 ? 11.57 -23.656 -3.789 1 97.19 325 GLU A CA 1
ATOM 2571 C C . GLU A 1 325 ? 12.375 -23.188 -4.996 1 97.19 325 GLU A C 1
ATOM 2573 O O . GLU A 1 325 ? 12.906 -23.984 -5.758 1 97.19 325 GLU A O 1
ATOM 2578 N N . THR A 1 326 ? 12.523 -21.875 -5.16 1 98.44 326 THR A N 1
ATOM 2579 C CA . THR A 1 326 ? 13.109 -21.375 -6.395 1 98.44 326 THR A CA 1
ATOM 2580 C C . THR A 1 326 ? 14.633 -21.516 -6.367 1 98.44 326 THR A C 1
ATOM 2582 O O . THR A 1 326 ? 15.305 -21.25 -7.359 1 98.44 326 THR A O 1
ATOM 2585 N N . THR A 1 327 ? 15.242 -21.891 -5.207 1 96.88 327 THR A N 1
ATOM 2586 C CA . THR A 1 327 ? 16.672 -22.141 -5.148 1 96.88 327 THR A CA 1
ATOM 2587 C C . THR A 1 327 ? 16.953 -23.562 -4.637 1 96.88 327 THR A C 1
ATOM 2589 O O . THR A 1 327 ? 18.094 -24 -4.609 1 96.88 327 THR A O 1
ATOM 2592 N N . ALA A 1 328 ? 16.031 -24.266 -3.926 1 84.44 328 ALA A N 1
ATOM 2593 C CA . ALA A 1 328 ? 16.25 -25.547 -3.252 1 84.44 328 ALA A CA 1
ATOM 2594 C C . ALA A 1 328 ? 16.297 -26.703 -4.254 1 84.44 328 ALA A C 1
ATOM 2596 O O . ALA A 1 328 ? 15.734 -26.594 -5.348 1 84.44 328 ALA A O 1
ATOM 2597 N N . MET B 1 1 ? 16.078 31.125 12.398 1 53.34 1 MET B N 1
ATOM 2598 C CA . MET B 1 1 ? 14.617 31.188 12.531 1 53.34 1 MET B CA 1
ATOM 2599 C C . MET B 1 1 ? 13.945 31.266 11.164 1 53.34 1 MET B C 1
ATOM 2601 O O . MET B 1 1 ? 14.516 31.812 10.219 1 53.34 1 MET B O 1
ATOM 2605 N N . PRO B 1 2 ? 12.891 30.375 11.047 1 61.44 2 PRO B N 1
ATOM 2606 C CA . PRO B 1 2 ? 12.219 30.516 9.75 1 61.44 2 PRO B CA 1
ATOM 2607 C C . PRO B 1 2 ? 11.773 31.938 9.469 1 61.44 2 PRO B C 1
ATOM 2609 O O . PRO B 1 2 ? 11.438 32.688 10.391 1 61.44 2 PRO B O 1
ATOM 2612 N N . ALA B 1 3 ? 12.023 32.438 8.25 1 74.81 3 ALA B N 1
ATOM 2613 C CA . ALA B 1 3 ? 11.633 33.781 7.824 1 74.81 3 ALA B CA 1
ATOM 2614 C C . ALA B 1 3 ? 10.141 34 8.062 1 74.81 3 ALA B C 1
ATOM 2616 O O . ALA B 1 3 ? 9.336 33.094 7.945 1 74.81 3 ALA B O 1
ATOM 2617 N N . LYS B 1 4 ? 9.789 35.094 8.633 1 81.81 4 LYS B N 1
ATOM 2618 C CA . LYS B 1 4 ? 8.406 35.5 8.852 1 81.81 4 LYS B CA 1
ATOM 2619 C C . LYS B 1 4 ? 7.938 36.469 7.754 1 81.81 4 LYS B C 1
ATOM 2621 O O . LYS B 1 4 ? 8.742 36.938 6.938 1 81.81 4 LYS B O 1
ATOM 2626 N N . LEU B 1 5 ? 6.703 36.594 7.797 1 84.56 5 LEU B N 1
ATOM 2627 C CA . LEU B 1 5 ? 6.105 37.5 6.809 1 84.56 5 LEU B CA 1
ATOM 2628 C C . LEU B 1 5 ? 6.758 38.875 6.852 1 84.56 5 LEU B C 1
ATOM 2630 O O . LEU B 1 5 ? 6.965 39.5 5.809 1 84.56 5 LEU B O 1
ATOM 2634 N N . SER B 1 6 ? 7.133 39.25 7.996 1 87.88 6 SER B N 1
ATOM 2635 C CA . SER B 1 6 ? 7.758 40.562 8.172 1 87.88 6 SER B CA 1
ATOM 2636 C C . SER B 1 6 ? 9.141 40.594 7.539 1 87.88 6 SER B C 1
ATOM 2638 O O . SER B 1 6 ? 9.57 41.656 7.023 1 87.88 6 SER B O 1
ATOM 2640 N N . ASP B 1 7 ? 9.805 39.469 7.551 1 90.38 7 ASP B N 1
ATOM 2641 C CA . ASP B 1 7 ? 11.117 39.375 6.918 1 90.38 7 ASP B CA 1
ATOM 2642 C C . ASP B 1 7 ? 11.008 39.5 5.402 1 90.38 7 ASP B C 1
ATOM 2644 O O . ASP B 1 7 ? 11.836 40.156 4.77 1 90.38 7 ASP B O 1
ATOM 2648 N N . VAL B 1 8 ? 10.016 38.875 4.965 1 91.06 8 VAL B N 1
ATOM 2649 C CA . VAL B 1 8 ? 9.773 38.938 3.527 1 91.06 8 VAL B CA 1
ATOM 2650 C C . VAL B 1 8 ? 9.461 40.375 3.137 1 91.06 8 VAL B C 1
ATOM 2652 O O . VAL B 1 8 ? 9.961 40.875 2.123 1 91.06 8 VAL B O 1
ATOM 2655 N N . ALA B 1 9 ? 8.711 41.031 3.912 1 91.12 9 ALA B N 1
ATOM 2656 C CA . ALA B 1 9 ? 8.352 42.438 3.656 1 91.12 9 ALA B CA 1
ATOM 2657 C C . ALA B 1 9 ? 9.586 43.312 3.641 1 91.12 9 ALA B C 1
ATOM 2659 O O . ALA B 1 9 ? 9.75 44.156 2.738 1 91.12 9 ALA B O 1
ATOM 2660 N N . ARG B 1 10 ? 10.422 43.094 4.559 1 92.12 10 ARG B N 1
ATOM 2661 C CA . ARG B 1 10 ? 11.664 43.875 4.66 1 92.12 10 ARG B CA 1
ATOM 2662 C C . ARG B 1 10 ? 12.555 43.625 3.449 1 92.12 10 ARG B C 1
ATOM 2664 O O . ARG B 1 10 ? 13.078 44.562 2.857 1 92.12 10 ARG B O 1
ATOM 2671 N N . GLU B 1 11 ? 12.625 42.375 3.135 1 92.62 11 GLU B N 1
ATOM 2672 C CA . GLU B 1 11 ? 13.469 42 2.008 1 92.62 11 GLU B CA 1
ATOM 2673 C C . GLU B 1 11 ? 12.914 42.562 0.693 1 92.62 11 GLU B C 1
ATOM 2675 O O . GLU B 1 11 ? 13.672 42.969 -0.184 1 92.62 11 GLU B O 1
ATOM 2680 N N . ALA B 1 12 ? 11.695 42.5 0.584 1 91.62 12 ALA B N 1
ATOM 2681 C CA . ALA B 1 12 ? 11.023 42.938 -0.643 1 91.62 12 ALA B CA 1
ATOM 2682 C C . ALA B 1 12 ? 10.844 44.438 -0.674 1 91.62 12 ALA B C 1
ATOM 2684 O O . ALA B 1 12 ? 10.555 45.031 -1.727 1 91.62 12 ALA B O 1
ATOM 2685 N N . GLY B 1 13 ? 10.984 45.125 0.404 1 92.25 13 GLY B N 1
ATOM 2686 C CA . GLY B 1 13 ? 10.812 46.562 0.492 1 92.25 13 GLY B CA 1
ATOM 2687 C C . GLY B 1 13 ? 9.359 47 0.45 1 92.25 13 GLY B C 1
ATOM 2688 O O . GLY B 1 13 ? 9.023 48 -0.175 1 92.25 13 GLY B O 1
ATOM 2689 N N . CYS B 1 14 ? 8.539 46.156 0.962 1 91.75 14 CYS B N 1
ATOM 2690 C CA . CYS B 1 14 ? 7.121 46.5 0.983 1 91.75 14 CYS B CA 1
ATOM 2691 C C . CYS B 1 14 ? 6.512 46.219 2.35 1 91.75 14 CYS B C 1
ATOM 2693 O O . CYS B 1 14 ? 7.211 45.781 3.266 1 91.75 14 CYS B O 1
ATOM 2695 N N . SER B 1 15 ? 5.285 46.625 2.545 1 89.12 15 SER B N 1
ATOM 2696 C CA . SER B 1 15 ? 4.602 46.375 3.811 1 89.12 15 SER B CA 1
ATOM 2697 C C . SER B 1 15 ? 4.207 44.906 3.949 1 89.12 15 SER B C 1
ATOM 2699 O O . SER B 1 15 ? 4.098 44.188 2.951 1 89.12 15 SER B O 1
ATOM 2701 N N . VAL B 1 16 ? 3.98 44.469 5.203 1 90.06 16 VAL B N 1
ATOM 2702 C CA . VAL B 1 16 ? 3.52 43.125 5.496 1 90.06 16 VAL B CA 1
ATOM 2703 C C . VAL B 1 16 ? 2.174 42.875 4.812 1 90.06 16 VAL B C 1
ATOM 2705 O O . VAL B 1 16 ? 1.921 41.781 4.301 1 90.06 16 VAL B O 1
ATOM 2708 N N . THR B 1 17 ? 1.438 43.969 4.734 1 86.75 17 THR B N 1
ATOM 2709 C CA . THR B 1 17 ? 0.128 43.875 4.098 1 86.75 17 THR B CA 1
ATOM 2710 C C . THR B 1 17 ? 0.268 43.594 2.604 1 86.75 17 THR B C 1
ATOM 2712 O O . THR B 1 17 ? -0.478 42.812 2.041 1 86.75 17 THR B O 1
ATOM 2715 N N . THR B 1 18 ? 1.22 44.281 2.049 1 87.12 18 THR B N 1
ATOM 2716 C CA . THR B 1 18 ? 1.461 44.062 0.623 1 87.12 18 THR B CA 1
ATOM 2717 C C . THR B 1 18 ? 1.912 42.656 0.335 1 87.12 18 THR B C 1
ATOM 2719 O O . THR B 1 18 ? 1.444 42.031 -0.619 1 87.12 18 THR B O 1
ATOM 2722 N N . VAL B 1 19 ? 2.76 42.125 1.229 1 88.5 19 VAL B N 1
ATOM 2723 C CA . VAL B 1 19 ? 3.252 40.781 1.06 1 88.5 19 VAL B CA 1
ATOM 2724 C C . VAL B 1 19 ? 2.094 39.781 1.188 1 88.5 19 VAL B C 1
ATOM 2726 O O . VAL B 1 19 ? 1.964 38.875 0.379 1 88.5 19 VAL B O 1
ATOM 2729 N N . SER B 1 20 ? 1.274 40.031 2.102 1 82.12 20 SER B N 1
ATOM 2730 C CA . SER B 1 20 ? 0.116 39.188 2.318 1 82.12 20 SER B CA 1
ATOM 2731 C C . SER B 1 20 ? -0.808 39.188 1.104 1 82.12 20 SER B C 1
ATOM 2733 O O . SER B 1 20 ? -1.29 38.125 0.683 1 82.12 20 SER B O 1
ATOM 2735 N N . ARG B 1 21 ? -0.965 40.344 0.584 1 80.62 21 ARG B N 1
ATOM 2736 C CA . ARG B 1 21 ? -1.831 40.469 -0.583 1 80.62 21 ARG B CA 1
ATOM 2737 C C . ARG B 1 21 ? -1.231 39.75 -1.792 1 80.62 21 ARG B C 1
ATOM 2739 O O . ARG B 1 21 ? -1.952 39.125 -2.57 1 80.62 21 ARG B O 1
ATOM 2746 N N . VAL B 1 22 ? 0.059 39.812 -1.899 1 82.56 22 VAL B N 1
ATOM 2747 C CA . VAL B 1 22 ? 0.742 39.156 -3.018 1 82.56 22 VAL B CA 1
ATOM 2748 C C . VAL B 1 22 ? 0.609 37.656 -2.9 1 82.56 22 VAL B C 1
ATOM 2750 O O . VAL B 1 22 ? 0.252 36.969 -3.871 1 82.56 22 VAL B O 1
ATOM 2753 N N . ILE B 1 23 ? 0.79 37.188 -1.653 1 79.06 23 ILE B N 1
ATOM 2754 C CA . ILE B 1 23 ? 0.791 35.75 -1.401 1 79.06 23 ILE B CA 1
ATOM 2755 C C . ILE B 1 23 ? -0.613 35.188 -1.611 1 79.06 23 ILE B C 1
ATOM 2757 O O . ILE B 1 23 ? -0.776 34.094 -2.139 1 79.06 23 ILE B O 1
ATOM 2761 N N . ASN B 1 24 ? -1.593 36.062 -1.343 1 72.75 24 ASN B N 1
ATOM 2762 C CA . ASN B 1 24 ? -2.977 35.594 -1.414 1 72.75 24 ASN B CA 1
ATOM 2763 C C . ASN B 1 24 ? -3.654 36.062 -2.701 1 72.75 24 ASN B C 1
ATOM 2765 O O . ASN B 1 24 ? -4.855 35.875 -2.883 1 72.75 24 ASN B O 1
ATOM 2769 N N . ASN B 1 25 ? -2.879 36.594 -3.512 1 73.12 25 ASN B N 1
ATOM 2770 C CA . ASN B 1 25 ? -3.383 37.125 -4.77 1 73.12 25 ASN B CA 1
ATOM 2771 C C . ASN B 1 25 ? -4.641 37.969 -4.555 1 73.12 25 ASN B C 1
ATOM 2773 O O . ASN B 1 25 ? -5.66 37.75 -5.215 1 73.12 25 ASN B O 1
ATOM 2777 N N . HIS B 1 26 ? -4.523 38.688 -3.584 1 67.75 26 HIS B N 1
ATOM 2778 C CA . HIS B 1 26 ? -5.652 39.562 -3.227 1 67.75 26 HIS B CA 1
ATOM 2779 C C . HIS B 1 26 ? -5.414 41 -3.654 1 67.75 26 HIS B C 1
ATOM 2781 O O . HIS B 1 26 ? -4.395 41.594 -3.305 1 67.75 26 HIS B O 1
ATOM 2787 N N . GLY B 1 27 ? -6.301 41.531 -4.43 1 65.81 27 GLY B N 1
ATOM 2788 C CA . GLY B 1 27 ? -6.266 42.938 -4.848 1 65.81 27 GLY B CA 1
ATOM 2789 C C . GLY B 1 27 ? -5.41 43.156 -6.078 1 65.81 27 GLY B C 1
ATOM 2790 O O . GLY B 1 27 ? -4.883 42.219 -6.66 1 65.81 27 GLY B O 1
ATOM 2791 N N . TYR B 1 28 ? -5.484 44.375 -6.617 1 75 28 TYR B N 1
ATOM 2792 C CA . TYR B 1 28 ? -4.68 44.781 -7.766 1 75 28 TYR B CA 1
ATOM 2793 C C . TYR B 1 28 ? -3.242 45.094 -7.352 1 75 28 TYR B C 1
ATOM 2795 O O . TYR B 1 28 ? -3.008 45.906 -6.469 1 75 28 TYR B O 1
ATOM 2803 N N . LEU B 1 29 ? -2.297 44.219 -7.672 1 79.06 29 LEU B N 1
ATOM 2804 C CA . LEU B 1 29 ? -0.88 44.438 -7.414 1 79.06 29 LEU B CA 1
ATOM 2805 C C . LEU B 1 29 ? -0.074 44.375 -8.703 1 79.06 29 LEU B C 1
ATOM 2807 O O . LEU B 1 29 ? -0.436 43.656 -9.633 1 79.06 29 LEU B O 1
ATOM 2811 N N . SER B 1 30 ? 0.885 45.312 -8.875 1 84.69 30 SER B N 1
ATOM 2812 C CA . SER B 1 30 ? 1.737 45.344 -10.055 1 84.69 30 SER B CA 1
ATOM 2813 C C . SER B 1 30 ? 2.596 44.062 -10.141 1 84.69 30 SER B C 1
ATOM 2815 O O . SER B 1 30 ? 2.928 43.469 -9.125 1 84.69 30 SER B O 1
ATOM 2817 N N . GLN B 1 31 ? 2.865 43.75 -11.398 1 87.69 31 GLN B N 1
ATOM 2818 C CA . GLN B 1 31 ? 3.73 42.594 -11.625 1 87.69 31 GLN B CA 1
ATOM 2819 C C . GLN B 1 31 ? 5.094 42.781 -10.969 1 87.69 31 GLN B C 1
ATOM 2821 O O . GLN B 1 31 ? 5.684 41.844 -10.453 1 87.69 31 GLN B O 1
ATOM 2826 N N . LYS B 1 32 ? 5.523 43.938 -11.016 1 88.5 32 LYS B N 1
ATOM 2827 C CA . LYS B 1 32 ? 6.809 44.281 -10.406 1 88.5 32 LYS B CA 1
ATOM 2828 C C . LYS B 1 32 ? 6.809 43.938 -8.914 1 88.5 32 LYS B C 1
ATOM 2830 O O . LYS B 1 32 ? 7.766 43.344 -8.406 1 88.5 32 LYS B O 1
ATOM 2835 N N . THR B 1 33 ? 5.781 44.312 -8.242 1 88.94 33 THR B N 1
ATOM 2836 C CA . THR B 1 33 ? 5.656 44.062 -6.812 1 88.94 33 THR B CA 1
ATOM 2837 C C . THR B 1 33 ? 5.578 42.562 -6.539 1 88.94 33 THR B C 1
ATOM 2839 O O . THR B 1 33 ? 6.215 42.062 -5.609 1 88.94 33 THR B O 1
ATOM 2842 N N . LYS B 1 34 ? 4.879 41.812 -7.27 1 89.31 34 LYS B N 1
ATOM 2843 C CA . LYS B 1 34 ? 4.77 40.375 -7.129 1 89.31 34 LYS B CA 1
ATOM 2844 C C . LYS B 1 34 ? 6.133 39.688 -7.273 1 89.31 34 LYS B C 1
ATOM 2846 O O . LYS B 1 34 ? 6.504 38.844 -6.453 1 89.31 34 LYS B O 1
ATOM 2851 N N . ASP B 1 35 ? 6.777 40.125 -8.266 1 89.44 35 ASP B N 1
ATOM 2852 C CA . ASP B 1 35 ? 8.086 39.562 -8.531 1 89.44 35 ASP B CA 1
ATOM 2853 C C . ASP B 1 35 ? 9.039 39.781 -7.359 1 89.44 35 ASP B C 1
ATOM 2855 O O . ASP B 1 35 ? 9.805 38.906 -6.98 1 89.44 35 ASP B O 1
ATOM 2859 N N . LYS B 1 36 ? 9.008 41.031 -6.875 1 89.88 36 LYS B N 1
ATOM 2860 C CA . LYS B 1 36 ? 9.867 41.375 -5.746 1 89.88 36 LYS B CA 1
ATOM 2861 C C . LYS B 1 36 ? 9.562 40.5 -4.535 1 89.88 36 LYS B C 1
ATOM 2863 O O . LYS B 1 36 ? 10.477 40.031 -3.85 1 89.88 36 LYS B O 1
ATOM 2868 N N . VAL B 1 37 ? 8.32 40.312 -4.32 1 89.31 37 VAL B N 1
ATOM 2869 C CA . VAL B 1 37 ? 7.887 39.531 -3.164 1 89.31 37 VAL B CA 1
ATOM 2870 C C . VAL B 1 37 ? 8.281 38.062 -3.344 1 89.31 37 VAL B C 1
ATOM 2872 O O . VAL B 1 37 ? 8.852 37.469 -2.438 1 89.31 37 VAL B O 1
ATOM 2875 N N . PHE B 1 38 ? 8.109 37.594 -4.461 1 86.75 38 PHE B N 1
ATOM 2876 C CA . PHE B 1 38 ? 8.445 36.188 -4.707 1 86.75 38 PHE B CA 1
ATOM 2877 C C . PHE B 1 38 ? 9.953 35.969 -4.656 1 86.75 38 PHE B C 1
ATOM 2879 O O . PHE B 1 38 ? 10.422 34.938 -4.172 1 86.75 38 PHE B O 1
ATOM 2886 N N . ALA B 1 39 ? 10.648 36.875 -5.207 1 86.75 39 ALA B N 1
ATOM 2887 C CA . ALA B 1 39 ? 12.109 36.812 -5.125 1 86.75 39 ALA B CA 1
ATOM 2888 C C . ALA B 1 39 ? 12.57 36.812 -3.67 1 86.75 39 ALA B C 1
ATOM 2890 O O . ALA B 1 39 ? 13.492 36.094 -3.307 1 86.75 39 ALA B O 1
ATOM 2891 N N . ALA B 1 40 ? 11.945 37.688 -2.9 1 88.88 40 ALA B N 1
ATOM 2892 C CA . ALA B 1 40 ? 12.266 37.75 -1.477 1 88.88 40 ALA B CA 1
ATOM 2893 C C . ALA B 1 40 ? 11.938 36.438 -0.771 1 88.88 40 ALA B C 1
ATOM 2895 O O . ALA B 1 40 ? 12.703 35.969 0.068 1 88.88 40 ALA B O 1
ATOM 2896 N N . MET B 1 41 ? 10.812 35.875 -1.143 1 84.56 41 MET B N 1
ATOM 2897 C CA . MET B 1 41 ? 10.391 34.594 -0.56 1 84.56 41 MET B CA 1
ATOM 2898 C C . MET B 1 41 ? 11.391 33.5 -0.89 1 84.56 41 MET B C 1
ATOM 2900 O O . MET B 1 41 ? 11.734 32.688 -0.027 1 84.56 41 MET B O 1
ATOM 2904 N N . GLN B 1 42 ? 11.797 33.531 -2.061 1 79.56 42 GLN B N 1
ATOM 2905 C CA . GLN B 1 42 ? 12.766 32.531 -2.508 1 79.56 42 GLN B CA 1
ATOM 2906 C C . GLN B 1 42 ? 14.102 32.688 -1.791 1 79.56 42 GLN B C 1
ATOM 2908 O O . GLN B 1 42 ? 14.688 31.719 -1.316 1 79.56 42 GLN B O 1
ATOM 2913 N N . LYS B 1 43 ? 14.469 33.938 -1.79 1 81 43 LYS B N 1
ATOM 2914 C CA . LYS B 1 43 ? 15.75 34.25 -1.151 1 81 43 LYS B CA 1
ATOM 2915 C C . LYS B 1 43 ? 15.75 33.812 0.312 1 81 43 LYS B C 1
ATOM 2917 O O . LYS B 1 43 ? 16.75 33.312 0.813 1 81 43 LYS B O 1
ATOM 2922 N N . LEU B 1 44 ? 14.602 34.062 0.886 1 81.25 44 LEU B N 1
ATOM 2923 C CA . LEU B 1 44 ? 14.508 33.812 2.316 1 81.25 44 LEU B CA 1
ATOM 2924 C C . LEU B 1 44 ? 14.016 32.375 2.574 1 81.25 44 LEU B C 1
ATOM 2926 O O . LEU B 1 44 ? 13.883 31.953 3.727 1 81.25 44 LEU B O 1
ATOM 2930 N N . ASN B 1 45 ? 13.695 31.719 1.53 1 75.88 45 ASN B N 1
ATOM 2931 C CA . ASN B 1 45 ? 13.086 30.391 1.638 1 75.88 45 ASN B CA 1
ATOM 2932 C C . ASN B 1 45 ? 11.836 30.422 2.502 1 75.88 45 ASN B C 1
ATOM 2934 O O . ASN B 1 45 ? 11.672 29.594 3.4 1 75.88 45 ASN B O 1
ATOM 2938 N N . TYR B 1 46 ? 11.148 31.484 2.186 1 76.12 46 TYR B N 1
ATOM 2939 C CA . TYR B 1 46 ? 9.93 31.703 2.959 1 76.12 46 TYR B CA 1
ATOM 2940 C C . TYR B 1 46 ? 8.75 30.969 2.33 1 76.12 46 TYR B C 1
ATOM 2942 O O . TYR B 1 46 ? 8.562 31.016 1.112 1 76.12 46 TYR B O 1
ATOM 2950 N N . GLN B 1 47 ? 8.055 30.172 3.191 1 75.62 47 GLN B N 1
ATOM 2951 C CA . GLN B 1 47 ? 6.777 29.594 2.811 1 75.62 47 GLN B CA 1
ATOM 2952 C C . GLN B 1 47 ? 5.664 30.031 3.75 1 75.62 47 GLN B C 1
ATOM 2954 O O . GLN B 1 47 ? 5.824 30 4.973 1 75.62 47 GLN B O 1
ATOM 2959 N N . PRO B 1 48 ? 4.578 30.594 3.043 1 73.19 48 PRO B N 1
ATOM 2960 C CA . PRO B 1 48 ? 3.467 31.016 3.902 1 73.19 48 PRO B CA 1
ATOM 2961 C C . PRO B 1 48 ? 3.002 29.906 4.84 1 73.19 48 PRO B C 1
ATOM 2963 O O . PRO B 1 48 ? 2.947 28.734 4.445 1 73.19 48 PRO B O 1
ATOM 2966 N N . ASN B 1 49 ? 2.822 30.344 6.09 1 73.56 49 ASN B N 1
ATOM 2967 C CA . ASN B 1 49 ? 2.393 29.406 7.125 1 73.56 49 ASN B CA 1
ATOM 2968 C C . ASN B 1 49 ? 0.922 29.031 6.961 1 73.56 49 ASN B C 1
ATOM 2970 O O . ASN B 1 49 ? 0.038 29.859 7.148 1 73.56 49 ASN B O 1
ATOM 2974 N N . SER B 1 50 ? 0.675 27.797 6.512 1 72.69 50 SER B N 1
ATOM 2975 C CA . SER B 1 50 ? -0.689 27.328 6.273 1 72.69 50 SER B CA 1
ATOM 2976 C C . SER B 1 50 ? -1.526 27.391 7.547 1 72.69 50 SER B C 1
ATOM 2978 O O . SER B 1 50 ? -2.73 27.656 7.488 1 72.69 50 SER B O 1
ATOM 2980 N N . LEU B 1 51 ? -0.86 27.219 8.625 1 68.44 51 LEU B N 1
ATOM 2981 C CA . LEU B 1 51 ? -1.563 27.266 9.898 1 68.44 51 LEU B CA 1
ATOM 2982 C C . LEU B 1 51 ? -2.084 28.672 10.195 1 68.44 51 LEU B C 1
ATOM 2984 O O . LEU B 1 51 ? -3.23 28.828 10.617 1 68.44 51 LEU B O 1
ATOM 2988 N N . ALA B 1 52 ? -1.173 29.594 9.914 1 65.5 52 ALA B N 1
ATOM 2989 C CA . ALA B 1 52 ? -1.568 30.984 10.125 1 65.5 52 ALA B CA 1
ATOM 2990 C C . ALA B 1 52 ? -2.727 31.359 9.211 1 65.5 52 ALA B C 1
ATOM 2992 O O . ALA B 1 52 ? -3.648 32.062 9.625 1 65.5 52 ALA B O 1
ATOM 2993 N N . ARG B 1 53 ? -2.605 30.812 8.102 1 70.25 53 ARG B N 1
ATOM 2994 C CA . ARG B 1 53 ? -3.646 31.094 7.121 1 70.25 53 ARG B CA 1
ATOM 2995 C C . ARG B 1 53 ? -4.969 30.453 7.52 1 70.25 53 ARG B C 1
ATOM 2997 O O . ARG B 1 53 ? -6.039 31.031 7.305 1 70.25 53 ARG B O 1
ATOM 3004 N N . SER B 1 54 ? -4.855 29.297 8.016 1 68.25 54 SER B N 1
ATOM 3005 C CA . SER B 1 54 ? -6.059 28.578 8.43 1 68.25 54 SER B CA 1
ATOM 3006 C C . SER B 1 54 ? -6.789 29.312 9.547 1 68.25 54 SER B C 1
ATOM 3008 O O . SER B 1 54 ? -8.023 29.312 9.602 1 68.25 54 SER B O 1
ATOM 3010 N N . LEU B 1 55 ? -6.043 30.016 10.281 1 64.88 55 LEU B N 1
ATOM 3011 C CA . LEU B 1 55 ? -6.629 30.781 11.375 1 64.88 55 LEU B CA 1
ATOM 3012 C C . LEU B 1 55 ? -7.371 32 10.844 1 64.88 55 LEU B C 1
ATOM 3014 O O . LEU B 1 55 ? -8.227 32.562 11.531 1 64.88 55 LEU B O 1
ATOM 3018 N N . GLN B 1 56 ? -7.004 32.312 9.594 1 62.62 56 GLN B N 1
ATOM 3019 C CA . GLN B 1 56 ? -7.707 33.406 8.945 1 62.62 56 GLN B CA 1
ATOM 3020 C C . GLN B 1 56 ? -8.883 32.906 8.125 1 62.62 56 GLN B C 1
ATOM 3022 O O . GLN B 1 56 ? -9.445 33.625 7.309 1 62.62 56 GLN B O 1
ATOM 3027 N N . GLY B 1 57 ? -9.133 31.641 8.328 1 67.12 57 GLY B N 1
ATOM 3028 C CA . GLY B 1 57 ? -10.328 31.094 7.711 1 67.12 57 GLY B CA 1
ATOM 3029 C C . GLY B 1 57 ? -10.039 30.297 6.449 1 67.12 57 GLY B C 1
ATOM 3030 O O . GLY B 1 57 ? -10.961 29.75 5.832 1 67.12 57 GLY B O 1
ATOM 3031 N N . LYS B 1 58 ? -8.789 30.266 6.168 1 72 58 LYS B N 1
ATOM 3032 C CA . LYS B 1 58 ? -8.469 29.516 4.961 1 72 58 LYS B CA 1
ATOM 3033 C C . LYS B 1 58 ? -8.422 28.016 5.246 1 72 58 LYS B C 1
ATOM 3035 O O . LYS B 1 58 ? -8.102 27.594 6.359 1 72 58 LYS B O 1
ATOM 3040 N N . LYS B 1 59 ? -8.789 27.266 4.285 1 80.31 59 LYS B N 1
ATOM 3041 C CA . LYS B 1 59 ? -8.789 25.812 4.426 1 80.31 59 LYS B CA 1
ATOM 3042 C C . LYS B 1 59 ? -7.363 25.266 4.504 1 80.31 59 LYS B C 1
ATOM 3044 O O . LYS B 1 59 ? -6.469 25.766 3.811 1 80.31 59 LYS B O 1
ATOM 3049 N N . LEU B 1 60 ? -7.176 24.328 5.328 1 84.38 60 LEU B N 1
ATOM 3050 C CA . LEU B 1 60 ? -5.879 23.672 5.488 1 84.38 60 LEU B CA 1
ATOM 3051 C C . LEU B 1 60 ? -5.582 22.75 4.316 1 84.38 60 LEU B C 1
ATOM 3053 O O . LEU B 1 60 ? -4.426 22.391 4.074 1 84.38 60 LEU B O 1
ATOM 3057 N N . LYS B 1 61 ? -6.656 22.328 3.529 1 92.31 61 LYS B N 1
ATOM 3058 C CA . LYS B 1 61 ? -6.551 21.391 2.418 1 92.31 61 LYS B CA 1
ATOM 3059 C C . LYS B 1 61 ? -5.934 20.078 2.873 1 92.31 61 LYS B C 1
ATOM 3061 O O . LYS B 1 61 ? -4.992 19.578 2.254 1 92.31 61 LYS B O 1
ATOM 3066 N N . LEU B 1 62 ? -6.484 19.609 4.012 1 94 62 LEU B N 1
ATOM 3067 C CA . LEU B 1 62 ? -6.102 18.328 4.609 1 94 62 LEU B CA 1
ATOM 3068 C C . LEU B 1 62 ? -7.273 17.359 4.586 1 94 62 LEU B C 1
ATOM 3070 O O . LEU B 1 62 ? -8.398 17.719 4.934 1 94 62 LEU B O 1
ATOM 3074 N N . VAL B 1 63 ? -6.98 16.172 4.113 1 97.75 63 VAL B N 1
ATOM 3075 C CA . VAL B 1 63 ? -8.008 15.125 4.059 1 97.75 63 VAL B CA 1
ATOM 3076 C C . VAL B 1 63 ? -7.516 13.883 4.793 1 97.75 63 VAL B C 1
ATOM 3078 O O . VAL B 1 63 ? -6.363 13.477 4.633 1 97.75 63 VAL B O 1
ATOM 3081 N N . GLY B 1 64 ? -8.336 13.328 5.68 1 98.31 64 GLY B N 1
ATOM 3082 C CA . GLY B 1 64 ? -8.039 12.062 6.316 1 98.31 64 GLY B CA 1
ATOM 3083 C C . GLY B 1 64 ? -8.508 10.867 5.512 1 98.31 64 GLY B C 1
ATOM 3084 O O . GLY B 1 64 ? -9.633 10.859 5 1 98.31 64 GLY B O 1
ATOM 3085 N N . LEU B 1 65 ? -7.652 9.93 5.324 1 98.75 65 LEU B N 1
ATOM 3086 C CA . LEU B 1 65 ? -8.016 8.656 4.707 1 98.75 65 LEU B CA 1
ATOM 3087 C C . LEU B 1 65 ? -7.98 7.523 5.73 1 98.75 65 LEU B C 1
ATOM 3089 O O . LEU B 1 65 ? -6.906 7.141 6.199 1 98.75 65 LEU B O 1
ATOM 3093 N N . ILE B 1 66 ? -9.133 6.945 6.055 1 98.31 66 ILE B N 1
ATOM 3094 C CA . ILE B 1 66 ? -9.227 5.863 7.027 1 98.31 66 ILE B CA 1
ATOM 3095 C C . ILE B 1 66 ? -9.555 4.555 6.316 1 98.31 66 ILE B C 1
ATOM 3097 O O . ILE B 1 66 ? -10.688 4.348 5.871 1 98.31 66 ILE B O 1
ATOM 3101 N N . PHE B 1 67 ? -8.641 3.682 6.242 1 97.88 67 PHE B N 1
ATOM 3102 C CA . PHE B 1 67 ? -8.789 2.393 5.578 1 97.88 67 PHE B CA 1
ATOM 3103 C C . PHE B 1 67 ? -8.18 1.278 6.422 1 97.88 67 PHE B C 1
ATOM 3105 O O . PHE B 1 67 ? -7.5 1.545 7.418 1 97.88 67 PHE B O 1
ATOM 3112 N N . PRO B 1 68 ? -8.383 0.006 6.066 1 96.38 68 PRO B N 1
ATOM 3113 C CA . PRO B 1 68 ? -7.895 -1.094 6.902 1 96.38 68 PRO B CA 1
ATOM 3114 C C . PRO B 1 68 ? -6.371 -1.153 6.969 1 96.38 68 PRO B C 1
ATOM 3116 O O . PRO B 1 68 ? -5.793 -1.087 8.055 1 96.38 68 PRO B O 1
ATOM 3119 N N . GLU B 1 69 ? -5.758 -1.311 5.84 1 96.31 69 GLU B N 1
ATOM 3120 C CA . GLU B 1 69 ? -4.301 -1.415 5.77 1 96.31 69 GLU B CA 1
ATOM 3121 C C . GLU B 1 69 ? -3.803 -1.246 4.336 1 96.31 69 GLU B C 1
ATOM 3123 O O . GLU B 1 69 ? -4.375 -1.816 3.404 1 96.31 69 GLU B O 1
ATOM 3128 N N . ILE B 1 70 ? -2.715 -0.54 4.184 1 97.56 70 ILE B N 1
ATOM 3129 C CA . ILE B 1 70 ? -2.219 -0.271 2.84 1 97.56 70 ILE B CA 1
ATOM 3130 C C . ILE B 1 70 ? -1.316 -1.416 2.383 1 97.56 70 ILE B C 1
ATOM 3132 O O . ILE B 1 70 ? -0.835 -1.421 1.248 1 97.56 70 ILE B O 1
ATOM 3136 N N . THR B 1 71 ? -1.103 -2.438 3.258 1 97.62 71 THR B N 1
ATOM 3137 C CA . THR B 1 71 ? -0.362 -3.615 2.818 1 97.62 71 THR B CA 1
ATOM 3138 C C . THR B 1 71 ? -1.234 -4.504 1.938 1 97.62 71 THR B C 1
ATOM 3140 O O . THR B 1 71 ? -0.727 -5.379 1.234 1 97.62 71 THR B O 1
ATOM 3143 N N . ASN B 1 72 ? -2.547 -4.336 2.057 1 97.5 72 ASN B N 1
ATOM 3144 C CA . ASN B 1 72 ? -3.447 -4.949 1.086 1 97.5 72 ASN B CA 1
ATOM 3145 C C . ASN B 1 72 ? -3.385 -4.238 -0.263 1 97.5 72 ASN B C 1
ATOM 3147 O O . ASN B 1 72 ? -3.619 -3.033 -0.345 1 97.5 72 ASN B O 1
ATOM 3151 N N . PRO B 1 73 ? -3.107 -5.004 -1.312 1 98.38 73 PRO B N 1
ATOM 3152 C CA . PRO B 1 73 ? -2.893 -4.363 -2.611 1 98.38 73 PRO B CA 1
ATOM 3153 C C . PRO B 1 73 ? -4.086 -3.523 -3.059 1 98.38 73 PRO B C 1
ATOM 3155 O O . PRO B 1 73 ? -3.91 -2.51 -3.742 1 98.38 73 PRO B O 1
ATOM 3158 N N . PHE B 1 74 ? -5.293 -3.924 -2.711 1 98.44 74 PHE B N 1
ATOM 3159 C CA . PHE B 1 74 ? -6.469 -3.166 -3.123 1 98.44 74 PHE B CA 1
ATOM 3160 C C . PHE B 1 74 ? -6.48 -1.788 -2.473 1 98.44 74 PHE B C 1
ATOM 3162 O O . PHE B 1 74 ? -6.625 -0.773 -3.156 1 98.44 74 PHE B O 1
ATOM 3169 N N . PHE B 1 75 ? -6.289 -1.756 -1.224 1 98.5 75 PHE B N 1
ATOM 3170 C CA . PHE B 1 75 ? -6.34 -0.485 -0.511 1 98.5 75 PHE B CA 1
ATOM 3171 C C . PHE B 1 75 ? -5.117 0.366 -0.831 1 98.5 75 PHE B C 1
ATOM 3173 O O . PHE B 1 75 ? -5.203 1.595 -0.875 1 98.5 75 PHE B O 1
ATOM 3180 N N . ALA B 1 76 ? -3.998 -0.291 -1.049 1 98.62 76 ALA B N 1
ATOM 3181 C CA . ALA B 1 76 ? -2.816 0.458 -1.47 1 98.62 76 ALA B CA 1
ATOM 3182 C C . ALA B 1 76 ? -3.078 1.213 -2.77 1 98.62 76 ALA B C 1
ATOM 3184 O O . ALA B 1 76 ? -2.785 2.406 -2.873 1 98.62 76 ALA B O 1
ATOM 3185 N N . GLU B 1 77 ? -3.613 0.481 -3.715 1 98.75 77 GLU B N 1
ATOM 3186 C CA . GLU B 1 77 ? -3.893 1.084 -5.016 1 98.75 77 GLU B CA 1
ATOM 3187 C C . GLU B 1 77 ? -4.957 2.17 -4.902 1 98.75 77 GLU B C 1
ATOM 3189 O O . GLU B 1 77 ? -4.824 3.242 -5.496 1 98.75 77 GLU B O 1
ATOM 3194 N N . LEU B 1 78 ? -5.984 1.908 -4.152 1 98.81 78 LEU B N 1
ATOM 3195 C CA . LEU B 1 78 ? -7.055 2.883 -3.967 1 98.81 78 LEU B CA 1
ATOM 3196 C C . LEU B 1 78 ? -6.527 4.145 -3.293 1 98.81 78 LEU B C 1
ATOM 3198 O O . LEU B 1 78 ? -6.773 5.258 -3.768 1 98.81 78 LEU B O 1
ATOM 3202 N N . VAL B 1 79 ? -5.777 3.998 -2.217 1 98.75 79 VAL B N 1
ATOM 3203 C CA . VAL B 1 79 ? -5.246 5.125 -1.462 1 98.75 79 VAL B CA 1
ATOM 3204 C C . VAL B 1 79 ? -4.285 5.926 -2.336 1 98.75 79 VAL B C 1
ATOM 3206 O O . VAL B 1 79 ? -4.281 7.16 -2.301 1 98.75 79 VAL B O 1
ATOM 3209 N N . GLN B 1 80 ? -3.482 5.23 -3.107 1 98.38 80 GLN B N 1
ATOM 3210 C CA . GLN B 1 80 ? -2.562 5.918 -4.008 1 98.38 80 GLN B CA 1
ATOM 3211 C C . GLN B 1 80 ? -3.316 6.789 -5.008 1 98.38 80 GLN B C 1
ATOM 3213 O O . GLN B 1 80 ? -2.943 7.941 -5.242 1 98.38 80 GLN B O 1
ATOM 3218 N N . GLU B 1 81 ? -4.34 6.242 -5.605 1 98.56 81 GLU B N 1
ATOM 3219 C CA . GLU B 1 81 ? -5.117 6.984 -6.59 1 98.56 81 GLU B CA 1
ATOM 3220 C C . GLU B 1 81 ? -5.832 8.172 -5.949 1 98.56 81 GLU B C 1
ATOM 3222 O O . GLU B 1 81 ? -5.918 9.242 -6.551 1 98.56 81 GLU B O 1
ATOM 3227 N N . ILE B 1 82 ? -6.363 7.961 -4.75 1 98.75 82 ILE B N 1
ATOM 3228 C CA . ILE B 1 82 ? -7.031 9.047 -4.039 1 98.75 82 ILE B CA 1
ATOM 3229 C C . ILE B 1 82 ? -6.031 10.156 -3.732 1 98.75 82 ILE B C 1
ATOM 3231 O O . ILE B 1 82 ? -6.312 11.336 -3.959 1 98.75 82 ILE B O 1
ATOM 3235 N N . GLU B 1 83 ? -4.875 9.742 -3.17 1 98.38 83 GLU B N 1
ATOM 3236 C CA . GLU B 1 83 ? -3.836 10.711 -2.838 1 98.38 83 GLU B CA 1
ATOM 3237 C C . GLU B 1 83 ? -3.41 11.508 -4.07 1 98.38 83 GLU B C 1
ATOM 3239 O O . GLU B 1 83 ? -3.266 12.727 -4.004 1 98.38 83 GLU B O 1
ATOM 3244 N N . SER B 1 84 ? -3.258 10.844 -5.168 1 96.94 84 SER B N 1
ATOM 3245 C CA . SER B 1 84 ? -2.867 11.5 -6.406 1 96.94 84 SER B CA 1
ATOM 3246 C C . SER B 1 84 ? -3.93 12.5 -6.863 1 96.94 84 SER B C 1
ATOM 3248 O O . SER B 1 84 ? -3.605 13.602 -7.301 1 96.94 84 SER B O 1
ATOM 3250 N N . ALA B 1 85 ? -5.156 12.117 -6.801 1 97.88 85 ALA B N 1
ATOM 3251 C CA . ALA B 1 85 ? -6.258 12.992 -7.195 1 97.88 85 ALA B CA 1
ATOM 3252 C C . ALA B 1 85 ? -6.34 14.219 -6.285 1 97.88 85 ALA B C 1
ATOM 3254 O O . ALA B 1 85 ? -6.566 15.336 -6.754 1 97.88 85 ALA B O 1
ATOM 3255 N N . LEU B 1 86 ? -6.168 14.008 -5.004 1 97.94 86 LEU B N 1
ATOM 3256 C CA . LEU B 1 86 ? -6.215 15.102 -4.035 1 97.94 86 LEU B CA 1
ATOM 3257 C C . LEU B 1 86 ? -5.02 16.031 -4.215 1 97.94 86 LEU B C 1
ATOM 3259 O O . LEU B 1 86 ? -5.156 17.25 -4.09 1 97.94 86 LEU B O 1
ATOM 3263 N N . PHE B 1 87 ? -3.869 15.445 -4.508 1 95.56 87 PHE B N 1
ATOM 3264 C CA . PHE B 1 87 ? -2.666 16.234 -4.742 1 95.56 87 PHE B CA 1
ATOM 3265 C C . PHE B 1 87 ? -2.883 17.234 -5.871 1 95.56 87 PHE B C 1
ATOM 3267 O O . PHE B 1 87 ? -2.484 18.391 -5.766 1 95.56 87 PHE B O 1
ATOM 3274 N N . LYS B 1 88 ? -3.523 16.766 -6.875 1 94.75 88 LYS B N 1
ATOM 3275 C CA . LYS B 1 88 ? -3.799 17.625 -8.023 1 94.75 88 LYS B CA 1
ATOM 3276 C C . LYS B 1 88 ? -4.684 18.797 -7.637 1 94.75 88 LYS B C 1
ATOM 3278 O O . LYS B 1 88 ? -4.711 19.812 -8.336 1 94.75 88 LYS B O 1
ATOM 3283 N N . GLN B 1 89 ? -5.398 18.672 -6.566 1 94.56 89 GLN B N 1
ATOM 3284 C CA . GLN B 1 89 ? -6.266 19.734 -6.066 1 94.56 89 GLN B CA 1
ATOM 3285 C C . GLN B 1 89 ? -5.617 20.469 -4.891 1 94.56 89 GLN B C 1
ATOM 3287 O O . GLN B 1 89 ? -6.293 21.188 -4.152 1 94.56 89 GLN B O 1
ATOM 3292 N N . ASN B 1 90 ? -4.285 20.203 -4.641 1 92.19 90 ASN B N 1
ATOM 3293 C CA . ASN B 1 90 ? -3.463 20.844 -3.625 1 92.19 90 ASN B CA 1
ATOM 3294 C C . ASN B 1 90 ? -3.875 20.422 -2.217 1 92.19 90 ASN B C 1
ATOM 3296 O O . ASN B 1 90 ? -3.75 21.203 -1.271 1 92.19 90 ASN B O 1
ATOM 3300 N N . TYR B 1 91 ? -4.551 19.266 -2.15 1 95.19 91 TYR B N 1
ATOM 3301 C CA . TYR B 1 91 ? -4.855 18.703 -0.846 1 95.19 91 TYR B CA 1
ATOM 3302 C C . TYR B 1 91 ? -3.754 17.75 -0.398 1 95.19 91 TYR B C 1
ATOM 3304 O O . TYR B 1 91 ? -3.059 17.156 -1.229 1 95.19 91 TYR B O 1
ATOM 3312 N N . LYS B 1 92 ? -3.646 17.672 0.88 1 94.62 92 LYS B N 1
ATOM 3313 C CA . LYS B 1 92 ? -2.742 16.719 1.517 1 94.62 92 LYS B CA 1
ATOM 3314 C C . LYS B 1 92 ? -3.518 15.617 2.223 1 94.62 92 LYS B C 1
ATOM 3316 O O . LYS B 1 92 ? -4.68 15.805 2.594 1 94.62 92 LYS B O 1
ATOM 3321 N N . VAL B 1 93 ? -2.773 14.547 2.402 1 97.62 93 VAL B N 1
ATOM 3322 C CA . VAL B 1 93 ? -3.484 13.375 2.9 1 97.62 93 VAL B CA 1
ATOM 3323 C C . VAL B 1 93 ? -2.861 12.914 4.215 1 97.62 93 VAL B C 1
ATOM 3325 O O . VAL B 1 93 ? -1.647 12.711 4.297 1 97.62 93 VAL B O 1
ATOM 3328 N N . ILE B 1 94 ? -3.715 12.805 5.215 1 97.56 94 ILE B N 1
ATOM 3329 C CA . ILE B 1 94 ? -3.328 12.109 6.438 1 97.56 94 ILE B CA 1
ATOM 3330 C C . ILE B 1 94 ? -3.73 10.641 6.348 1 97.56 94 ILE B C 1
ATOM 3332 O O . ILE B 1 94 ? -4.91 10.32 6.172 1 97.56 94 ILE B O 1
ATOM 3336 N N . LEU B 1 95 ? -2.752 9.758 6.422 1 98.38 95 LEU B N 1
ATOM 3337 C CA . LEU B 1 95 ? -2.969 8.32 6.301 1 98.38 95 LEU B CA 1
ATOM 3338 C C . LEU B 1 95 ? -3.363 7.715 7.641 1 98.38 95 LEU B C 1
ATOM 3340 O O . LEU B 1 95 ? -2.654 7.883 8.633 1 98.38 95 LEU B O 1
ATOM 3344 N N . CYS B 1 96 ? -4.512 7.008 7.676 1 98 96 CYS B N 1
ATOM 3345 C CA . CYS B 1 96 ? -5.008 6.359 8.883 1 98 96 CYS B CA 1
ATOM 3346 C C . CYS B 1 96 ? -5.297 4.887 8.641 1 98 96 CYS B C 1
ATOM 3348 O O . CYS B 1 96 ? -6.367 4.531 8.141 1 98 96 CYS B O 1
ATOM 3350 N N . ASN B 1 97 ? -4.395 4.047 9.07 1 96.81 97 ASN B N 1
ATOM 3351 C CA . ASN B 1 97 ? -4.598 2.602 9.008 1 96.81 97 ASN B CA 1
ATOM 3352 C C . ASN B 1 97 ? -5.328 2.082 10.242 1 96.81 97 ASN B C 1
ATOM 3354 O O . ASN B 1 97 ? -4.707 1.802 11.266 1 96.81 97 ASN B O 1
ATOM 3358 N N . ALA B 1 98 ? -6.574 1.774 10.094 1 94.94 98 ALA B N 1
ATOM 3359 C CA . ALA B 1 98 ? -7.426 1.458 11.242 1 94.94 98 ALA B CA 1
ATOM 3360 C C . ALA B 1 98 ? -7.293 -0.012 11.633 1 94.94 98 ALA B C 1
ATOM 3362 O O . ALA B 1 98 ? -7.477 -0.371 12.797 1 94.94 98 ALA B O 1
ATOM 3363 N N . GLY B 1 99 ? -6.902 -0.828 10.648 1 91.56 99 GLY B N 1
ATOM 3364 C CA . GLY B 1 99 ? -6.875 -2.252 10.938 1 91.56 99 GLY B CA 1
ATOM 3365 C C . GLY B 1 99 ? -8.195 -2.783 11.453 1 91.56 99 GLY B C 1
ATOM 3366 O O . GLY B 1 99 ? -9.266 -2.371 10.992 1 91.56 99 GLY B O 1
ATOM 3367 N N . ARG B 1 100 ? -8.18 -3.74 12.328 1 89.31 100 ARG B N 1
ATOM 3368 C CA . ARG B 1 100 ? -9.383 -4.301 12.938 1 89.31 100 ARG B CA 1
ATOM 3369 C C . ARG B 1 100 ? -9.617 -3.711 14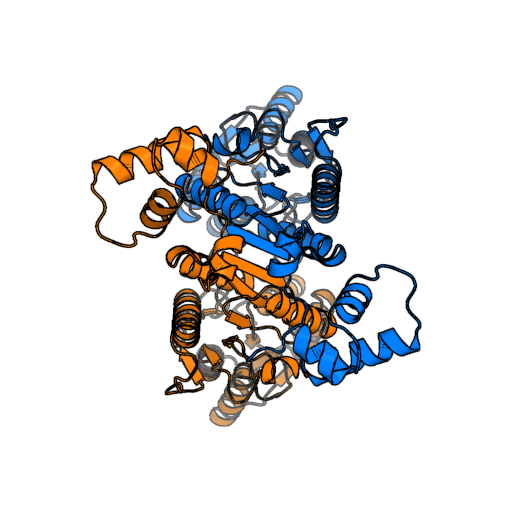.328 1 89.31 100 ARG B C 1
ATOM 3371 O O . ARG B 1 100 ? -10.234 -4.352 15.18 1 89.31 100 ARG B O 1
ATOM 3378 N N . ASP B 1 101 ? -9.109 -2.564 14.547 1 92.62 101 ASP B N 1
ATOM 3379 C CA . ASP B 1 101 ? -9.133 -1.911 15.852 1 92.62 101 ASP B CA 1
ATOM 3380 C C . ASP B 1 101 ? -10.125 -0.753 15.875 1 92.62 101 ASP B C 1
ATOM 3382 O O . ASP B 1 101 ? -9.797 0.363 15.469 1 92.62 101 ASP B O 1
ATOM 3386 N N . ARG B 1 102 ? -11.289 -0.992 16.5 1 92.62 102 ARG B N 1
ATOM 3387 C CA . ARG B 1 102 ? -12.344 0.013 16.562 1 92.62 102 ARG B CA 1
ATOM 3388 C C . ARG B 1 102 ? -11.883 1.25 17.328 1 92.62 102 ARG B C 1
ATOM 3390 O O . ARG B 1 102 ? -12.219 2.377 16.953 1 92.62 102 ARG B O 1
ATOM 3397 N N . GLN B 1 103 ? -11.148 1.012 18.359 1 92.75 103 GLN B N 1
ATOM 3398 C CA . GLN B 1 103 ? -10.688 2.127 19.188 1 92.75 103 GLN B CA 1
ATOM 3399 C C . GLN B 1 103 ? -9.672 2.98 18.422 1 92.75 103 GLN B C 1
ATOM 3401 O O . GLN B 1 103 ? -9.688 4.211 18.531 1 92.75 103 GLN B O 1
ATOM 3406 N N . LYS B 1 104 ? -8.844 2.309 17.734 1 93.75 104 LYS B N 1
ATOM 3407 C CA . LYS B 1 104 ? -7.891 3.047 16.906 1 93.75 104 LYS B CA 1
ATOM 3408 C C . LYS B 1 104 ? -8.602 3.918 15.883 1 93.75 104 LYS B C 1
ATOM 3410 O O . LYS B 1 104 ? -8.211 5.066 15.656 1 93.75 104 LYS B O 1
ATOM 3415 N N . GLU B 1 105 ? -9.609 3.35 15.289 1 95.88 105 GLU B N 1
ATOM 3416 C CA . GLU B 1 105 ? -10.398 4.094 14.312 1 95.88 105 GLU B CA 1
ATOM 3417 C C . GLU B 1 105 ? -11.055 5.316 14.945 1 95.88 105 GLU B C 1
ATOM 3419 O O . GLU B 1 105 ? -11.062 6.402 14.359 1 95.88 105 GLU B O 1
ATOM 3424 N N . ARG B 1 106 ? -11.586 5.215 16.125 1 92.25 106 ARG B N 1
ATOM 3425 C CA . ARG B 1 106 ? -12.188 6.32 16.859 1 92.25 106 ARG B CA 1
ATOM 3426 C C . ARG B 1 106 ? -11.156 7.398 17.172 1 92.25 106 ARG B C 1
ATOM 3428 O O . ARG B 1 106 ? -11.438 8.594 17.047 1 92.25 106 ARG B O 1
ATOM 3435 N N . GLU B 1 107 ? -10.039 6.945 17.562 1 90.62 107 GLU B N 1
ATOM 3436 C CA . GLU B 1 107 ? -8.961 7.879 17.859 1 90.62 107 GLU B CA 1
ATOM 3437 C C . GLU B 1 107 ? -8.57 8.68 16.609 1 90.62 107 GLU B C 1
ATOM 3439 O O . GLU B 1 107 ? -8.281 9.875 16.703 1 90.62 107 GLU B O 1
ATOM 3444 N N . TYR B 1 108 ? -8.57 8 15.477 1 93.94 108 TYR B N 1
ATOM 3445 C CA . TYR B 1 108 ? -8.289 8.703 14.227 1 93.94 108 TYR B CA 1
ATOM 3446 C C . TYR B 1 108 ? -9.312 9.805 13.977 1 93.94 108 TYR B C 1
ATOM 3448 O O . TYR B 1 108 ? -8.945 10.922 13.602 1 93.94 108 TYR B O 1
ATOM 3456 N N . LEU B 1 109 ? -10.531 9.469 14.18 1 92.38 109 LEU B N 1
ATOM 3457 C CA . LEU B 1 109 ? -11.594 10.43 13.922 1 92.38 109 LEU B CA 1
ATOM 3458 C C . LEU B 1 109 ? -11.445 11.656 14.82 1 92.38 109 LEU B C 1
ATOM 3460 O O . LEU B 1 109 ? -11.562 12.789 14.352 1 92.38 109 LEU B O 1
ATOM 3464 N N . ARG B 1 110 ? -11.133 11.461 16.047 1 87 110 ARG B N 1
ATOM 3465 C CA . ARG B 1 110 ? -10.922 12.555 17 1 87 110 ARG B CA 1
ATOM 3466 C C . ARG B 1 110 ? -9.719 13.398 16.594 1 87 110 ARG B C 1
ATOM 3468 O O . ARG B 1 110 ? -9.773 14.625 16.641 1 87 110 ARG B O 1
ATOM 3475 N N . MET B 1 111 ? -8.727 12.719 16.266 1 88.38 111 MET B N 1
ATOM 3476 C CA . MET B 1 111 ? -7.492 13.391 15.867 1 88.38 111 MET B CA 1
ATOM 3477 C C . MET B 1 111 ? -7.707 14.234 14.617 1 88.38 111 MET B C 1
ATOM 3479 O O . MET B 1 111 ? -7.258 15.383 14.555 1 88.38 111 MET B O 1
ATOM 3483 N N . LEU B 1 112 ? -8.383 13.695 13.648 1 92.25 112 LEU B N 1
ATOM 3484 C CA . LEU B 1 112 ? -8.641 14.414 12.406 1 92.25 112 LEU B CA 1
ATOM 3485 C C . LEU B 1 112 ? -9.508 15.648 12.664 1 92.25 112 LEU B C 1
ATOM 3487 O O . LEU B 1 112 ? -9.266 16.719 12.094 1 92.25 112 LEU B O 1
ATOM 3491 N N . GLN B 1 113 ? -10.422 15.469 13.508 1 87 113 GLN B N 1
ATOM 3492 C CA . GLN B 1 113 ? -11.273 16.594 13.883 1 87 113 GLN B CA 1
ATOM 3493 C C . GLN B 1 113 ? -10.469 17.672 14.594 1 87 113 GLN B C 1
ATOM 3495 O O . GLN B 1 113 ? -10.609 18.859 14.297 1 87 113 GLN B O 1
ATOM 3500 N N . ALA B 1 114 ? -9.68 17.25 15.5 1 82.31 114 ALA B N 1
ATOM 3501 C CA . ALA B 1 114 ? -8.859 18.172 16.281 1 82.31 114 ALA B CA 1
ATOM 3502 C C . ALA B 1 114 ? -7.906 18.953 15.383 1 82.31 114 ALA B C 1
ATOM 3504 O O . ALA B 1 114 ? -7.555 20.094 15.688 1 82.31 114 ALA B O 1
ATOM 3505 N N . ASN B 1 115 ? -7.59 18.359 14.281 1 84.56 115 ASN B N 1
ATOM 3506 C CA . ASN B 1 115 ? -6.641 19 13.367 1 84.56 115 ASN B CA 1
ATOM 3507 C C . ASN B 1 115 ? -7.355 19.734 12.242 1 84.56 115 ASN B C 1
ATOM 3509 O O . ASN B 1 115 ? -6.727 20.125 11.258 1 84.56 115 ASN B O 1
ATOM 3513 N N . GLN B 1 116 ? -8.602 19.797 12.344 1 83.38 116 GLN B N 1
ATOM 3514 C CA . GLN B 1 116 ? -9.438 20.594 11.453 1 83.38 116 GLN B CA 1
ATOM 3515 C C . GLN B 1 116 ? -9.25 20.188 9.992 1 83.38 116 GLN B C 1
ATOM 3517 O O . GLN B 1 116 ? -9.047 21.031 9.125 1 83.38 116 GLN B O 1
ATOM 3522 N N . VAL B 1 117 ? -9.227 18.875 9.773 1 91.62 117 VAL B N 1
ATOM 3523 C CA . VAL B 1 117 ? -9.164 18.422 8.383 1 91.62 117 VAL B CA 1
ATOM 3524 C C . VAL B 1 117 ? -10.414 18.891 7.637 1 91.62 117 VAL B C 1
ATOM 3526 O O . VAL B 1 117 ? -11.461 19.109 8.242 1 91.62 117 VAL B O 1
ATOM 3529 N N . ASP B 1 118 ? -10.25 19.016 6.344 1 93.94 118 ASP B N 1
ATOM 3530 C CA . ASP B 1 118 ? -11.359 19.5 5.535 1 93.94 118 ASP B CA 1
ATOM 3531 C C . ASP B 1 118 ? -12.375 18.391 5.273 1 93.94 118 ASP B C 1
ATOM 3533 O O . ASP B 1 118 ? -13.547 18.672 5.016 1 93.94 118 ASP B O 1
ATOM 3537 N N . GLY B 1 119 ? -11.945 17.188 5.312 1 96.31 119 GLY B N 1
ATOM 3538 C CA . GLY B 1 119 ? -12.836 16.062 5.059 1 96.31 119 GLY B CA 1
ATOM 3539 C C . GLY B 1 119 ? -12.164 14.727 5.27 1 96.31 119 GLY B C 1
ATOM 3540 O O . GLY B 1 119 ? -10.961 14.656 5.539 1 96.31 119 GLY B O 1
ATOM 3541 N N . ILE B 1 120 ? -13.016 13.664 5.184 1 97.56 120 ILE B N 1
ATOM 3542 C CA . ILE B 1 120 ? -12.547 12.305 5.434 1 97.56 120 ILE B CA 1
ATOM 3543 C C . ILE B 1 120 ? -13.102 11.359 4.363 1 97.56 120 ILE B C 1
ATOM 3545 O O . ILE B 1 120 ? -14.266 11.461 3.984 1 97.56 120 ILE B O 1
ATOM 3549 N N . ILE B 1 121 ? -12.281 10.578 3.809 1 98.56 121 ILE B N 1
ATOM 3550 C CA . ILE B 1 121 ? -12.711 9.406 3.059 1 98.56 121 ILE B CA 1
ATOM 3551 C C . ILE B 1 121 ? -12.43 8.141 3.875 1 98.56 121 ILE B C 1
ATOM 3553 O O . ILE B 1 121 ? -11.297 7.902 4.293 1 98.56 121 ILE B O 1
ATOM 3557 N N . ALA B 1 122 ? -13.469 7.371 4.133 1 97.75 122 ALA B N 1
ATOM 3558 C CA . ALA B 1 122 ? -13.32 6.223 5.023 1 97.75 122 ALA B CA 1
ATOM 3559 C C . ALA B 1 122 ? -13.859 4.953 4.371 1 97.75 122 ALA B C 1
ATOM 3561 O O . ALA B 1 122 ? -14.875 4.984 3.676 1 97.75 122 ALA B O 1
ATOM 3562 N N . GLY B 1 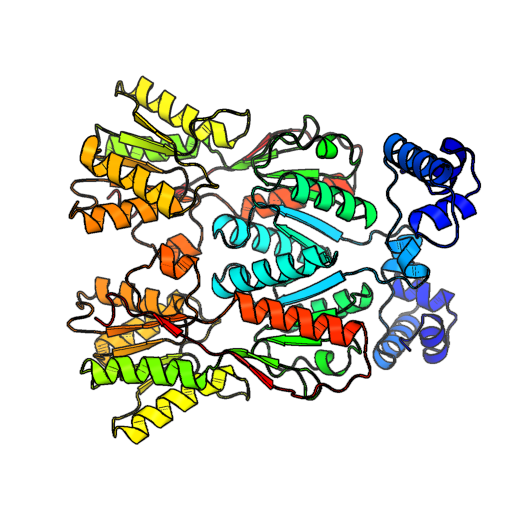123 ? -13.125 3.885 4.508 1 95.81 123 GLY B N 1
ATOM 3563 C CA . GLY B 1 123 ? -13.531 2.572 4.035 1 95.81 123 GLY B CA 1
ATOM 3564 C C . GLY B 1 123 ? -13.078 1.445 4.945 1 95.81 123 GLY B C 1
ATOM 3565 O O . GLY B 1 123 ? -12.766 0.348 4.477 1 95.81 123 GLY B O 1
ATOM 3566 N N . ALA B 1 124 ? -12.945 1.707 6.273 1 90.75 124 ALA B N 1
ATOM 3567 C CA . ALA B 1 124 ? -12.539 0.684 7.23 1 90.75 124 ALA B CA 1
ATOM 3568 C C . ALA B 1 124 ? -13.703 -0.249 7.562 1 90.75 124 ALA B C 1
ATOM 3570 O O . ALA B 1 124 ? -14.859 0.088 7.324 1 90.75 124 ALA B O 1
ATOM 3571 N N . HIS B 1 125 ? -13.391 -1.392 8.133 1 87.12 125 HIS B N 1
ATOM 3572 C CA . HIS B 1 125 ? -14.375 -2.465 8.266 1 87.12 125 HIS B CA 1
ATOM 3573 C C . HIS B 1 125 ? -14.883 -2.568 9.695 1 87.12 125 HIS B C 1
ATOM 3575 O O . HIS B 1 125 ? -15.688 -3.449 10.008 1 87.12 125 HIS B O 1
ATOM 3581 N N . ASN B 1 126 ? -14.438 -1.648 10.531 1 87.19 126 ASN B N 1
ATOM 3582 C CA . ASN B 1 126 ? -14.859 -1.75 11.922 1 87.19 126 ASN B CA 1
ATOM 3583 C C . ASN B 1 126 ? -16.312 -1.329 12.102 1 87.19 126 ASN B C 1
ATOM 3585 O O . ASN B 1 126 ? -16.797 -0.426 11.414 1 87.19 126 ASN B O 1
ATOM 3589 N N . LEU B 1 127 ? -17 -1.941 12.992 1 81.81 127 LEU B N 1
ATOM 3590 C CA . LEU B 1 127 ? -18.422 -1.694 13.203 1 81.81 127 LEU B CA 1
ATOM 3591 C C . LEU B 1 127 ? -18.641 -0.841 14.453 1 81.81 127 LEU B C 1
ATOM 3593 O O . LEU B 1 127 ? -17.781 -0.798 15.344 1 81.81 127 LEU B O 1
ATOM 3597 N N . GLY B 1 128 ? -19.703 -0.2 14.406 1 81.31 128 GLY B N 1
ATOM 3598 C CA . GLY B 1 128 ? -20.156 0.458 15.617 1 81.31 128 GLY B CA 1
ATOM 3599 C C . GLY B 1 128 ? -19.406 1.745 15.914 1 81.31 128 GLY B C 1
ATOM 3600 O O . GLY B 1 128 ? -19.156 2.066 17.078 1 81.31 128 GLY B O 1
ATOM 3601 N N . ILE B 1 129 ? -18.938 2.381 14.922 1 89.62 129 ILE B N 1
ATOM 3602 C CA . ILE B 1 129 ? -18.266 3.654 15.109 1 89.62 129 ILE B CA 1
ATOM 3603 C C . ILE B 1 129 ? -19.266 4.801 15.008 1 89.62 129 ILE B C 1
ATOM 3605 O O . ILE B 1 129 ? -19.438 5.387 13.938 1 89.62 129 ILE B O 1
ATOM 3609 N N . GLU B 1 130 ? -19.781 5.289 16.047 1 86.44 130 GLU B N 1
ATOM 3610 C CA . GLU B 1 130 ? -20.875 6.262 16.062 1 86.44 130 GLU B CA 1
ATOM 3611 C C . GLU B 1 130 ? -20.359 7.668 15.758 1 86.44 130 GLU B C 1
ATOM 3613 O O . GLU B 1 130 ? -21.141 8.547 15.383 1 86.44 130 GLU B O 1
ATOM 3618 N N . GLU B 1 131 ? -19.078 7.781 15.953 1 86.19 131 GLU B N 1
ATOM 3619 C CA . GLU B 1 131 ? -18.484 9.094 15.758 1 86.19 131 GLU B CA 1
ATOM 3620 C C . GLU B 1 131 ? -18.719 9.602 14.336 1 86.19 131 GLU B C 1
ATOM 3622 O O . GLU B 1 131 ? -18.781 10.812 14.109 1 86.19 131 GLU B O 1
ATOM 3627 N N . TYR B 1 132 ? -18.922 8.719 13.359 1 90.31 132 TYR B N 1
ATOM 3628 C CA . TYR B 1 132 ? -19.156 9.125 11.977 1 90.31 132 TYR B CA 1
ATOM 3629 C C . TYR B 1 132 ? -20.438 9.938 11.852 1 90.31 132 TYR B C 1
ATOM 3631 O O . TYR B 1 132 ? -20.578 10.758 10.945 1 90.31 132 TYR B O 1
ATOM 3639 N N . LYS B 1 133 ? -21.312 9.82 12.742 1 84.44 133 LYS B N 1
ATOM 3640 C CA . LYS B 1 133 ? -22.609 10.492 12.711 1 84.44 133 LYS B CA 1
ATOM 3641 C C . LYS B 1 133 ? -22.516 11.906 13.273 1 84.44 133 LYS B C 1
ATOM 3643 O O . LYS B 1 133 ? -23.312 12.773 12.93 1 84.44 133 LYS B O 1
ATOM 3648 N N . GLN B 1 134 ? -21.484 12.125 14.023 1 78.88 134 GLN B N 1
ATOM 3649 C CA . GLN B 1 134 ? -21.5 13.32 14.852 1 78.88 134 GLN B CA 1
ATOM 3650 C C . GLN B 1 134 ? -20.344 14.25 14.5 1 78.88 134 GLN B C 1
ATOM 3652 O O . GLN B 1 134 ? -20.281 15.375 15 1 78.88 134 GLN B O 1
ATOM 3657 N N . LEU B 1 135 ? -19.484 13.945 13.68 1 77.81 135 LEU B N 1
ATOM 3658 C CA . LEU B 1 135 ? -18.219 14.648 13.461 1 77.81 135 LEU B CA 1
ATOM 3659 C C . LEU B 1 135 ? -18.469 16 12.789 1 77.81 135 LEU B C 1
ATOM 3661 O O . LEU B 1 135 ? -17.688 16.938 12.977 1 77.81 135 LEU B O 1
ATOM 3665 N N . GLY B 1 136 ? -19.562 16.125 12.07 1 78.88 136 GLY B N 1
ATOM 3666 C CA . GLY B 1 136 ? -19.828 17.391 11.391 1 78.88 136 GLY B CA 1
ATOM 3667 C C . GLY B 1 136 ? -18.828 17.688 10.289 1 78.88 136 GLY B C 1
ATOM 3668 O O . GLY B 1 136 ? -18.656 18.844 9.898 1 78.88 136 GLY B O 1
ATOM 3669 N N . LEU B 1 137 ? -17.984 16.812 9.898 1 87 137 LEU B N 1
ATOM 3670 C CA . LEU B 1 137 ? -17.031 16.938 8.805 1 87 137 LEU B CA 1
ATOM 3671 C C . LEU B 1 137 ? -17.578 16.297 7.535 1 87 137 LEU B C 1
ATOM 3673 O O . LEU B 1 137 ? -18.391 15.367 7.602 1 87 137 LEU B O 1
ATOM 3677 N N . PRO B 1 138 ? -17.203 16.922 6.406 1 94.12 138 PRO B N 1
ATOM 3678 C CA . PRO B 1 138 ? -17.5 16.203 5.164 1 94.12 138 PRO B CA 1
ATOM 3679 C C . PRO B 1 138 ? -16.891 14.797 5.141 1 94.12 138 PRO B C 1
ATOM 3681 O O . PRO B 1 138 ? -15.688 14.633 5.344 1 94.12 138 PRO B O 1
ATOM 3684 N N . ILE B 1 139 ? -17.734 13.797 4.965 1 95 139 ILE B N 1
ATOM 3685 C CA . ILE B 1 139 ? -17.281 12.414 4.922 1 95 139 ILE B CA 1
ATOM 3686 C C . ILE B 1 139 ? -17.891 11.711 3.703 1 95 139 ILE B C 1
ATOM 3688 O O . ILE B 1 139 ? -19.062 11.906 3.381 1 95 139 ILE B O 1
ATOM 3692 N N . VAL B 1 140 ? -17.125 11.008 2.996 1 96.69 140 VAL B N 1
ATOM 3693 C CA . VAL B 1 140 ? -17.562 10.078 1.961 1 96.69 140 VAL B CA 1
ATOM 3694 C C . VAL B 1 140 ? -17.062 8.672 2.289 1 96.69 140 VAL B C 1
ATOM 3696 O O . VAL B 1 140 ? -15.938 8.5 2.789 1 96.69 140 VAL B O 1
ATOM 3699 N N . SER B 1 141 ? -17.891 7.707 2.082 1 96.94 141 SER B N 1
ATOM 3700 C CA . SER B 1 141 ? -17.562 6.332 2.453 1 96.94 141 SER B CA 1
ATOM 3701 C C . SER B 1 141 ? -17.281 5.48 1.224 1 96.94 141 SER B C 1
ATOM 3703 O O . SER B 1 141 ? -17.922 5.637 0.184 1 96.94 141 SER B O 1
ATOM 3705 N N . PHE B 1 142 ? -16.328 4.594 1.381 1 98.25 142 PHE B N 1
ATOM 3706 C CA . PHE B 1 142 ? -16.109 3.555 0.384 1 98.25 142 PHE B CA 1
ATOM 3707 C C . PHE B 1 142 ? -16.594 2.203 0.889 1 98.25 142 PHE B C 1
ATOM 3709 O O . PHE B 1 142 ? -16.062 1.664 1.857 1 98.25 142 PHE B O 1
ATOM 3716 N N . ASP B 1 143 ? -17.562 1.713 0.264 1 95.81 143 ASP B N 1
ATOM 3717 C CA . ASP B 1 143 ? -18.016 0.325 0.332 1 95.81 143 ASP B CA 1
ATOM 3718 C C . ASP B 1 143 ? -18.578 -0.005 1.716 1 95.81 143 ASP B C 1
ATOM 3720 O O . ASP B 1 143 ? -18.719 -1.178 2.068 1 95.81 143 ASP B O 1
ATOM 3724 N N . ARG B 1 144 ? -18.844 1.047 2.561 1 94 144 ARG B N 1
ATOM 3725 C CA . ARG B 1 144 ? -19.344 0.852 3.914 1 94 144 ARG B CA 1
ATOM 3726 C C . ARG B 1 144 ? -20.5 1.81 4.211 1 94 144 ARG B C 1
ATOM 3728 O O . ARG B 1 144 ? -20.453 2.98 3.83 1 94 144 ARG B O 1
ATOM 3735 N N . LYS B 1 145 ? -21.438 1.299 4.891 1 92.62 145 LYS B N 1
ATOM 3736 C CA . LYS B 1 145 ? -22.469 2.182 5.441 1 92.62 145 LYS B CA 1
ATOM 3737 C C . LYS B 1 145 ? -22.047 2.742 6.797 1 92.62 145 LYS B C 1
ATOM 3739 O O . LYS B 1 145 ? -22.25 2.105 7.832 1 92.62 145 LYS B O 1
ATOM 3744 N N . LEU B 1 146 ? -21.562 3.906 6.766 1 91.5 146 LEU B N 1
ATOM 3745 C CA . LEU B 1 146 ? -21.062 4.512 7.992 1 91.5 146 LEU B CA 1
ATOM 3746 C C . LEU B 1 146 ? -22.172 5.219 8.75 1 91.5 146 LEU B C 1
ATOM 3748 O O . LEU B 1 146 ? -22.203 5.191 9.984 1 91.5 146 LEU B O 1
ATOM 3752 N N . SER B 1 147 ? -23 5.871 8.023 1 87.88 147 SER B N 1
ATOM 3753 C CA . SER B 1 147 ? -24.172 6.578 8.547 1 87.88 147 SER B CA 1
ATOM 3754 C C . SER B 1 147 ? -25.156 6.914 7.426 1 87.88 147 SER B C 1
ATOM 3756 O O . SER B 1 147 ? -24.828 6.773 6.246 1 87.88 147 SER B O 1
ATOM 3758 N N . ASP B 1 148 ? -26.312 7.363 7.812 1 85.12 148 ASP B N 1
ATOM 3759 C CA . ASP B 1 148 ? -27.375 7.621 6.844 1 85.12 148 ASP B CA 1
ATOM 3760 C C . ASP B 1 148 ? -27.062 8.852 5.996 1 85.12 148 ASP B C 1
ATOM 3762 O O . ASP B 1 148 ? -27.562 8.984 4.879 1 85.12 148 ASP B O 1
ATOM 3766 N N . ASN B 1 149 ? -26.219 9.648 6.465 1 84.44 149 ASN B N 1
ATOM 3767 C CA . ASN B 1 149 ? -25.969 10.914 5.781 1 84.44 149 ASN B CA 1
ATOM 3768 C C . ASN B 1 149 ? -24.641 10.914 5.047 1 84.44 149 ASN B C 1
ATOM 3770 O O . ASN B 1 149 ? -24.203 11.945 4.535 1 84.44 149 ASN B O 1
ATOM 3774 N N . VAL B 1 150 ? -24 9.766 4.984 1 91.12 150 VAL B N 1
ATOM 3775 C CA . VAL B 1 150 ? -22.703 9.664 4.324 1 91.12 150 VAL B CA 1
ATOM 3776 C C . VAL B 1 150 ? -22.859 8.93 2.994 1 91.12 150 VAL B C 1
ATOM 3778 O O . VAL B 1 150 ? -23.328 7.789 2.955 1 91.12 150 VAL B O 1
ATOM 3781 N N . PRO B 1 151 ? -22.578 9.641 1.922 1 94.38 151 PRO B N 1
ATOM 3782 C CA . PRO B 1 151 ? -22.641 8.938 0.64 1 94.38 151 PRO B CA 1
ATOM 3783 C C . PRO B 1 151 ? -21.641 7.77 0.563 1 94.38 151 PRO B C 1
ATOM 3785 O O . PRO B 1 151 ? -20.562 7.832 1.157 1 94.38 151 PRO B O 1
ATOM 3788 N N . ILE B 1 152 ? -22.031 6.801 -0.181 1 96.75 152 ILE B N 1
ATOM 3789 C CA . ILE B 1 152 ? -21.234 5.586 -0.31 1 96.75 152 ILE B CA 1
ATOM 3790 C C . ILE B 1 152 ? -20.859 5.363 -1.774 1 96.75 152 ILE B C 1
ATOM 3792 O O . ILE B 1 152 ? -21.719 5.379 -2.65 1 96.75 152 ILE B O 1
ATOM 3796 N N . VAL B 1 153 ? -19.609 5.27 -2.062 1 98.19 153 VAL B N 1
ATOM 3797 C CA . VAL B 1 153 ? -19.109 4.852 -3.367 1 98.19 153 VAL B CA 1
ATOM 3798 C C . VAL B 1 153 ? -18.688 3.383 -3.312 1 98.19 153 VAL B C 1
ATOM 3800 O O . VAL B 1 153 ? -18.047 2.951 -2.354 1 98.19 153 VAL B O 1
ATOM 3803 N N . SER B 1 154 ? -19.094 2.6 -4.223 1 98.25 154 SER B N 1
ATOM 3804 C CA . SER B 1 154 ? -18.703 1.193 -4.32 1 98.25 154 SER B CA 1
ATOM 3805 C C . SER B 1 154 ? -18.688 0.725 -5.77 1 98.25 154 SER B C 1
ATOM 3807 O O . SER B 1 154 ? -19.188 1.412 -6.66 1 98.25 154 SER B O 1
ATOM 3809 N N . CYS B 1 155 ? -18.016 -0.381 -5.992 1 98.56 155 CYS B N 1
ATOM 3810 C CA . CYS B 1 155 ? -18.234 -1.067 -7.258 1 98.56 155 CYS B CA 1
ATOM 3811 C C . CYS B 1 155 ? -19.547 -1.843 -7.238 1 98.56 155 CYS B C 1
ATOM 3813 O O . CYS B 1 155 ? -20.203 -1.928 -6.199 1 98.56 155 CYS B O 1
ATOM 3815 N N . ASP B 1 156 ? -19.969 -2.314 -8.375 1 98.69 156 ASP B N 1
ATOM 3816 C CA . ASP B 1 156 ? -21.156 -3.164 -8.453 1 98.69 156 ASP B CA 1
ATOM 3817 C C . ASP B 1 156 ? -20.859 -4.57 -7.941 1 98.69 156 ASP B C 1
ATOM 3819 O O . ASP B 1 156 ? -20.641 -5.492 -8.727 1 98.69 156 ASP B O 1
ATOM 3823 N N . ASN B 1 157 ? -20.891 -4.672 -6.648 1 98.31 157 ASN B N 1
ATOM 3824 C CA . ASN B 1 157 ? -20.578 -5.926 -5.977 1 98.31 157 ASN B CA 1
ATOM 3825 C C . ASN B 1 157 ? -21.469 -7.062 -6.457 1 98.31 157 ASN B C 1
ATOM 3827 O O . ASN B 1 157 ? -21 -8.18 -6.68 1 98.31 157 ASN B O 1
ATOM 3831 N N . TYR B 1 158 ? -22.703 -6.801 -6.578 1 98.44 158 TYR B N 1
ATOM 3832 C CA . TYR B 1 158 ? -23.672 -7.805 -7.016 1 98.44 158 TYR B CA 1
ATOM 3833 C C . TYR B 1 158 ? -23.344 -8.305 -8.414 1 98.44 158 TYR B C 1
ATOM 3835 O O . TYR B 1 158 ? -23.188 -9.508 -8.633 1 98.44 158 TYR B O 1
ATOM 3843 N N . GLN B 1 159 ? -23.188 -7.402 -9.312 1 9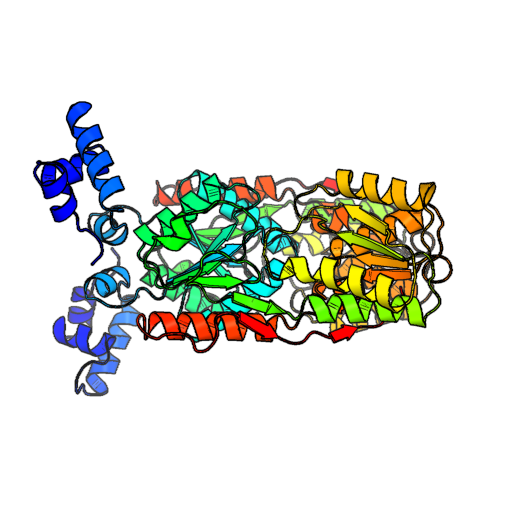8.69 159 GLN B N 1
ATOM 3844 C CA . GLN B 1 159 ? -22.906 -7.777 -10.695 1 98.69 159 GLN B CA 1
ATOM 3845 C C . GLN B 1 159 ? -21.562 -8.516 -10.789 1 98.69 159 GLN B C 1
ATOM 3847 O O . GLN B 1 159 ? -21.406 -9.414 -11.625 1 98.69 159 GLN B O 1
ATOM 3852 N N . GLY B 1 160 ? -20.609 -8.078 -9.969 1 98.81 160 GLY B N 1
ATOM 3853 C CA . GLY B 1 160 ? -19.312 -8.734 -9.977 1 98.81 160 GLY B CA 1
ATOM 3854 C C . GLY B 1 160 ? -19.391 -10.219 -9.664 1 98.81 160 GLY B C 1
ATOM 3855 O O . GLY B 1 160 ? -18.891 -11.047 -10.43 1 98.81 160 GLY B O 1
ATOM 3856 N N . ILE B 1 161 ? -20.047 -10.531 -8.602 1 98.75 161 ILE B N 1
ATOM 3857 C CA . ILE B 1 161 ? -20.125 -11.93 -8.195 1 98.75 161 ILE B CA 1
ATOM 3858 C C . ILE B 1 161 ? -21.062 -12.688 -9.133 1 98.75 161 ILE B C 1
ATOM 3860 O O . ILE B 1 161 ? -20.844 -13.867 -9.43 1 98.75 161 ILE B O 1
ATOM 3864 N N . LYS B 1 162 ? -22.062 -12.023 -9.609 1 98.62 162 LYS B N 1
ATOM 3865 C CA . LYS B 1 162 ? -22.922 -12.633 -10.617 1 98.62 162 LYS B CA 1
ATOM 3866 C C . LYS B 1 162 ? -22.094 -13.078 -11.828 1 98.62 162 LYS B C 1
ATOM 3868 O O . LYS B 1 162 ? -22.219 -14.227 -12.273 1 98.62 162 LYS B O 1
ATOM 3873 N N . MET B 1 163 ? -21.281 -12.219 -12.352 1 98.56 163 MET B N 1
ATOM 3874 C CA . MET B 1 163 ? -20.438 -12.523 -13.5 1 98.56 163 MET B CA 1
ATOM 3875 C C . MET B 1 163 ? -19.453 -13.648 -13.172 1 98.56 163 MET B C 1
ATOM 3877 O O . MET B 1 163 ? -19.234 -14.539 -13.992 1 98.56 163 MET B O 1
ATOM 3881 N N . ALA B 1 164 ? -18.891 -13.555 -11.977 1 98.62 164 ALA B N 1
ATOM 3882 C CA . ALA B 1 164 ? -17.922 -14.57 -11.562 1 98.62 164 ALA B CA 1
ATOM 3883 C C . ALA B 1 164 ? -18.562 -15.953 -11.492 1 98.62 164 ALA B C 1
ATOM 3885 O O . ALA B 1 164 ? -18.016 -16.922 -12.016 1 98.62 164 ALA B O 1
ATOM 3886 N N . THR B 1 165 ? -19.703 -15.984 -10.867 1 98.31 165 THR B N 1
ATOM 3887 C CA . THR B 1 165 ? -20.422 -17.25 -10.719 1 98.31 165 THR B CA 1
ATOM 3888 C C . THR B 1 165 ? -20.875 -17.781 -12.086 1 98.31 165 THR B C 1
ATOM 3890 O O . THR B 1 165 ? -20.734 -18.969 -12.367 1 98.31 165 THR B O 1
ATOM 3893 N N . HIS B 1 166 ? -21.344 -16.922 -12.898 1 96.94 166 HIS B N 1
ATOM 3894 C CA . HIS B 1 166 ? -21.797 -17.297 -14.234 1 96.94 166 HIS B CA 1
ATOM 3895 C C . HIS B 1 166 ? -20.656 -17.859 -15.07 1 96.94 166 HIS B C 1
ATOM 3897 O O . HIS B 1 166 ? -20.844 -18.797 -15.844 1 96.94 166 HIS B O 1
ATOM 3903 N N . GLU B 1 167 ? -19.5 -17.234 -14.945 1 97.06 167 GLU B N 1
ATOM 3904 C CA . GLU B 1 167 ? -18.328 -17.734 -15.656 1 97.06 167 GLU B CA 1
ATOM 3905 C C . GLU B 1 167 ? -18.047 -19.188 -15.297 1 97.06 167 GLU B C 1
ATOM 3907 O O . GLU B 1 167 ? -17.766 -20 -16.172 1 97.06 167 GLU B O 1
ATOM 3912 N N . LEU B 1 168 ? -18.109 -19.484 -14.031 1 97.88 168 LEU B N 1
ATOM 3913 C CA . LEU B 1 168 ? -17.844 -20.844 -13.578 1 97.88 168 LEU B CA 1
ATOM 3914 C C . LEU B 1 168 ? -18.922 -21.812 -14.086 1 97.88 168 LEU B C 1
ATOM 3916 O O . LEU B 1 168 ? -18.609 -22.922 -14.508 1 97.88 168 LEU B O 1
ATOM 3920 N N . ILE B 1 169 ? -20.156 -21.391 -14.109 1 96.38 169 ILE B N 1
ATOM 3921 C CA . ILE B 1 169 ? -21.266 -22.219 -14.594 1 96.38 169 ILE B CA 1
ATOM 3922 C C . ILE B 1 169 ? -21.094 -22.5 -16.094 1 96.38 169 ILE B C 1
ATOM 3924 O O . ILE B 1 169 ? -21.203 -23.641 -16.531 1 96.38 169 ILE B O 1
ATOM 3928 N N . GLN B 1 170 ? -20.75 -21.453 -16.781 1 95.19 170 GLN B N 1
ATOM 3929 C CA . GLN B 1 170 ? -20.625 -21.562 -18.234 1 95.19 170 GLN B CA 1
ATOM 3930 C C . GLN B 1 170 ? -19.469 -22.453 -18.625 1 95.19 170 GLN B C 1
ATOM 3932 O O . GLN B 1 170 ? -19.484 -23.094 -19.688 1 95.19 170 GLN B O 1
ATOM 3937 N N . THR B 1 171 ? -18.547 -22.531 -17.75 1 95.56 171 THR B N 1
ATOM 3938 C CA . THR B 1 171 ? -17.359 -23.328 -18.047 1 95.56 171 THR B CA 1
ATOM 3939 C C . THR B 1 171 ? -17.531 -24.75 -17.516 1 95.56 171 THR B C 1
ATOM 3941 O O . THR B 1 171 ? -16.594 -25.562 -17.578 1 95.56 171 THR B O 1
ATOM 3944 N N . GLY B 1 172 ? -18.703 -25.047 -16.891 1 94.56 172 GLY B N 1
ATOM 3945 C CA . GLY B 1 172 ? -19.062 -26.438 -16.641 1 94.56 172 GLY B CA 1
ATOM 3946 C C . GLY B 1 172 ? -19.016 -26.797 -15.172 1 94.56 172 GLY B C 1
ATOM 3947 O O . GLY B 1 172 ? -19.266 -27.953 -14.805 1 94.56 172 GLY B O 1
ATOM 3948 N N . CYS B 1 173 ? -18.703 -25.859 -14.305 1 97.12 173 CYS B N 1
ATOM 3949 C CA . CYS B 1 173 ? -18.656 -26.156 -12.883 1 97.12 173 CYS B CA 1
ATOM 3950 C C . CYS B 1 173 ? -20.047 -26.469 -12.344 1 97.12 173 CYS B C 1
ATOM 3952 O O . CYS B 1 173 ? -21.031 -25.859 -12.758 1 97.12 173 CYS B O 1
ATOM 3954 N N . LYS B 1 174 ? -20.109 -27.375 -11.383 1 95 174 LYS B N 1
ATOM 3955 C CA . LYS B 1 174 ? -21.391 -27.797 -10.812 1 95 174 LYS B CA 1
ATOM 3956 C C . LYS B 1 174 ? -21.375 -27.688 -9.289 1 95 174 LYS B C 1
ATOM 3958 O O . LYS B 1 174 ? -22.422 -27.609 -8.656 1 95 174 LYS B O 1
ATOM 3963 N N . HIS B 1 175 ? -20.234 -27.766 -8.734 1 97 175 HIS B N 1
ATOM 3964 C CA . HIS B 1 175 ? -20.047 -27.688 -7.289 1 97 175 HIS B CA 1
ATOM 3965 C C . HIS B 1 175 ? -19.266 -26.438 -6.91 1 97 175 HIS B C 1
ATOM 3967 O O . HIS B 1 175 ? -18.109 -26.531 -6.473 1 97 175 HIS B O 1
ATOM 3973 N N . ILE B 1 176 ? -19.938 -25.344 -6.965 1 98.06 176 ILE B N 1
ATOM 3974 C CA . ILE B 1 176 ? -19.297 -24.047 -6.875 1 98.06 176 ILE B CA 1
ATOM 3975 C C . ILE B 1 176 ? -19.391 -23.516 -5.441 1 98.06 176 ILE B C 1
ATOM 3977 O O . ILE B 1 176 ? -20.484 -23.453 -4.875 1 98.06 176 ILE B O 1
ATOM 3981 N N . TYR B 1 177 ? -18.266 -23.172 -4.844 1 98.31 177 TYR B N 1
ATOM 3982 C CA . TYR B 1 177 ? -18.203 -22.609 -3.494 1 98.31 177 TYR B CA 1
ATOM 3983 C C . TYR B 1 177 ? -18.016 -21.109 -3.533 1 98.31 177 TYR B C 1
ATOM 3985 O O . TYR B 1 177 ? -17.281 -20.578 -4.371 1 98.31 177 TYR B O 1
ATOM 3993 N N . PHE B 1 178 ? -18.75 -20.453 -2.639 1 98.06 178 PHE B N 1
ATOM 3994 C CA . PHE B 1 178 ? -18.5 -19.062 -2.307 1 98.06 178 PHE B CA 1
ATOM 3995 C C . PHE B 1 178 ? -17.547 -18.953 -1.115 1 98.06 178 PHE B C 1
ATOM 3997 O O . PHE B 1 178 ? -17.844 -19.469 -0.034 1 98.06 178 PHE B O 1
ATOM 4004 N N . LEU B 1 179 ? -16.422 -18.391 -1.355 1 97.5 179 LEU B N 1
ATOM 4005 C CA . LEU B 1 179 ? -15.445 -18.188 -0.294 1 97.5 179 LEU B CA 1
ATOM 4006 C C . LEU B 1 179 ? -15.359 -16.719 0.095 1 97.5 179 LEU B C 1
ATOM 4008 O O . LEU B 1 179 ? -14.719 -15.922 -0.599 1 97.5 179 LEU B O 1
ATOM 4012 N N . GLY B 1 180 ? -15.906 -16.266 1.186 1 94.5 180 GLY B N 1
ATOM 4013 C CA . GLY B 1 180 ? -15.992 -14.883 1.636 1 94.5 180 GLY B CA 1
ATOM 4014 C C . GLY B 1 180 ? -16.781 -14.719 2.928 1 94.5 180 GLY B C 1
ATOM 4015 O O . GLY B 1 180 ? -16.953 -15.688 3.672 1 94.5 180 GLY B O 1
ATOM 4016 N N . ASN B 1 181 ? -17.047 -13.477 3.193 1 88.69 181 ASN B N 1
ATOM 4017 C CA . ASN B 1 181 ? -17.812 -13.164 4.398 1 88.69 181 ASN B CA 1
ATOM 4018 C C . ASN B 1 181 ? -19.25 -13.656 4.293 1 88.69 181 ASN B C 1
ATOM 4020 O O . ASN B 1 181 ? -19.953 -13.344 3.328 1 88.69 181 ASN B O 1
ATOM 4024 N N . ASN B 1 182 ? -19.703 -14.375 5.254 1 87.69 182 ASN B N 1
ATOM 4025 C CA . ASN B 1 182 ? -21.062 -14.914 5.223 1 87.69 182 ASN B CA 1
ATOM 4026 C C . ASN B 1 182 ? -22.031 -14.039 6.008 1 87.69 182 ASN B C 1
ATOM 4028 O O . ASN B 1 182 ? -23.219 -14.359 6.117 1 87.69 182 ASN B O 1
ATOM 4032 N N . GLN B 1 183 ? -21.469 -13 6.512 1 80.56 183 GLN B N 1
ATOM 4033 C CA . GLN B 1 183 ? -22.328 -12.117 7.309 1 80.56 183 GLN B CA 1
ATOM 4034 C C . GLN B 1 183 ? -22.828 -10.945 6.477 1 80.56 183 GLN B C 1
ATOM 4036 O O . GLN B 1 183 ? -22.141 -10.477 5.57 1 80.56 183 GLN B O 1
ATOM 4041 N N . ARG B 1 184 ? -24.094 -10.594 6.777 1 81.94 184 ARG B N 1
ATOM 4042 C CA . ARG B 1 184 ? -24.703 -9.43 6.156 1 81.94 184 ARG B CA 1
ATOM 4043 C C . ARG B 1 184 ? -24.953 -8.328 7.184 1 81.94 184 ARG B C 1
ATOM 4045 O O . ARG B 1 184 ? -25.766 -8.484 8.086 1 81.94 184 ARG B O 1
ATOM 4052 N N . LYS B 1 185 ? -24.172 -7.297 7.008 1 81.19 185 LYS B N 1
ATOM 4053 C CA . LYS B 1 185 ? -24.25 -6.223 7.992 1 81.19 185 LYS B CA 1
ATOM 4054 C C . LYS B 1 185 ? -24.75 -4.93 7.359 1 81.19 185 LYS B C 1
ATOM 4056 O O . LYS B 1 185 ? -24.625 -3.854 7.949 1 81.19 185 LYS B O 1
ATOM 4061 N N . GLY B 1 186 ? -25.203 -5.07 6.152 1 85.5 186 GLY B N 1
ATOM 4062 C CA . GLY B 1 186 ? -25.812 -3.926 5.488 1 85.5 186 GLY B CA 1
ATOM 4063 C C . GLY B 1 186 ? -24.828 -3.127 4.652 1 85.5 186 GLY B C 1
ATOM 4064 O O . GLY B 1 186 ? -25.125 -2.006 4.238 1 85.5 186 GLY B O 1
ATOM 4065 N N . ASN B 1 187 ? -23.688 -3.664 4.367 1 91.06 187 ASN B N 1
ATOM 4066 C CA . ASN B 1 187 ? -22.703 -3.008 3.51 1 91.06 187 ASN B CA 1
ATOM 4067 C C . ASN B 1 187 ? -22.891 -3.408 2.049 1 91.06 187 ASN B C 1
ATOM 4069 O O . ASN B 1 187 ? -23.422 -4.48 1.752 1 91.06 187 ASN B O 1
ATOM 4073 N N . PRO B 1 188 ? -22.391 -2.5 1.145 1 93.88 188 PRO B N 1
ATOM 4074 C CA . PRO B 1 188 ? -22.438 -2.867 -0.273 1 93.88 188 PRO B CA 1
ATOM 4075 C C . PRO B 1 188 ? -21.781 -4.215 -0.555 1 93.88 188 PRO B C 1
ATOM 4077 O O . PRO B 1 188 ? -22.25 -4.961 -1.423 1 93.88 188 PRO B O 1
ATOM 4080 N N . THR B 1 189 ? -20.812 -4.59 0.168 1 93.88 189 THR B N 1
ATOM 4081 C CA . THR B 1 189 ? -20.062 -5.82 -0.08 1 93.88 189 THR B CA 1
ATOM 4082 C C . THR B 1 189 ? -20.922 -7.043 0.215 1 93.88 189 THR B C 1
ATOM 4084 O O . THR B 1 189 ? -20.625 -8.148 -0.243 1 93.88 189 THR B O 1
ATOM 4087 N N . ASP B 1 190 ? -21.969 -6.867 0.994 1 94.19 190 ASP B N 1
ATOM 4088 C CA . ASP B 1 190 ? -22.875 -7.973 1.313 1 94.19 190 ASP B CA 1
ATOM 4089 C C . ASP B 1 190 ? -23.578 -8.484 0.061 1 94.19 190 ASP B C 1
ATOM 4091 O O . ASP B 1 190 ? -24.047 -9.625 0.025 1 94.19 190 ASP B O 1
ATOM 4095 N N . GLU B 1 191 ? -23.609 -7.605 -0.899 1 96.75 191 GLU B N 1
ATOM 4096 C CA . GLU B 1 191 ? -24.297 -7.953 -2.146 1 96.75 191 GLU B CA 1
ATOM 4097 C C . GLU B 1 191 ? -23.547 -9.062 -2.883 1 96.75 191 GLU B C 1
ATOM 4099 O O . GLU B 1 191 ? -24.109 -9.719 -3.766 1 96.75 191 GLU B O 1
ATOM 4104 N N . ARG B 1 192 ? -22.328 -9.25 -2.516 1 97.25 192 ARG B N 1
ATOM 4105 C CA . ARG B 1 192 ? -21.562 -10.336 -3.125 1 97.25 192 ARG B CA 1
ATOM 4106 C C . ARG B 1 192 ? -22.172 -11.688 -2.783 1 97.25 192 ARG B C 1
ATOM 4108 O O . ARG B 1 192 ? -22.438 -12.5 -3.674 1 97.25 192 ARG B O 1
ATOM 4115 N N . LEU B 1 193 ? -22.422 -11.859 -1.491 1 96.94 193 LEU B N 1
ATOM 4116 C CA . LEU B 1 193 ? -23.062 -13.102 -1.082 1 96.94 193 LEU B CA 1
ATOM 4117 C C . LEU B 1 193 ? -24.469 -13.203 -1.682 1 96.94 193 LEU B C 1
ATOM 4119 O O . LEU B 1 193 ? -24.875 -14.281 -2.123 1 96.94 193 LEU B O 1
ATOM 4123 N N . GLU B 1 194 ? -25.203 -12.117 -1.695 1 97.12 194 GLU B N 1
ATOM 4124 C CA . GLU B 1 194 ? -26.547 -12.094 -2.258 1 97.12 194 GLU B CA 1
ATOM 4125 C C . GLU B 1 194 ? -26.547 -12.547 -3.717 1 97.12 194 GLU B C 1
ATOM 4127 O O . GLU B 1 194 ? -27.391 -13.344 -4.129 1 97.12 194 GLU B O 1
ATOM 4132 N N . ALA B 1 195 ? -25.609 -12.008 -4.461 1 98.06 195 ALA B N 1
ATOM 4133 C CA . ALA B 1 195 ? -25.516 -12.352 -5.879 1 98.06 195 ALA B CA 1
ATOM 4134 C C . ALA B 1 195 ? -25.25 -13.844 -6.062 1 98.06 195 ALA B C 1
ATOM 4136 O O . ALA B 1 195 ? -25.844 -14.484 -6.926 1 98.06 195 ALA B O 1
ATOM 4137 N N . TYR B 1 196 ? -24.344 -14.406 -5.258 1 97.94 196 TYR B N 1
ATOM 4138 C CA . TYR B 1 196 ? -24.031 -15.836 -5.328 1 97.94 196 TYR B CA 1
ATOM 4139 C C . TYR B 1 196 ? -25.266 -16.672 -5.051 1 97.94 196 TYR B C 1
ATOM 4141 O O . TYR B 1 196 ? -25.578 -17.594 -5.809 1 97.94 196 TYR B O 1
ATOM 4149 N N . LEU B 1 197 ? -25.938 -16.312 -4.008 1 97.19 197 LEU B N 1
ATOM 4150 C CA . LEU B 1 197 ? -27.125 -17.062 -3.613 1 97.19 197 LEU B CA 1
ATOM 4151 C C . LEU B 1 197 ? -28.203 -16.984 -4.691 1 97.19 197 LEU B C 1
ATOM 4153 O O . LEU B 1 197 ? -28.875 -17.969 -4.988 1 97.19 197 LEU B O 1
ATOM 4157 N N . ASP B 1 198 ? -28.359 -15.844 -5.277 1 97.38 198 ASP B N 1
ATOM 4158 C CA . ASP B 1 198 ? -29.344 -15.664 -6.344 1 97.38 198 ASP B CA 1
ATOM 4159 C C . ASP B 1 198 ? -29 -16.516 -7.559 1 97.38 198 ASP B C 1
ATOM 4161 O O . ASP B 1 198 ? -29.891 -17.109 -8.18 1 97.38 198 ASP B O 1
ATOM 4165 N N . GLU B 1 199 ? -27.719 -16.578 -7.91 1 96.62 199 GLU B N 1
ATOM 4166 C CA . GLU B 1 199 ? -27.281 -17.375 -9.055 1 96.62 199 GLU B CA 1
ATOM 4167 C C . GLU B 1 199 ? -27.5 -18.859 -8.797 1 96.62 199 GLU B C 1
ATOM 4169 O O . GLU B 1 199 ? -27.859 -19.609 -9.703 1 96.62 199 GLU B O 1
ATOM 4174 N N . THR B 1 200 ? -27.234 -19.234 -7.566 1 95.38 200 THR B N 1
ATOM 4175 C CA . THR B 1 200 ? -27.438 -20.641 -7.234 1 95.38 200 THR B CA 1
ATOM 4176 C C . THR B 1 200 ? -28.922 -21 -7.355 1 95.38 200 THR B C 1
ATOM 4178 O O . THR B 1 200 ? -29.25 -22.109 -7.801 1 95.38 200 THR B O 1
ATOM 4181 N N . LYS B 1 201 ? -29.75 -20.125 -6.957 1 95.94 201 LYS B N 1
ATOM 4182 C CA . LYS B 1 201 ? -31.188 -20.344 -7.082 1 95.94 201 LYS B CA 1
ATOM 4183 C C . LYS B 1 201 ? -31.609 -20.375 -8.547 1 95.94 201 LYS B C 1
ATOM 4185 O O . LYS B 1 201 ? -32.375 -21.234 -8.953 1 95.94 201 LYS B O 1
ATOM 4190 N N . LYS B 1 202 ? -31.109 -19.469 -9.25 1 95.69 202 LYS B N 1
ATOM 4191 C CA . LYS B 1 202 ? -31.469 -19.297 -10.656 1 95.69 202 LYS B CA 1
ATOM 4192 C C . LYS B 1 202 ? -31.094 -20.547 -11.461 1 95.69 202 LYS B C 1
ATOM 4194 O O . LYS B 1 202 ? -31.844 -20.969 -12.344 1 95.69 202 LYS B O 1
ATOM 4199 N N . TYR B 1 203 ? -30 -21.094 -11.188 1 94.19 203 TYR B N 1
ATOM 4200 C CA . TYR B 1 203 ? -29.5 -22.219 -11.984 1 94.19 203 TYR B CA 1
ATOM 4201 C C . TYR B 1 203 ? -29.688 -23.531 -11.25 1 94.19 203 TYR B C 1
ATOM 4203 O O . TYR B 1 203 ? -29.219 -24.578 -11.703 1 94.19 203 TYR B O 1
ATOM 4211 N N . ASP B 1 204 ? -30.266 -23.516 -10.172 1 91.12 204 ASP B N 1
ATOM 4212 C CA . ASP B 1 204 ? -30.75 -24.656 -9.406 1 91.12 204 ASP B CA 1
ATOM 4213 C C . ASP B 1 204 ? -29.594 -25.562 -8.969 1 91.12 204 ASP B C 1
ATOM 4215 O O . ASP B 1 204 ? -29.578 -26.766 -9.234 1 91.12 204 ASP B O 1
ATOM 4219 N N . PHE B 1 205 ? -28.547 -24.906 -8.359 1 90.56 205 PHE B N 1
ATOM 4220 C CA . PHE B 1 205 ? -27.516 -25.719 -7.723 1 90.56 205 PHE B CA 1
ATOM 4221 C C . PHE B 1 205 ? -27.422 -25.391 -6.238 1 90.56 205 PHE B C 1
ATOM 4223 O O . PHE B 1 205 ? -27.891 -24.344 -5.789 1 90.56 205 PHE B O 1
ATOM 4230 N N . THR B 1 206 ? -26.891 -26.328 -5.402 1 94.31 206 THR B N 1
ATOM 4231 C CA . THR B 1 206 ? -26.766 -26.203 -3.955 1 94.31 206 THR B CA 1
ATOM 4232 C C . THR B 1 206 ? -25.734 -25.141 -3.584 1 94.31 206 THR B C 1
ATOM 4234 O O . THR B 1 206 ? -24.578 -25.203 -4.047 1 94.31 206 THR B O 1
ATOM 4237 N N . PRO B 1 207 ? -26.141 -24.188 -2.838 1 95.31 207 PRO B N 1
ATOM 4238 C CA . PRO B 1 207 ? -25.156 -23.188 -2.383 1 95.31 207 PRO B CA 1
ATOM 4239 C C . PRO B 1 207 ? -24.172 -23.766 -1.375 1 95.31 207 PRO B C 1
ATOM 4241 O O . PRO B 1 207 ? -24.547 -24.562 -0.507 1 95.31 207 PRO B O 1
ATOM 4244 N N . HIS B 1 208 ? -22.953 -23.469 -1.538 1 96.94 208 HIS B N 1
ATOM 4245 C CA . HIS B 1 208 ? -21.891 -23.812 -0.61 1 96.94 208 HIS B CA 1
ATOM 4246 C C . HIS B 1 208 ? -21.078 -22.578 -0.208 1 96.94 208 HIS B C 1
ATOM 4248 O O . HIS B 1 208 ? -20.406 -21.984 -1.041 1 96.94 208 HIS B O 1
ATOM 4254 N N . ILE B 1 209 ? -21.172 -22.266 1.07 1 96.12 209 ILE B N 1
ATOM 4255 C CA . ILE B 1 209 ? -20.516 -21.062 1.566 1 96.12 209 ILE B CA 1
ATOM 4256 C C . ILE B 1 209 ? -19.438 -21.453 2.588 1 96.12 209 ILE B C 1
ATOM 4258 O O . ILE B 1 209 ? -19.703 -22.203 3.525 1 96.12 209 ILE B O 1
ATOM 4262 N N . ARG B 1 210 ? -18.266 -21.062 2.311 1 95.25 210 ARG B N 1
ATOM 4263 C CA . ARG B 1 210 ? -17.172 -21.156 3.283 1 95.25 210 ARG B CA 1
ATOM 4264 C C . ARG B 1 210 ? -16.766 -19.781 3.777 1 95.25 210 ARG B C 1
ATOM 4266 O O . ARG B 1 210 ? -16.391 -18.906 2.982 1 95.25 210 ARG B O 1
ATOM 4273 N N . SER B 1 211 ? -16.781 -19.594 5.066 1 91.19 211 SER B N 1
ATOM 4274 C CA . SER B 1 211 ? -16.562 -18.281 5.645 1 91.19 211 SER B CA 1
ATOM 4275 C C . SER B 1 211 ? -15.062 -18 5.809 1 91.19 211 SER B C 1
ATOM 4277 O O . SER B 1 211 ? -14.359 -18.766 6.473 1 91.19 211 SER B O 1
ATOM 4279 N N . VAL B 1 212 ? -14.625 -17.016 5.133 1 90.31 212 VAL B N 1
ATOM 4280 C CA . VAL B 1 212 ? -13.305 -16.422 5.312 1 90.31 212 VAL B CA 1
ATOM 4281 C C . VAL B 1 212 ? -13.422 -14.906 5.461 1 90.31 212 VAL B C 1
ATOM 4283 O O . VAL B 1 212 ? -13.906 -14.227 4.555 1 90.31 212 VAL B O 1
ATOM 4286 N N . ALA B 1 213 ? -12.992 -14.398 6.586 1 85.06 213 ALA B N 1
ATOM 4287 C CA . ALA B 1 213 ? -13.094 -12.961 6.828 1 85.06 213 ALA B CA 1
ATOM 4288 C C . ALA B 1 213 ? -11.852 -12.234 6.312 1 85.06 213 ALA B C 1
ATOM 4290 O O . ALA B 1 213 ? -10.766 -12.812 6.262 1 85.06 213 ALA B O 1
ATOM 4291 N N . PHE B 1 214 ? -12.062 -11 5.973 1 81.69 214 PHE B N 1
ATOM 4292 C CA . PHE B 1 214 ? -10.969 -10.141 5.535 1 81.69 214 PHE B CA 1
ATOM 4293 C C . PHE B 1 214 ? -9.859 -10.102 6.574 1 81.69 214 PHE B C 1
ATOM 4295 O O . PHE B 1 214 ? -8.68 -10.133 6.227 1 81.69 214 PHE B O 1
ATOM 4302 N N . SER B 1 215 ? -10.258 -10.086 7.797 1 83.25 215 SER B N 1
ATOM 4303 C CA . SER B 1 215 ? -9.32 -9.859 8.891 1 83.25 215 SER B CA 1
ATOM 4304 C C . SER B 1 215 ? -8.641 -11.156 9.32 1 83.25 215 SER B C 1
ATOM 4306 O O . SER B 1 215 ? -7.738 -11.141 10.156 1 83.25 215 SER B O 1
ATOM 4308 N N . ASP B 1 216 ? -9.062 -12.266 8.75 1 89.94 216 ASP B N 1
ATOM 4309 C CA . ASP B 1 216 ? -8.445 -13.539 9.117 1 89.94 216 ASP B CA 1
ATOM 4310 C C . ASP B 1 216 ? -6.988 -13.586 8.664 1 89.94 216 ASP B C 1
ATOM 4312 O O . ASP B 1 216 ? -6.648 -13.078 7.594 1 89.94 216 ASP B O 1
ATOM 4316 N N . SER B 1 217 ? -6.207 -14.203 9.5 1 91.75 217 SER B N 1
ATOM 4317 C CA . SER B 1 217 ? -4.824 -14.43 9.086 1 91.75 217 SER B CA 1
ATOM 4318 C C . SER B 1 217 ? -4.754 -15.414 7.922 1 91.75 217 SER B C 1
ATOM 4320 O O . SER B 1 217 ? -5.684 -16.188 7.691 1 91.75 217 SER B O 1
ATOM 4322 N N . SER B 1 218 ? -3.652 -15.398 7.215 1 93.38 218 SER B N 1
ATOM 4323 C CA . SER B 1 218 ? -3.473 -16.328 6.102 1 93.38 218 SER B CA 1
ATOM 4324 C C . SER B 1 218 ? -3.482 -17.766 6.578 1 93.38 218 SER B C 1
ATOM 4326 O O . SER B 1 218 ? -3.951 -18.656 5.867 1 93.38 218 SER B O 1
ATOM 4328 N N . ASN B 1 219 ? -3.018 -18.031 7.785 1 93.81 219 ASN B N 1
ATOM 4329 C CA . ASN B 1 219 ? -3.01 -19.391 8.32 1 93.81 219 ASN B CA 1
ATOM 4330 C C . ASN B 1 219 ? -4.426 -19.906 8.539 1 93.81 219 ASN B C 1
ATOM 4332 O O . ASN B 1 219 ? -4.723 -21.062 8.227 1 93.81 219 ASN B O 1
ATOM 4336 N N . ILE B 1 220 ? -5.242 -19.062 9.094 1 94.44 220 ILE B N 1
ATOM 4337 C CA . ILE B 1 220 ? -6.633 -19.438 9.328 1 94.44 220 ILE B CA 1
ATOM 4338 C C . ILE B 1 220 ? -7.344 -19.641 7.988 1 94.44 220 ILE B C 1
ATOM 4340 O O . ILE B 1 220 ? -8.078 -20.609 7.812 1 94.44 220 ILE B O 1
ATOM 4344 N N . LYS B 1 221 ? -7.098 -18.781 7.082 1 95.69 221 LYS B N 1
ATOM 4345 C CA . LYS B 1 221 ? -7.688 -18.922 5.75 1 95.69 221 LYS B CA 1
ATOM 4346 C C . LYS B 1 221 ? -7.238 -20.203 5.082 1 95.69 221 LYS B C 1
ATOM 4348 O O . LYS B 1 221 ? -8.055 -20.922 4.492 1 95.69 221 LYS B O 1
ATOM 4353 N N . ASN B 1 222 ? -5.977 -20.484 5.227 1 96.38 222 ASN B N 1
ATOM 4354 C CA . ASN B 1 222 ? -5.43 -21.688 4.609 1 96.38 222 ASN B CA 1
ATOM 4355 C C . ASN B 1 222 ? -6.074 -22.953 5.176 1 96.38 222 ASN B C 1
ATOM 4357 O O . ASN B 1 222 ? -6.297 -23.922 4.449 1 96.38 222 ASN B O 1
ATOM 4361 N N . MET B 1 223 ? -6.305 -22.906 6.453 1 96.56 223 MET B N 1
ATOM 4362 C CA . MET B 1 223 ? -6.961 -24.047 7.078 1 96.56 223 MET B CA 1
ATOM 4363 C C . MET B 1 223 ? -8.359 -24.266 6.5 1 96.56 223 MET B C 1
ATOM 4365 O O . MET B 1 223 ? -8.734 -25.391 6.176 1 96.56 223 MET B O 1
ATOM 4369 N N . GLN B 1 224 ? -9.094 -23.219 6.395 1 96.25 224 GLN B N 1
ATOM 4370 C CA . GLN B 1 224 ? -10.445 -23.297 5.844 1 96.25 224 GLN B CA 1
ATOM 4371 C C . GLN B 1 224 ? -10.414 -23.75 4.387 1 96.25 224 GLN B C 1
ATOM 4373 O O . GLN B 1 224 ? -11.242 -24.578 3.975 1 96.25 224 GLN B O 1
ATOM 4378 N N . ILE B 1 225 ? -9.492 -23.266 3.646 1 98 225 ILE B N 1
ATOM 4379 C CA . ILE B 1 225 ? -9.352 -23.594 2.232 1 98 225 ILE B CA 1
ATOM 4380 C C . ILE B 1 225 ? -8.961 -25.062 2.082 1 98 225 ILE B C 1
ATOM 4382 O O . ILE B 1 225 ? -9.531 -25.781 1.257 1 98 225 ILE B O 1
ATOM 4386 N N . HIS B 1 226 ? -8 -25.453 2.879 1 98.06 226 HIS B N 1
ATOM 4387 C CA . HIS B 1 226 ? -7.57 -26.844 2.855 1 98.06 226 HIS B CA 1
ATOM 4388 C C . HIS B 1 226 ? -8.742 -27.797 3.117 1 98.06 226 HIS B C 1
ATOM 4390 O O . HIS B 1 226 ? -8.953 -28.75 2.363 1 98.06 226 HIS B O 1
ATOM 4396 N N . ASN B 1 227 ? -9.492 -27.484 4.152 1 97.56 227 ASN B N 1
ATOM 4397 C CA . ASN B 1 227 ? -10.641 -28.312 4.5 1 97.56 227 ASN B CA 1
ATOM 4398 C C . ASN B 1 227 ? -11.672 -28.359 3.377 1 97.56 227 ASN B C 1
ATOM 4400 O O . ASN B 1 227 ? -12.234 -29.406 3.074 1 97.56 227 ASN B O 1
ATOM 4404 N N . MET B 1 228 ? -11.883 -27.266 2.783 1 97.75 228 MET B N 1
ATOM 4405 C CA . MET B 1 228 ? -12.844 -27.188 1.688 1 97.75 228 MET B CA 1
ATOM 4406 C C . MET B 1 228 ? -12.398 -28.031 0.507 1 97.75 228 MET B C 1
ATOM 4408 O O . MET B 1 228 ? -13.188 -28.812 -0.038 1 97.75 228 MET B O 1
ATOM 4412 N N . LEU B 1 229 ? -11.141 -27.969 0.129 1 98.38 229 LEU B N 1
ATOM 4413 C CA . LEU B 1 229 ? -10.633 -28.656 -1.046 1 98.38 229 LEU B CA 1
ATOM 4414 C C . LEU B 1 229 ? -10.594 -30.172 -0.814 1 98.38 229 LEU B C 1
ATOM 4416 O O . LEU B 1 229 ? -10.859 -30.953 -1.729 1 98.38 229 LEU B O 1
ATOM 4420 N N . VAL B 1 230 ? -10.297 -30.562 0.412 1 98.19 230 VAL B N 1
ATOM 4421 C CA . VAL B 1 230 ? -10.109 -31.984 0.716 1 98.19 230 VAL B CA 1
ATOM 4422 C C . VAL B 1 230 ? -11.461 -32.625 0.994 1 98.19 230 VAL B C 1
ATOM 4424 O O . VAL B 1 230 ? -11.75 -33.719 0.491 1 98.19 230 VAL B O 1
ATOM 4427 N N . ASP B 1 231 ? -12.281 -31.922 1.78 1 97.69 231 ASP B N 1
ATOM 4428 C CA . ASP B 1 231 ? -13.523 -32.531 2.256 1 97.69 231 ASP B CA 1
ATOM 4429 C C . ASP B 1 231 ? -14.648 -32.344 1.235 1 97.69 231 ASP B C 1
ATOM 4431 O O . ASP B 1 231 ? -15.453 -33.25 1.034 1 97.69 231 ASP B O 1
ATOM 4435 N N . ASP B 1 232 ? -14.703 -31.203 0.627 1 96.69 232 ASP B N 1
ATOM 4436 C CA . ASP B 1 232 ? -15.875 -30.891 -0.187 1 96.69 232 ASP B CA 1
ATOM 4437 C C . ASP B 1 232 ? -15.562 -31.031 -1.675 1 96.69 232 ASP B C 1
ATOM 4439 O O . ASP B 1 232 ? -16.469 -31.203 -2.488 1 96.69 232 ASP B O 1
ATOM 4443 N N . LYS B 1 233 ? -14.344 -30.922 -2.057 1 97.19 233 LYS B N 1
ATOM 4444 C CA . LYS B 1 233 ? -13.844 -31.141 -3.412 1 97.19 233 LYS B CA 1
ATOM 4445 C C . LYS B 1 233 ? -14.648 -30.328 -4.43 1 97.19 233 LYS B C 1
ATOM 4447 O O . LYS B 1 233 ? -15.203 -30.891 -5.375 1 97.19 233 LYS B O 1
ATOM 4452 N N . PRO B 1 234 ? -14.664 -29.062 -4.27 1 98.31 234 PRO B N 1
ATOM 4453 C CA . PRO B 1 234 ? -15.352 -28.234 -5.266 1 98.31 234 PRO B CA 1
ATOM 4454 C C . PRO B 1 234 ? -14.695 -28.312 -6.645 1 98.31 234 PRO B C 1
ATOM 4456 O O . PRO B 1 234 ? -13.523 -28.688 -6.758 1 98.31 234 PRO B O 1
ATOM 4459 N N . ASP B 1 235 ? -15.5 -28.031 -7.652 1 98.38 235 ASP B N 1
ATOM 4460 C CA . ASP B 1 235 ? -14.922 -27.906 -8.984 1 98.38 235 ASP B CA 1
ATOM 4461 C C . ASP B 1 235 ? -14.867 -26.438 -9.422 1 98.38 235 ASP B C 1
ATOM 4463 O O . ASP B 1 235 ? -14.32 -26.125 -10.477 1 98.38 235 ASP B O 1
ATOM 4467 N N . GLY B 1 236 ? -15.422 -25.453 -8.633 1 98.5 236 GLY B N 1
ATOM 4468 C CA . GLY B 1 236 ? -15.344 -24.016 -8.82 1 98.5 236 GLY B CA 1
ATOM 4469 C C . GLY B 1 236 ? -15.375 -23.25 -7.516 1 98.5 236 GLY B C 1
ATOM 4470 O O . GLY B 1 236 ? -16.094 -23.609 -6.59 1 98.5 236 GLY B O 1
ATOM 4471 N N . VAL B 1 237 ? -14.594 -22.25 -7.414 1 98.81 237 VAL B N 1
ATOM 4472 C CA . VAL B 1 237 ? -14.594 -21.391 -6.23 1 98.81 237 VAL B CA 1
ATOM 4473 C C . VAL B 1 237 ? -14.664 -19.922 -6.652 1 98.81 237 VAL B C 1
ATOM 4475 O O . VAL B 1 237 ? -13.836 -19.453 -7.441 1 98.81 237 VAL B O 1
ATOM 4478 N N . VAL B 1 238 ? -15.656 -19.25 -6.168 1 98.56 238 VAL B N 1
ATOM 4479 C CA . VAL B 1 238 ? -15.75 -17.797 -6.281 1 98.56 238 VAL B CA 1
ATOM 4480 C C . VAL B 1 238 ? -15.234 -17.141 -5.004 1 98.56 238 VAL B C 1
ATOM 4482 O O . VAL B 1 238 ? -15.797 -17.344 -3.926 1 98.56 238 VAL B O 1
ATOM 4485 N N . CYS B 1 239 ? -14.172 -16.422 -5.16 1 98.38 239 CYS B N 1
ATOM 4486 C CA . CYS B 1 239 ? -13.578 -15.758 -4.008 1 98.38 239 CYS B CA 1
ATOM 4487 C C . CYS B 1 239 ? -13.961 -14.281 -3.979 1 98.38 239 CYS B C 1
ATOM 4489 O O . CYS B 1 239 ? -14.094 -13.648 -5.027 1 98.38 239 CYS B O 1
ATOM 4491 N N . THR B 1 240 ? -14.047 -13.695 -2.824 1 96.5 240 THR B N 1
ATOM 4492 C CA . THR B 1 240 ? -14.484 -12.312 -2.682 1 96.5 240 THR B CA 1
ATOM 4493 C C . THR B 1 240 ? -13.297 -11.359 -2.799 1 96.5 240 THR B C 1
ATOM 4495 O O . THR B 1 240 ? -13.477 -10.141 -2.787 1 96.5 240 THR B O 1
ATOM 4498 N N . ASP B 1 241 ? -12.094 -11.859 -2.879 1 97.31 241 ASP B N 1
ATOM 4499 C CA . ASP B 1 241 ? -10.898 -11.062 -3.123 1 97.31 241 ASP B CA 1
ATOM 4500 C C . ASP B 1 241 ? -9.781 -11.906 -3.729 1 97.31 241 ASP B C 1
ATOM 4502 O O . ASP B 1 241 ? -9.773 -13.133 -3.576 1 97.31 241 ASP B O 1
ATOM 4506 N N . ASP B 1 242 ? -8.883 -11.289 -4.344 1 98.5 242 ASP B N 1
ATOM 4507 C CA . ASP B 1 242 ? -7.836 -11.977 -5.098 1 98.5 242 ASP B CA 1
ATOM 4508 C C . ASP B 1 242 ? -6.848 -12.672 -4.16 1 98.5 242 ASP B C 1
ATOM 4510 O O . ASP B 1 242 ? -6.312 -13.727 -4.488 1 98.5 242 ASP B O 1
ATOM 4514 N N . LEU B 1 243 ? -6.578 -12.094 -3.02 1 98.12 243 LEU B N 1
ATOM 4515 C CA . LEU B 1 243 ? -5.613 -12.695 -2.102 1 98.12 243 LEU B CA 1
ATOM 4516 C C . LEU B 1 243 ? -6.098 -14.055 -1.608 1 98.12 243 LEU B C 1
ATOM 4518 O O . LEU B 1 243 ? -5.312 -15 -1.511 1 98.12 243 LEU B O 1
ATOM 4522 N N . THR B 1 244 ? -7.371 -14.133 -1.313 1 97.75 244 THR B N 1
ATOM 4523 C CA . THR B 1 244 ? -7.953 -15.414 -0.943 1 97.75 244 THR B CA 1
ATOM 4524 C C . THR B 1 244 ? -7.879 -16.406 -2.107 1 97.75 244 THR B C 1
ATOM 4526 O O . THR B 1 244 ? -7.57 -17.578 -1.912 1 97.75 244 THR B O 1
ATOM 4529 N N . ALA B 1 245 ? -8.172 -15.906 -3.303 1 98.62 245 ALA B N 1
ATOM 4530 C CA . ALA B 1 245 ? -8.109 -16.75 -4.492 1 98.62 245 ALA B CA 1
ATOM 4531 C C . ALA B 1 245 ? -6.707 -17.312 -4.684 1 98.62 245 ALA B C 1
ATOM 4533 O O . ALA B 1 245 ? -6.547 -18.484 -5.039 1 98.62 245 ALA B O 1
ATOM 4534 N N . ILE B 1 246 ? -5.707 -16.5 -4.434 1 98.56 246 ILE B N 1
ATOM 4535 C CA . ILE B 1 246 ? -4.32 -16.922 -4.586 1 98.56 246 ILE B CA 1
ATOM 4536 C C . ILE B 1 246 ? -4 -18.016 -3.561 1 98.56 246 ILE B C 1
ATOM 4538 O O . ILE B 1 246 ? -3.301 -18.984 -3.871 1 98.56 246 ILE B O 1
ATOM 4542 N N . LEU B 1 247 ? -4.512 -17.875 -2.346 1 98.44 247 LEU B N 1
ATOM 4543 C CA . LEU B 1 247 ? -4.328 -18.906 -1.334 1 98.44 247 LEU B CA 1
ATOM 4544 C C . LEU B 1 247 ? -4.969 -20.219 -1.775 1 98.44 247 LEU B C 1
ATOM 4546 O O . LEU B 1 247 ? -4.43 -21.297 -1.52 1 98.44 247 LEU B O 1
ATOM 4550 N N . VAL B 1 248 ? -6.145 -20.141 -2.441 1 98.69 248 VAL B N 1
ATOM 4551 C CA . VAL B 1 248 ? -6.809 -21.328 -2.963 1 98.69 248 VAL B CA 1
ATOM 4552 C C . VAL B 1 248 ? -5.914 -22 -4 1 98.69 248 VAL B C 1
ATOM 4554 O O . VAL B 1 248 ? -5.73 -23.219 -3.971 1 98.69 248 VAL B O 1
ATOM 4557 N N . LEU B 1 249 ? -5.352 -21.219 -4.895 1 98.56 249 LEU B N 1
ATOM 4558 C CA . LEU B 1 249 ? -4.48 -21.75 -5.934 1 98.56 249 LEU B CA 1
ATOM 4559 C C . LEU B 1 249 ? -3.258 -22.422 -5.324 1 98.56 249 LEU B C 1
ATOM 4561 O O . LEU B 1 249 ? -2.852 -23.5 -5.77 1 98.56 249 LEU B O 1
ATOM 4565 N N . GLN B 1 250 ? -2.682 -21.781 -4.336 1 97.88 250 GLN B N 1
ATOM 4566 C CA . GLN B 1 250 ? -1.507 -22.344 -3.672 1 97.88 250 GLN B CA 1
ATOM 4567 C C . GLN B 1 250 ? -1.833 -23.672 -3 1 97.88 250 GLN B C 1
ATOM 4569 O O . GLN B 1 250 ? -1.07 -24.625 -3.111 1 97.88 250 GLN B O 1
ATOM 4574 N N . GLU B 1 251 ? -2.943 -23.688 -2.271 1 98.19 251 GLU B N 1
ATOM 4575 C CA . GLU B 1 251 ? -3.338 -24.922 -1.587 1 98.19 251 GLU B CA 1
ATOM 4576 C C . GLU B 1 251 ? -3.674 -26.016 -2.584 1 98.19 251 GLU B C 1
ATOM 4578 O O . GLU B 1 251 ? -3.352 -27.188 -2.357 1 98.19 251 GLU B O 1
ATOM 4583 N N . ALA B 1 252 ? -4.344 -25.688 -3.689 1 98.56 252 ALA B N 1
ATOM 4584 C CA . ALA B 1 252 ? -4.637 -26.656 -4.746 1 98.56 252 ALA B CA 1
ATOM 4585 C C . ALA B 1 252 ? -3.355 -27.266 -5.297 1 98.56 252 ALA B C 1
ATOM 4587 O O . ALA B 1 252 ? -3.277 -28.484 -5.496 1 98.56 252 ALA B O 1
ATOM 4588 N N . GLN B 1 253 ? -2.4 -26.422 -5.527 1 97.19 253 GLN B N 1
ATOM 4589 C CA . GLN B 1 253 ? -1.112 -26.891 -6.031 1 97.19 253 GLN B CA 1
ATOM 4590 C C . GLN B 1 253 ? -0.473 -27.891 -5.066 1 97.19 253 GLN B C 1
ATOM 4592 O O . GLN B 1 253 ? 0.024 -28.938 -5.484 1 97.19 253 GLN B O 1
ATOM 4597 N N . LYS B 1 254 ? -0.496 -27.594 -3.82 1 96.94 254 LYS B N 1
ATOM 4598 C CA . LYS B 1 254 ? 0.073 -28.469 -2.795 1 96.94 254 LYS B CA 1
ATOM 4599 C C . LYS B 1 254 ? -0.608 -29.828 -2.795 1 96.94 254 LYS B C 1
ATOM 4601 O O . LYS B 1 254 ? 0.036 -30.844 -2.543 1 96.94 254 LYS B O 1
ATOM 4606 N N . LEU B 1 255 ? -1.877 -29.781 -3.088 1 98.12 255 LEU B N 1
ATOM 4607 C CA . LEU B 1 255 ? -2.686 -30.984 -3.018 1 98.12 255 LEU B CA 1
ATOM 4608 C C . LEU B 1 255 ? -2.664 -31.734 -4.348 1 98.12 255 LEU B C 1
ATOM 4610 O O . LEU B 1 255 ? -3.244 -32.812 -4.465 1 98.12 255 LEU B O 1
ATOM 4614 N N . GLY B 1 256 ? -2.057 -31.109 -5.34 1 97.81 256 GLY B N 1
ATOM 4615 C CA . GLY B 1 256 ? -1.969 -31.734 -6.648 1 97.81 256 GLY B CA 1
ATOM 4616 C C . GLY B 1 256 ? -3.24 -31.594 -7.465 1 97.81 256 GLY B C 1
ATOM 4617 O O . GLY B 1 256 ? -3.479 -32.375 -8.391 1 97.81 256 GLY B O 1
ATOM 4618 N N . ILE B 1 257 ? -4.074 -30.656 -7.094 1 98.44 257 ILE B N 1
ATOM 4619 C CA . ILE B 1 257 ? -5.309 -30.391 -7.824 1 98.44 257 ILE B CA 1
ATOM 4620 C C . ILE B 1 257 ? -5.008 -29.516 -9.031 1 98.44 257 ILE B C 1
ATOM 4622 O O . ILE B 1 257 ? -4.477 -28.406 -8.883 1 98.44 257 ILE B O 1
ATOM 4626 N N . LYS B 1 258 ? -5.371 -29.938 -10.211 1 97.88 258 LYS B N 1
ATOM 4627 C CA . LYS B 1 258 ? -5.059 -29.219 -11.438 1 97.88 258 LYS B CA 1
ATOM 4628 C C . LYS B 1 258 ? -6.047 -28.078 -11.672 1 97.88 258 LYS B C 1
ATOM 4630 O O . LYS B 1 258 ? -7.262 -28.297 -11.672 1 97.88 258 LYS B O 1
ATOM 4635 N N . VAL B 1 259 ? -5.609 -26.969 -11.859 1 98.31 259 VAL B N 1
ATOM 4636 C CA . VAL B 1 259 ? -6.391 -25.797 -12.234 1 98.31 259 VAL B CA 1
ATOM 4637 C C . VAL B 1 259 ? -6.055 -25.391 -13.672 1 98.31 259 VAL B C 1
ATOM 4639 O O . VAL B 1 259 ? -4.887 -25.188 -14.008 1 98.31 259 VAL B O 1
ATOM 4642 N N . PRO B 1 260 ? -6.98 -25.297 -14.492 1 97.88 260 PRO B N 1
ATOM 4643 C CA . PRO B 1 260 ? -8.422 -25.219 -14.25 1 97.88 260 PRO B CA 1
ATOM 4644 C C . PRO B 1 260 ? -9.133 -26.547 -14.484 1 97.88 260 PRO B C 1
ATOM 4646 O O . PRO B 1 260 ? -10.367 -26.609 -14.438 1 97.88 260 PRO B O 1
ATOM 4649 N N . GLN B 1 261 ? -8.445 -27.594 -14.773 1 97.94 261 GLN B N 1
ATOM 4650 C CA . GLN B 1 261 ? -9.055 -28.828 -15.258 1 97.94 261 GLN B CA 1
ATOM 4651 C C . GLN B 1 261 ? -9.953 -29.453 -14.195 1 97.94 261 GLN B C 1
ATOM 4653 O O . GLN B 1 261 ? -11.023 -29.969 -14.508 1 97.94 261 GLN B O 1
ATOM 4658 N N . GLU B 1 262 ? -9.523 -29.422 -12.953 1 98.12 262 GLU B N 1
ATOM 4659 C CA . GLU B 1 262 ? -10.258 -30.062 -11.867 1 98.12 262 GLU B CA 1
ATOM 4660 C C . GLU B 1 262 ? -10.914 -29.031 -10.969 1 98.12 262 GLU B C 1
ATOM 4662 O O . GLU B 1 262 ? -11.891 -29.328 -10.266 1 98.12 262 GLU B O 1
ATOM 4667 N N . LEU B 1 263 ? -10.359 -27.875 -10.93 1 98.75 263 LEU B N 1
ATOM 4668 C CA . LEU B 1 263 ? -10.836 -26.766 -10.102 1 98.75 263 LEU B CA 1
ATOM 4669 C C . LEU B 1 263 ? -10.664 -25.438 -10.828 1 98.75 263 LEU B C 1
ATOM 4671 O O . LEU B 1 263 ? -9.586 -25.141 -11.344 1 98.75 263 LEU B O 1
ATOM 4675 N N . LYS B 1 264 ? -11.711 -24.719 -10.922 1 98.81 264 LYS B N 1
ATOM 4676 C CA . LYS B 1 264 ? -11.633 -23.359 -11.461 1 98.81 264 LYS B CA 1
ATOM 4677 C C . LYS B 1 264 ? -11.805 -22.312 -10.352 1 98.81 264 LYS B C 1
ATOM 4679 O O . LYS B 1 264 ? -12.602 -22.516 -9.438 1 98.81 264 LYS B O 1
ATOM 4684 N N . VAL B 1 265 ? -10.992 -21.281 -10.375 1 98.88 265 VAL B N 1
ATOM 4685 C CA . VAL B 1 265 ? -10.945 -20.281 -9.312 1 98.88 265 VAL B CA 1
ATOM 4686 C C . VAL B 1 265 ? -11.078 -18.891 -9.914 1 98.88 265 VAL B C 1
ATOM 4688 O O . VAL B 1 265 ? -10.43 -18.562 -10.914 1 98.88 265 VAL B O 1
ATOM 4691 N N . ILE B 1 266 ? -11.906 -18.078 -9.367 1 98.81 266 ILE B N 1
ATOM 4692 C CA . ILE B 1 266 ? -12.047 -16.688 -9.781 1 98.81 266 ILE B CA 1
ATOM 4693 C C . ILE B 1 266 ? -11.953 -15.781 -8.562 1 98.81 266 ILE B C 1
ATOM 4695 O O . ILE B 1 266 ? -12.516 -16.078 -7.504 1 98.81 266 ILE B O 1
ATOM 4699 N N . GLY B 1 267 ? -11.148 -14.734 -8.703 1 98.69 267 GLY B N 1
ATOM 4700 C CA . GLY B 1 267 ? -10.984 -13.766 -7.625 1 98.69 267 GLY B CA 1
ATOM 4701 C C . GLY B 1 267 ? -11.82 -12.508 -7.82 1 98.69 267 GLY B C 1
ATOM 4702 O O . GLY B 1 267 ? -12.727 -12.484 -8.648 1 98.69 267 GLY B O 1
ATOM 4703 N N . PHE B 1 268 ? -11.547 -11.5 -6.996 1 98.75 268 PHE B N 1
ATOM 4704 C CA . PHE B 1 268 ? -12.242 -10.211 -6.996 1 98.75 268 PHE B CA 1
ATOM 4705 C C . PHE B 1 268 ? -11.297 -9.094 -6.574 1 98.75 268 PHE B C 1
ATOM 4707 O O . PHE B 1 268 ? -10.461 -9.281 -5.688 1 98.75 268 PHE B O 1
ATOM 4714 N N . ASP B 1 269 ? -11.375 -7.867 -7.109 1 98.44 269 ASP B N 1
ATOM 4715 C CA . ASP B 1 269 ? -10.617 -6.637 -6.922 1 98.44 269 ASP B CA 1
ATOM 4716 C C . ASP B 1 269 ? -9.867 -6.254 -8.195 1 98.44 269 ASP B C 1
ATOM 4718 O O . ASP B 1 269 ? -10.062 -5.164 -8.734 1 98.44 269 ASP B O 1
ATOM 4722 N N . GLY B 1 270 ? -8.984 -7.199 -8.602 1 98.62 270 GLY B N 1
ATOM 4723 C CA . GLY B 1 270 ? -8.305 -7.016 -9.875 1 98.62 270 GLY B CA 1
ATOM 4724 C C . GLY B 1 270 ? -7.328 -5.855 -9.867 1 98.62 270 GLY B C 1
ATOM 4725 O O . GLY B 1 270 ? -7.289 -5.066 -10.812 1 98.62 270 GLY B O 1
ATOM 4726 N N . THR B 1 271 ? -6.539 -5.754 -8.805 1 98.56 271 THR B N 1
ATOM 4727 C CA . THR B 1 271 ? -5.543 -4.691 -8.75 1 98.56 271 THR B CA 1
ATOM 4728 C C . THR B 1 271 ? -4.492 -4.883 -9.844 1 98.56 271 THR B C 1
ATOM 4730 O O . THR B 1 271 ? -4.32 -5.992 -10.359 1 98.56 271 THR B O 1
ATOM 4733 N N . GLN B 1 272 ? -3.773 -3.785 -10.172 1 97.94 272 GLN B N 1
ATOM 4734 C CA . GLN B 1 272 ? -2.684 -3.881 -11.141 1 97.94 272 GLN B CA 1
ATOM 4735 C C . GLN B 1 272 ? -1.615 -4.863 -10.664 1 97.94 272 GLN B C 1
ATOM 4737 O O . GLN B 1 272 ? -1.056 -5.613 -11.469 1 97.94 272 GLN B O 1
ATOM 4742 N N . LEU B 1 273 ? -1.355 -4.863 -9.391 1 98.12 273 LEU B N 1
ATOM 4743 C CA . LEU B 1 273 ? -0.365 -5.77 -8.82 1 98.12 273 LEU B CA 1
ATOM 4744 C C . LEU B 1 273 ? -0.735 -7.223 -9.102 1 98.12 273 LEU B C 1
ATOM 4746 O O . LEU B 1 273 ? 0.088 -7.992 -9.602 1 98.12 273 LEU B O 1
ATOM 4750 N N . VAL B 1 274 ? -1.977 -7.559 -8.82 1 98.06 274 VAL B N 1
ATOM 4751 C CA . VAL B 1 274 ? -2.41 -8.945 -8.969 1 98.06 274 VAL B CA 1
ATOM 4752 C C . VAL B 1 274 ? -2.424 -9.32 -10.453 1 98.06 274 VAL B C 1
ATOM 4754 O O . VAL B 1 274 ? -1.964 -10.398 -10.828 1 98.06 274 VAL B O 1
ATOM 4757 N N . GLN B 1 275 ? -2.904 -8.414 -11.281 1 98 275 GLN B N 1
ATOM 4758 C CA . GLN B 1 275 ? -2.977 -8.695 -12.711 1 98 275 GLN B CA 1
ATOM 4759 C C . GLN B 1 275 ? -1.586 -8.906 -13.297 1 98 275 GLN B C 1
ATOM 4761 O O . GLN B 1 275 ? -1.419 -9.68 -14.25 1 98 275 GLN B O 1
ATOM 4766 N N . THR B 1 276 ? -0.606 -8.25 -12.719 1 97.75 276 THR B N 1
ATOM 4767 C CA . THR B 1 276 ? 0.752 -8.32 -13.242 1 97.75 276 THR B CA 1
ATOM 4768 C C . THR B 1 276 ? 1.486 -9.531 -12.68 1 97.75 276 THR B C 1
ATOM 4770 O O . THR B 1 276 ? 2.129 -10.273 -13.43 1 97.75 276 THR B O 1
ATOM 4773 N N . TYR B 1 277 ? 1.327 -9.828 -11.422 1 97.81 277 TYR B N 1
ATOM 4774 C CA . TYR B 1 277 ? 2.225 -10.773 -10.766 1 97.81 277 TYR B CA 1
ATOM 4775 C C . TYR B 1 277 ? 1.513 -12.086 -10.469 1 97.81 277 TYR B C 1
ATOM 4777 O O . TYR B 1 277 ? 2.135 -13.047 -10.016 1 97.81 277 TYR B O 1
ATOM 4785 N N . HIS B 1 278 ? 0.219 -12.125 -10.68 1 97.5 278 HIS B N 1
ATOM 4786 C CA . HIS B 1 278 ? -0.617 -13.32 -10.727 1 97.5 278 HIS B CA 1
ATOM 4787 C C . HIS B 1 278 ? -1.495 -13.328 -11.977 1 97.5 278 HIS B C 1
ATOM 4789 O O . HIS B 1 278 ? -2.721 -13.414 -11.875 1 97.5 278 HIS B O 1
ATOM 4795 N N . SER B 1 279 ? -0.81 -13.328 -13.07 1 96.38 279 SER B N 1
ATOM 4796 C CA . SER B 1 279 ? -1.454 -13.086 -14.359 1 96.38 279 SER B CA 1
ATOM 4797 C C . SER B 1 279 ? -2.312 -14.281 -14.773 1 96.38 279 SER B C 1
ATOM 4799 O O . SER B 1 279 ? -3.129 -14.172 -15.688 1 96.38 279 SER B O 1
ATOM 4801 N N . GLU B 1 280 ? -2.201 -15.359 -14.07 1 97.06 280 GLU B N 1
ATOM 4802 C CA . GLU B 1 280 ? -2.98 -16.547 -14.375 1 97.06 280 GLU B CA 1
ATOM 4803 C C . GLU B 1 280 ? -4.387 -16.453 -13.797 1 97.06 280 GLU B C 1
ATOM 4805 O O . GLU B 1 280 ? -5.281 -17.203 -14.195 1 97.06 280 GLU B O 1
ATOM 4810 N N . LEU B 1 281 ? -4.605 -15.57 -12.852 1 98.5 281 LEU B N 1
ATOM 4811 C CA . LEU B 1 281 ? -5.82 -15.562 -12.047 1 98.5 281 LEU B CA 1
ATOM 4812 C C . LEU B 1 281 ? -6.938 -14.805 -12.75 1 98.5 281 LEU B C 1
ATOM 4814 O O . LEU B 1 281 ? -6.789 -13.625 -13.078 1 98.5 281 LEU B O 1
ATOM 4818 N N . SER B 1 282 ? -8.047 -15.484 -13.07 1 98.81 282 SER B N 1
ATOM 4819 C CA . SER B 1 282 ? -9.273 -14.797 -13.453 1 98.81 282 SER B CA 1
ATOM 4820 C C . SER B 1 282 ? -9.836 -13.984 -12.289 1 98.81 282 SER B C 1
ATOM 4822 O O . SER B 1 282 ? -9.812 -14.438 -11.141 1 98.81 282 SER B O 1
ATOM 4824 N N . THR B 1 283 ? -10.273 -12.812 -12.562 1 98.88 283 THR B N 1
ATOM 4825 C CA . THR B 1 283 ? -10.727 -11.969 -11.469 1 98.88 283 THR B CA 1
ATOM 4826 C C . THR B 1 283 ? -11.766 -10.961 -11.953 1 98.88 283 THR B C 1
ATOM 4828 O O . THR B 1 283 ? -11.867 -10.703 -13.156 1 98.88 283 THR B O 1
ATOM 4831 N N . ILE B 1 284 ? -12.648 -10.555 -11.062 1 98.88 284 ILE B N 1
ATOM 4832 C CA . ILE B 1 284 ? -13.477 -9.367 -11.273 1 98.88 284 ILE B CA 1
ATOM 4833 C C . ILE B 1 284 ? -12.688 -8.109 -10.93 1 98.88 284 ILE B C 1
ATOM 4835 O O . ILE B 1 284 ? -12.25 -7.938 -9.789 1 98.88 284 ILE B O 1
ATOM 4839 N N . ALA B 1 285 ? -12.477 -7.309 -11.906 1 98.88 285 ALA B N 1
ATOM 4840 C CA . ALA B 1 285 ? -11.695 -6.09 -11.703 1 98.88 285 ALA B CA 1
ATOM 4841 C C . ALA B 1 285 ? -12.602 -4.914 -11.352 1 98.88 285 ALA B C 1
ATOM 4843 O O . ALA B 1 285 ? -13.578 -4.641 -12.055 1 98.88 285 ALA B O 1
ATOM 4844 N N . GLN B 1 286 ? -12.352 -4.277 -10.227 1 98.81 286 GLN B N 1
ATOM 4845 C CA . GLN B 1 286 ? -13.016 -3.033 -9.859 1 98.81 286 GLN B CA 1
ATOM 4846 C C . GLN B 1 286 ? -12.398 -1.844 -10.586 1 98.81 286 GLN B C 1
ATOM 4848 O O . GLN B 1 286 ? -11.203 -1.855 -10.906 1 98.81 286 GLN B O 1
ATOM 4853 N N . PRO B 1 287 ? -13.156 -0.858 -10.914 1 98.75 287 PRO B N 1
ATOM 4854 C CA . PRO B 1 287 ? -12.609 0.356 -11.523 1 98.75 287 PRO B CA 1
ATOM 4855 C C . PRO B 1 287 ? -11.992 1.307 -10.5 1 98.75 287 PRO B C 1
ATOM 4857 O O . PRO B 1 287 ? -12.539 2.385 -10.25 1 98.75 287 PRO B O 1
ATOM 4860 N N . ILE B 1 288 ? -10.828 1.022 -10.023 1 98.75 288 ILE B N 1
ATOM 4861 C CA . ILE B 1 288 ? -10.234 1.667 -8.852 1 98.75 288 ILE B CA 1
ATOM 4862 C C . ILE B 1 288 ? -9.977 3.141 -9.156 1 98.75 288 ILE B C 1
ATOM 4864 O O . ILE B 1 288 ? -10.211 4.004 -8.312 1 98.75 288 ILE B O 1
ATOM 4868 N N . ASP B 1 289 ? -9.484 3.439 -10.344 1 98.12 289 ASP B N 1
ATOM 4869 C CA . ASP B 1 289 ? -9.234 4.824 -10.727 1 98.12 289 ASP B CA 1
ATOM 4870 C C . ASP B 1 289 ? -10.516 5.648 -10.695 1 98.12 289 ASP B C 1
ATOM 4872 O O . ASP B 1 289 ? -10.531 6.773 -10.195 1 98.12 289 ASP B O 1
ATOM 4876 N N . ASP B 1 290 ? -11.594 5.09 -11.25 1 98.75 290 ASP B N 1
ATOM 4877 C CA . ASP B 1 290 ? -12.883 5.77 -11.258 1 98.75 290 ASP B CA 1
ATOM 4878 C C . ASP B 1 290 ? -13.438 5.918 -9.844 1 98.75 290 ASP B C 1
ATOM 4880 O O . ASP B 1 290 ? -14.055 6.934 -9.516 1 98.75 290 ASP B O 1
ATOM 4884 N N . ILE B 1 291 ? -13.273 4.902 -9.047 1 98.75 291 ILE B N 1
ATOM 4885 C CA . ILE B 1 291 ? -13.711 4.957 -7.656 1 98.75 291 ILE B CA 1
ATOM 4886 C C . ILE B 1 291 ? -13.008 6.105 -6.938 1 98.75 291 ILE B C 1
ATOM 4888 O O . ILE B 1 291 ? -13.656 6.914 -6.27 1 98.75 291 ILE B O 1
ATOM 4892 N N . ALA B 1 292 ? -11.703 6.156 -7.102 1 98.81 292 ALA B N 1
ATOM 4893 C CA . ALA B 1 292 ? -10.922 7.207 -6.461 1 98.81 292 ALA B CA 1
ATOM 4894 C C . ALA B 1 292 ? -11.375 8.594 -6.918 1 98.81 292 ALA B C 1
ATOM 4896 O O . ALA B 1 292 ? -11.562 9.492 -6.102 1 98.81 292 ALA B O 1
ATOM 4897 N N . THR B 1 293 ? -11.539 8.719 -8.203 1 98.5 293 THR B N 1
ATOM 4898 C CA . THR B 1 293 ? -11.969 9.984 -8.781 1 98.5 293 THR B CA 1
ATOM 4899 C C . THR B 1 293 ? -13.32 10.406 -8.203 1 98.5 293 THR B C 1
ATOM 4901 O O . THR B 1 293 ? -13.492 11.562 -7.816 1 98.5 293 THR B O 1
ATOM 4904 N N . LEU B 1 294 ? -14.227 9.484 -8.141 1 98.25 294 LEU B N 1
ATOM 4905 C CA . LEU B 1 294 ? -15.562 9.773 -7.648 1 98.25 294 LEU B CA 1
ATOM 4906 C C . LEU B 1 294 ? -15.539 10.109 -6.16 1 98.25 294 LEU B C 1
ATOM 4908 O O . LEU B 1 294 ? -16.219 11.039 -5.715 1 98.25 294 LEU B O 1
ATOM 4912 N N . LEU B 1 295 ? -14.773 9.367 -5.375 1 98.62 295 LEU B N 1
ATOM 4913 C CA . LEU B 1 295 ? -14.633 9.648 -3.949 1 98.62 295 LEU B CA 1
ATOM 4914 C C . LEU B 1 295 ? -14.141 11.07 -3.721 1 98.62 295 LEU B C 1
ATOM 4916 O O . LEU B 1 295 ? -14.703 11.805 -2.906 1 98.62 295 LEU B O 1
ATOM 4920 N N . VAL B 1 296 ? -13.117 11.445 -4.461 1 98.62 296 VAL B N 1
ATOM 4921 C CA . VAL B 1 296 ? -12.516 12.758 -4.301 1 98.62 296 VAL B CA 1
ATOM 4922 C C . VAL B 1 296 ? -13.492 13.844 -4.75 1 98.62 296 VAL B C 1
ATOM 4924 O O . VAL B 1 296 ? -13.672 14.852 -4.066 1 98.62 296 VAL B O 1
ATOM 4927 N N . ASP B 1 297 ? -14.148 13.609 -5.879 1 97.19 297 ASP B N 1
ATOM 4928 C CA . ASP B 1 297 ? -15.109 14.57 -6.402 1 97.19 297 ASP B CA 1
ATOM 4929 C C . ASP B 1 297 ? -16.25 14.82 -5.402 1 97.19 297 ASP B C 1
ATOM 4931 O O . ASP B 1 297 ? -16.609 15.969 -5.141 1 97.19 297 ASP B O 1
ATOM 4935 N N . LEU B 1 298 ? -16.797 13.789 -4.891 1 96.62 298 LEU B N 1
ATOM 4936 C CA . LEU B 1 298 ? -17.906 13.906 -3.939 1 96.62 298 LEU B CA 1
ATOM 4937 C C . LEU B 1 298 ? -17.453 14.609 -2.666 1 96.62 298 LEU B C 1
ATOM 4939 O O . LEU B 1 298 ? -18.188 15.438 -2.115 1 96.62 298 LEU B O 1
ATOM 4943 N N . LEU B 1 299 ? -16.25 14.25 -2.189 1 97.44 299 LEU B N 1
ATOM 4944 C CA . LEU B 1 299 ? -15.734 14.883 -0.979 1 97.44 299 LEU B CA 1
ATOM 4945 C C . LEU B 1 299 ? -15.555 16.375 -1.183 1 97.44 299 LEU B C 1
ATOM 4947 O O . LEU B 1 299 ? -15.953 17.172 -0.331 1 97.44 299 LEU B O 1
ATOM 4951 N N . LEU B 1 300 ? -14.938 16.75 -2.295 1 96.38 300 LEU B N 1
ATOM 4952 C CA . LEU B 1 300 ? -14.68 18.156 -2.568 1 96.38 300 LEU B CA 1
ATOM 4953 C C . LEU B 1 300 ? -15.984 18.922 -2.723 1 96.38 300 LEU B C 1
ATOM 4955 O O . LEU B 1 300 ? -16.078 20.078 -2.297 1 96.38 300 LEU B O 1
ATOM 4959 N N . LYS B 1 301 ? -16.969 18.297 -3.354 1 94.56 301 LYS B N 1
ATOM 4960 C CA . LYS B 1 301 ? -18.297 18.906 -3.447 1 94.56 301 LYS B CA 1
ATOM 4961 C C . LYS B 1 301 ? -18.875 19.156 -2.062 1 94.56 301 LYS B C 1
ATOM 4963 O O . LYS B 1 301 ? -19.469 20.203 -1.815 1 94.56 301 LYS B O 1
ATOM 4968 N N . ARG B 1 302 ? -18.688 18.203 -1.189 1 93.19 302 ARG B N 1
ATOM 4969 C CA . ARG B 1 302 ? -19.203 18.328 0.168 1 93.19 302 ARG B CA 1
ATOM 4970 C C . ARG B 1 302 ? -18.453 19.422 0.935 1 93.19 302 ARG B C 1
ATOM 4972 O O . ARG B 1 302 ? -19.047 20.156 1.729 1 93.19 302 ARG B O 1
ATOM 4979 N N . ILE B 1 303 ? -17.172 19.469 0.732 1 93.38 303 ILE B N 1
ATOM 4980 C CA . ILE B 1 303 ? -16.359 20.469 1.395 1 93.38 303 ILE B CA 1
ATOM 4981 C C . ILE B 1 303 ? -16.781 21.859 0.936 1 93.38 303 ILE B C 1
ATOM 4983 O O . ILE B 1 303 ? -16.891 22.781 1.749 1 93.38 303 ILE B O 1
ATOM 4987 N N . THR B 1 304 ? -17.016 22 -0.282 1 90.94 304 THR B N 1
ATOM 4988 C CA . THR B 1 304 ? -17.344 23.297 -0.867 1 90.94 304 THR B CA 1
ATOM 4989 C C . THR B 1 304 ? -18.781 23.703 -0.543 1 90.94 304 THR B C 1
ATOM 4991 O O . THR B 1 304 ? -19.078 24.875 -0.337 1 90.94 304 THR B O 1
ATOM 4994 N N . ASN B 1 305 ? -19.594 22.672 -0.539 1 88.81 305 ASN B N 1
ATOM 4995 C CA . ASN B 1 305 ? -21 22.891 -0.246 1 88.81 305 ASN B CA 1
ATOM 4996 C C . ASN B 1 305 ? -21.5 21.969 0.862 1 88.81 305 ASN B C 1
ATOM 4998 O O . ASN B 1 305 ? -22.25 21.016 0.599 1 88.81 305 ASN B O 1
ATOM 5002 N N . PRO B 1 306 ? -21.281 22.344 2.049 1 79.06 306 PRO B N 1
ATOM 5003 C CA . PRO B 1 306 ? -21.594 21.438 3.16 1 79.06 306 PRO B CA 1
ATOM 5004 C C . PRO B 1 306 ? -23.078 21.141 3.299 1 79.06 306 PRO B C 1
ATOM 5006 O O . PRO B 1 306 ? -23.469 20.109 3.846 1 79.06 306 PRO B O 1
ATOM 5009 N N . LYS B 1 307 ? -23.922 21.984 2.791 1 77.5 307 LYS B N 1
ATOM 5010 C CA . LYS B 1 307 ? -25.359 21.828 2.969 1 77.5 307 LYS B CA 1
ATOM 5011 C C . LYS B 1 307 ? -26 21.156 1.753 1 77.5 307 LYS B C 1
ATOM 5013 O O . LYS B 1 307 ? -27.188 20.844 1.766 1 77.5 307 LYS B O 1
ATOM 5018 N N . GLN B 1 308 ? -25.141 20.938 0.827 1 77.12 308 GLN B N 1
ATOM 5019 C CA . GLN B 1 308 ? -25.688 20.359 -0.387 1 77.12 308 GLN B CA 1
ATOM 5020 C C . GLN B 1 308 ? -26.078 18.906 -0.168 1 77.12 308 GLN B C 1
ATOM 5022 O O . GLN B 1 308 ? -25.312 18.125 0.412 1 77.12 308 GLN B O 1
ATOM 5027 N N . LYS B 1 309 ? -27.406 18.688 -0.467 1 78.69 309 LYS B N 1
ATOM 5028 C CA . LYS B 1 309 ? -27.844 17.297 -0.43 1 78.69 309 LYS B CA 1
ATOM 5029 C C . LYS B 1 309 ? -27.391 16.547 -1.674 1 78.69 309 LYS B C 1
ATOM 5031 O O . LYS B 1 309 ? -27.453 17.078 -2.785 1 78.69 309 LYS B O 1
ATOM 5036 N N . PHE B 1 310 ? -26.797 15.367 -1.441 1 78.81 310 PHE B N 1
ATOM 5037 C CA . PHE B 1 310 ? -26.406 14.555 -2.582 1 78.81 310 PHE B CA 1
ATOM 5038 C C . PHE B 1 310 ? -27.625 13.93 -3.254 1 78.81 310 PHE B C 1
ATOM 5040 O O . PHE B 1 310 ? -28.594 13.602 -2.586 1 78.81 310 PHE B O 1
ATOM 5047 N N . GLU B 1 311 ? -27.594 13.977 -4.539 1 70.5 311 GLU B N 1
ATOM 5048 C CA . GLU B 1 311 ? -28.672 13.383 -5.328 1 70.5 311 GLU B CA 1
ATOM 5049 C C . GLU B 1 311 ? -28.859 11.906 -4.977 1 70.5 311 GLU B C 1
ATOM 5051 O O . GLU B 1 311 ? -29.984 11.406 -4.977 1 70.5 311 GLU B O 1
ATOM 5056 N N . SER B 1 312 ? -27.812 11.242 -4.855 1 78.44 312 SER B N 1
ATOM 5057 C CA . SER B 1 312 ? -27.812 9.836 -4.469 1 78.44 312 SER B CA 1
ATOM 5058 C C . SER B 1 312 ? -26.906 9.594 -3.262 1 78.44 312 SER B C 1
ATOM 5060 O O . SER B 1 312 ? -25.969 10.344 -3.029 1 78.44 312 SER B O 1
ATOM 5062 N N . LYS B 1 313 ? -27.344 8.602 -2.508 1 88.31 313 LYS B N 1
ATOM 5063 C CA . LYS B 1 313 ? -26.531 8.219 -1.364 1 88.31 313 LYS B CA 1
ATOM 5064 C C . LYS B 1 313 ? -25.578 7.074 -1.724 1 88.31 313 LYS B C 1
ATOM 5066 O O . LYS B 1 313 ? -24.578 6.859 -1.05 1 88.31 313 LYS B O 1
ATOM 5071 N N . ASN B 1 314 ? -26 6.391 -2.77 1 93.81 314 ASN B N 1
ATOM 5072 C CA . ASN B 1 314 ? -25.203 5.25 -3.209 1 93.81 314 ASN B CA 1
ATOM 5073 C C . ASN B 1 314 ? -24.734 5.422 -4.648 1 93.81 314 ASN B C 1
ATOM 5075 O O . ASN B 1 314 ? -25.547 5.582 -5.562 1 93.81 314 ASN B O 1
ATOM 5079 N N . TYR B 1 315 ? -23.484 5.469 -4.852 1 97 315 TYR B N 1
ATOM 5080 C CA . TYR B 1 315 ? -22.844 5.547 -6.16 1 97 315 TYR B CA 1
ATOM 5081 C C . TYR B 1 315 ? -22.156 4.234 -6.512 1 97 315 TYR B C 1
ATOM 5083 O O . TYR B 1 315 ? -21.172 3.859 -5.883 1 97 315 TYR B O 1
ATOM 5091 N N . VAL B 1 316 ? -22.672 3.582 -7.512 1 98.19 316 VAL B N 1
ATOM 5092 C CA . VAL B 1 316 ? -22.219 2.242 -7.855 1 98.19 316 VAL B CA 1
ATOM 5093 C C . VAL B 1 316 ? -21.531 2.262 -9.227 1 98.19 316 VAL B C 1
ATOM 5095 O O . VAL B 1 316 ? -22.109 2.752 -10.203 1 98.19 316 VAL B O 1
ATOM 5098 N N . LEU B 1 317 ? -20.312 1.801 -9.297 1 98.69 317 LEU B N 1
ATOM 5099 C CA . LEU B 1 317 ? -19.562 1.795 -10.547 1 98.69 317 LEU B CA 1
ATOM 5100 C C . LEU B 1 317 ? -19.469 0.386 -11.125 1 98.69 317 LEU B C 1
ATOM 5102 O O . LEU B 1 317 ? -19.359 -0.59 -10.375 1 98.69 317 LEU B O 1
ATOM 5106 N N . PRO B 1 318 ? -19.438 0.262 -12.383 1 98.62 318 PRO B N 1
ATOM 5107 C CA . PRO B 1 318 ? -19.422 -1.057 -13.016 1 98.62 318 PRO B CA 1
ATOM 5108 C C . PRO B 1 318 ? -18.078 -1.765 -12.867 1 98.62 318 PRO B C 1
ATOM 5110 O O . PRO B 1 318 ? -17.047 -1.107 -12.711 1 98.62 318 PRO B O 1
ATOM 5113 N N . VAL B 1 319 ? -18.125 -3.092 -12.906 1 98.69 319 VAL B N 1
ATOM 5114 C CA . VAL B 1 319 ? -16.938 -3.934 -12.82 1 98.69 319 VAL B CA 1
ATOM 5115 C C . VAL B 1 319 ? -16.734 -4.672 -14.141 1 98.69 319 VAL B C 1
ATOM 5117 O O . VAL B 1 319 ? -17.578 -4.602 -15.039 1 98.69 319 VAL B O 1
ATOM 5120 N N . LYS B 1 320 ? -15.562 -5.262 -14.242 1 98.56 320 LYS B N 1
ATOM 5121 C CA . LYS B 1 320 ? -15.242 -6.039 -15.438 1 98.56 320 LYS B CA 1
ATOM 5122 C C . LYS B 1 320 ? -14.672 -7.406 -15.07 1 98.56 320 LYS B C 1
ATOM 5124 O O . LYS B 1 320 ? -13.898 -7.527 -14.117 1 98.56 320 LYS B O 1
ATOM 5129 N N . LEU B 1 321 ? -15.078 -8.375 -15.859 1 98.56 321 LEU B N 1
ATOM 5130 C CA . LEU B 1 321 ? -14.477 -9.695 -15.734 1 98.56 321 LEU B CA 1
ATOM 5131 C C . LEU B 1 321 ? -13.211 -9.805 -16.578 1 98.56 321 LEU B C 1
ATOM 5133 O O . LEU B 1 321 ? -13.234 -9.531 -17.781 1 98.56 321 LEU B O 1
ATOM 5137 N N . ILE B 1 322 ? -12.117 -10.117 -15.969 1 98.69 322 ILE B N 1
ATOM 5138 C CA . ILE B 1 322 ? -10.875 -10.438 -16.656 1 98.69 322 ILE B CA 1
ATOM 5139 C C . ILE B 1 322 ? -10.656 -11.953 -16.641 1 98.69 322 ILE B C 1
ATOM 5141 O O . ILE B 1 322 ? -10.297 -12.523 -15.617 1 98.69 322 ILE B O 1
ATOM 5145 N N . LYS B 1 323 ? -10.875 -12.555 -17.766 1 98.12 323 LYS B N 1
ATOM 5146 C CA . LYS B 1 323 ? -10.719 -14 -17.891 1 98.12 323 LYS B CA 1
ATOM 5147 C C . LYS B 1 323 ? -9.266 -14.383 -18.141 1 98.12 323 LYS B C 1
ATOM 5149 O O . LYS B 1 323 ? -8.609 -13.812 -19.016 1 98.12 323 LYS B O 1
ATOM 5154 N N . ARG B 1 324 ? -8.766 -15.297 -17.281 1 97.81 324 ARG B N 1
ATOM 5155 C CA . ARG B 1 324 ? -7.395 -15.781 -17.391 1 97.81 324 ARG B CA 1
ATOM 5156 C C . ARG B 1 324 ? -7.34 -17.297 -17.266 1 97.81 324 ARG B C 1
ATOM 5158 O O . ARG B 1 324 ? -8.32 -17.984 -17.547 1 97.81 324 ARG B O 1
ATOM 5165 N N . GLU B 1 325 ? -6.242 -17.844 -16.891 1 97.25 325 GLU B N 1
ATOM 5166 C CA . GLU B 1 325 ? -5.965 -19.281 -17 1 97.25 325 GLU B CA 1
ATOM 5167 C C . GLU B 1 325 ? -6.738 -20.078 -15.953 1 97.25 325 GLU B C 1
ATOM 5169 O O . GLU B 1 325 ? -7.051 -21.25 -16.156 1 97.25 325 GLU B O 1
ATOM 5174 N N . THR B 1 326 ? -7.105 -19.453 -14.852 1 98.44 326 THR B N 1
ATOM 5175 C CA . THR B 1 326 ? -7.672 -20.219 -13.742 1 98.44 326 THR B CA 1
ATOM 5176 C C . THR B 1 326 ? -9.133 -20.562 -14.016 1 98.44 326 THR B C 1
ATOM 5178 O O . THR B 1 326 ? -9.758 -21.297 -13.242 1 98.44 326 THR B O 1
ATOM 5181 N N . THR B 1 327 ? -9.758 -19.984 -15.078 1 96.88 327 THR B N 1
ATOM 5182 C CA . THR B 1 327 ? -11.117 -20.359 -15.445 1 96.88 327 THR B CA 1
ATOM 5183 C C . THR B 1 327 ? -11.172 -20.859 -16.891 1 96.88 327 THR B C 1
ATOM 5185 O O . THR B 1 327 ? -12.219 -21.312 -17.359 1 96.88 327 THR B O 1
ATOM 5188 N N . ALA B 1 328 ? -10.203 -20.609 -17.781 1 84.75 328 ALA B N 1
ATOM 5189 C CA . ALA B 1 328 ? -10.227 -20.906 -19.219 1 84.75 328 ALA B CA 1
ATOM 5190 C C . ALA B 1 328 ? -10.078 -22.406 -19.469 1 84.75 328 ALA B C 1
ATOM 5192 O O . ALA B 1 328 ? -9.523 -23.125 -18.641 1 84.75 328 ALA B O 1
#

Nearest PDB structures (foldseek):
  1rzr-assembly1_G  TM=8.873E-01  e=1.305E-25  Priestia megaterium
  4rk1-assembly2_D  TM=8.727E-01  e=1.071E-19  Enterococcus faecium DO
  4kmr-assembly1_A  TM=8.687E-01  e=3.178E-17  Sanguibacter keddieii DSM 10542
  3clk-assembly1_B  TM=8.775E-01  e=9.705E-17  Lactiplantibacillus plantarum WCFS1
  3jy6-assembly2_D  TM=8.578E-01  e=1.040E-13  Levilactobacillus brevis ATCC 367

Organism: Lactobacillus acidophilus (strain ATCC 700396 / NCK56 / N2 / NCFM) (NCBI:txid272621)

InterPro domains:
  IPR000843 LacI-type HTH domain [PF00356] (5-49)
  IPR000843 LacI-type HTH domain [PS50932] (3-57)
  IPR000843 LacI-type HTH domain [SM00354] (2-72)
  IPR000843 LacI-type HTH domain [cd01392] (7-55)
  IPR010982 Lambda repressor-like, DNA-binding domain superfamily [G3DSA:1.10.260.40] (2-59)
  IPR010982 Lambda repressor-like, DNA-binding domain superfamily [SSF47413] (3-58)
  IPR028082 Periplasmic binding protein-like I [SSF53822] (61-321)
  IPR046335 Transcriptional regulator LacI/GalR-like, sensor domain [PF13377] (166-327)

pLDDT: mean 92.07, std 8.42, range [53.34, 98.88]